Protein AF-0000000066066475 (afdb_homodimer)

pLDDT: mean 96.17, std 5.7, range [41.22, 98.94]

Radius of gyration: 22.13 Å; Cα contacts (8 Å, |Δi|>4): 880; chains: 2; bounding box: 52×69×48 Å

Solvent-accessible surface area (backbone atoms only — not comparable to full-atom values): 21867 Å² total; per-residue (Å²): 127,91,55,52,27,93,75,69,40,58,45,89,64,47,85,61,78,50,65,60,61,46,47,50,54,52,50,56,52,33,61,74,54,38,94,62,66,59,46,44,26,39,38,21,34,14,42,96,82,35,42,26,42,50,44,80,47,54,58,75,46,72,56,96,75,26,41,27,34,71,47,50,48,78,17,66,67,30,49,23,39,75,76,32,42,32,32,14,34,31,36,70,40,75,75,73,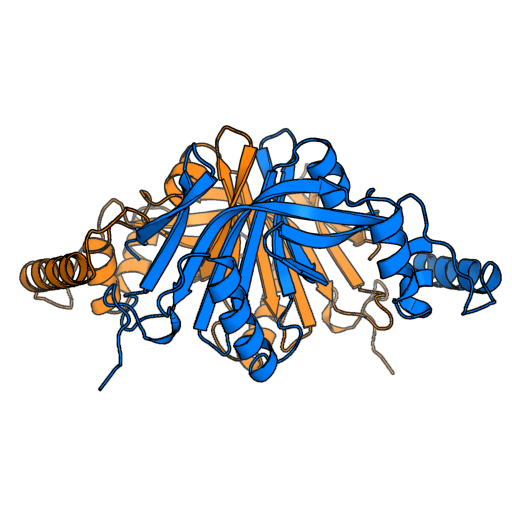42,33,37,39,32,37,34,28,40,50,42,73,53,52,69,66,58,33,47,55,54,50,68,68,46,53,58,55,47,52,43,38,64,67,38,38,59,32,66,35,80,44,93,44,66,62,58,49,53,49,35,38,52,52,45,43,64,75,39,64,49,74,90,57,64,80,76,52,89,52,49,41,32,37,30,34,36,65,49,30,43,34,42,36,35,74,34,75,70,70,51,32,46,35,43,33,36,33,52,46,98,86,67,45,66,42,81,46,37,34,32,69,128,91,55,53,28,93,75,68,41,59,45,88,64,47,87,61,75,49,65,60,61,45,47,50,54,53,49,55,52,33,62,74,53,39,94,62,67,59,45,43,28,40,39,22,33,14,41,97,82,36,42,26,42,52,43,79,46,54,59,75,47,71,55,95,75,26,41,29,35,69,47,51,47,77,16,68,69,29,49,24,38,75,76,34,42,32,30,15,34,30,38,70,40,75,72,73,41,34,36,39,32,36,34,30,42,51,43,73,54,51,69,67,59,33,48,55,55,49,69,70,47,54,58,54,48,51,43,39,63,68,39,37,58,33,66,36,80,44,94,43,64,61,60,50,54,49,34,40,51,51,45,43,63,73,40,64,49,75,89,57,66,80,74,51,89,52,50,41,32,38,30,34,35,66,49,31,42,33,40,36,35,74,34,75,68,69,51,32,46,35,43,32,36,34,51,46,98,88,67,45,67,40,79,43,38,33,32,71

Foldseek 3Di:
DQDAEPVRHGCLQHDDFQVVVSVVSVLVVLVVFAPDQSQKKKKWFAAPVRDIDIDIFGFDDDDLQFTKTKDQLQAPRNVRCVVPQWMKIWGQRPRQQKIKIFTAGKDWDDPVVFQVVLLVDFLLVLLLQQQDPYPDDDPDPVSSVVSSVVSCVVPVPSNDRGHDPRITMMGGGTQKMKMWHQDPPRQIWIWMWGQDPVRGTDIDTDGD/DQDAEPVRHGCLQHDDFQVVVSVVSVLVVLVVFAPDQSQKKKKWFAAPVRDIDIDIFGFDDDDLQFTKTKDQLQAPRNVRCVVPQWMKIWGQRPRQQKIKIFTAGKDWDDPVVFQVVLLVDFLQVLLLQQQDPPPDDDPDPVSSVVSSVVSCVVPVPSNDRGHDPRITMMGGGTQKMKMWHQDPPRQIWIWMWGQDPVRGTDIDTDGD

Secondary structure (DSSP, 8-state):
---B-TTSSBGGGTT-SSHHHHHHHHHHHHHHHSSS-TTEEEEEEE-TTS-EEEEEEE--EEETTEEEEEEETTSHHHHHHHH--EEEEEEEETTTTEEEEEEEEEEEPPHHHHHHHHHHS-HHHHHHHHH--TT-EES-HHHHHHHHHHHHHHT--TT--PPPTTEEEEEEEEEEEEEEE--GGG--EEEEEEE-TTS-EEEEEE--/---B-TTSSBGGGTT-SSHHHHHHHHHHHHHHHSSS-TTEEEEEEE-TTS-EEEEEEE--EEETTEEEEEEETTSHHHHHHHH--EEEEEEEETTTTEEEEEEEEEEEPPHHHHHHHHHHS-HHHHHHHHH--TT-EES-HHHHHHHHHHHHHHT--TT--PPPTTEEEEEEEEEEEEEEE--GGG--EEEEEEE-TTS-EEEEEE--

Sequence (416 aa):
MNQKNSLGLNKCFLDKIDPIDLFEVWMNEAKKTELNDPNALALATSDQNNFPSIRMVLLKDFNKDGFVFYTNLNSQKGNELKNNPKASMCFHWKSLLRQVRINGMVQKVSNKVADEYYSSRGYESRIGAWASKQSTVINNRDELLNSIEEYKKKYSNKNDVPRPEHWSGWNLIPTSIEFWLDGESRIHERLKYTKDTEGNWVKSLLSPMNQKNSLGLNKCFLDKIDPIDLFEVWMNEAKKTELNDPNALALATSDQNNFPSIRMVLLKDFNKDGFVFYTNLNSQKGNELKNNPKASMCFHWKSLLRQVRINGMVQKVSNKVADEYYSSRGYESRIGAWASKQSTVINNRDELLNSIEEYKKKYSNKNDVPRPEHWSGWNLIPTSIEFWLDGESRIHERLKYTKDTEGNWVKSLLSP

InterPro domains:
  IPR000659 Pyridoxamine 5'-phosphate oxidase [MF_01629] (3-208)
  IPR000659 Pyridoxamine 5'-phosphate oxidase [PIRSF000190] (2-208)
  IPR000659 Pyridoxamine 5'-phosphate oxidase [PTHR10851] (14-208)
  IPR000659 Pyridoxamine 5'-phosphate oxidase [TIGR00558] (18-208)
  IPR011576 Pyridoxamine 5'-phosphate oxidase, N-terminal [PF01243] (28-152)
  IPR012349 FMN-binding split barrel [G3DSA:2.30.110.10] (2-208)
  IPR019576 Pyridoxine 5'-phosphate oxidase, dimerisation, C-terminal [PF10590] (167-208)
  IPR019740 Pyridoxamine 5'-phosphate oxidase, conserved site [PS01064] (177-190)

Structure (mmCIF, N/CA/C/O backbone):
data_AF-0000000066066475-model_v1
#
loop_
_entity.id
_entity.type
_entity.pdbx_description
1 polymer "Pyridoxine/pyridoxamine 5'-phosphate oxidase"
#
loop_
_atom_site.group_PDB
_atom_site.id
_atom_site.type_symbol
_atom_site.label_atom_id
_atom_site.label_alt_id
_atom_site.label_comp_id
_atom_site.label_asym_id
_atom_site.label_entity_id
_atom_site.label_seq_id
_atom_site.pdbx_PDB_ins_code
_atom_site.Cartn_x
_atom_site.Cartn_y
_atom_site.Cartn_z
_atom_site.occupancy
_atom_site.B_iso_or_equiv
_atom_site.auth_seq_id
_atom_site.auth_comp_id
_atom_site.auth_asym_id
_atom_site.auth_atom_id
_atom_site.pdbx_PDB_model_num
ATOM 1 N N . MET A 1 1 ? -17.281 27.875 -9.469 1 41.25 1 MET A N 1
ATOM 2 C CA . MET A 1 1 ? -17.594 27.781 -8.047 1 41.25 1 MET A CA 1
ATOM 3 C C . MET A 1 1 ? -17.25 26.406 -7.508 1 41.25 1 MET A C 1
ATOM 5 O O . MET A 1 1 ? -17.75 25.391 -8.023 1 41.25 1 MET A O 1
ATOM 9 N N . ASN A 1 2 ? -16.094 26.156 -6.828 1 62.09 2 ASN A N 1
ATOM 10 C CA . ASN A 1 2 ? -15.617 24.844 -6.383 1 62.09 2 ASN A CA 1
ATOM 11 C C . ASN A 1 2 ? -16.656 24.141 -5.52 1 62.09 2 ASN A C 1
ATOM 13 O O . ASN A 1 2 ? -16.938 24.562 -4.398 1 62.09 2 ASN A O 1
ATOM 17 N N . GLN A 1 3 ? -17.641 23.469 -6.137 1 78.12 3 GLN A N 1
ATOM 18 C CA . GLN A 1 3 ? -18.781 22.812 -5.492 1 78.12 3 GLN A CA 1
ATOM 19 C C . GLN A 1 3 ? -18.312 21.891 -4.371 1 78.12 3 GLN A C 1
ATOM 21 O O . GLN A 1 3 ? -17.297 21.203 -4.504 1 78.12 3 GLN A O 1
ATOM 26 N N . LYS A 1 4 ? -19 22.219 -3.213 1 89.94 4 LYS A N 1
ATOM 27 C CA . LYS A 1 4 ? -18.719 21.438 -2.006 1 89.94 4 LYS A CA 1
ATOM 28 C C . LYS A 1 4 ? -19.891 20.531 -1.645 1 89.94 4 LYS A C 1
ATOM 30 O O . LYS A 1 4 ? -21.031 20.781 -2.057 1 89.94 4 LYS A O 1
ATOM 35 N N . ASN A 1 5 ? -19.641 19.453 -0.989 1 89.81 5 ASN A N 1
ATOM 36 C CA . ASN A 1 5 ? -20.719 18.625 -0.455 1 89.81 5 ASN A CA 1
ATOM 37 C C . ASN A 1 5 ? -21.281 19.188 0.843 1 89.81 5 ASN A C 1
ATOM 39 O O . ASN A 1 5 ? -20.969 20.328 1.213 1 89.81 5 ASN A O 1
ATOM 43 N N . SER A 1 6 ? -22.188 18.438 1.485 1 88.56 6 SER A N 1
ATOM 44 C CA . SER A 1 6 ? -22.891 18.953 2.66 1 88.56 6 SER A CA 1
ATOM 45 C C . SER A 1 6 ? -21.938 19.125 3.836 1 88.56 6 SER A C 1
ATOM 47 O O . SER A 1 6 ? -22.234 19.875 4.777 1 88.56 6 SER A O 1
ATOM 49 N N . LEU A 1 7 ? -20.766 18.531 3.811 1 90.25 7 LEU A N 1
ATOM 50 C CA . LEU A 1 7 ? -19.797 18.594 4.898 1 90.25 7 LEU A CA 1
ATOM 51 C C . LEU A 1 7 ? -18.719 19.641 4.613 1 90.25 7 LEU A C 1
ATOM 53 O O . LEU A 1 7 ? -17.766 19.781 5.379 1 90.25 7 LEU A O 1
ATOM 57 N N . GLY A 1 8 ? -18.828 20.281 3.455 1 90.69 8 GLY A N 1
ATOM 58 C CA . GLY A 1 8 ? -17.859 21.297 3.084 1 90.69 8 GLY A CA 1
ATOM 59 C C . GLY A 1 8 ? -16.672 20.734 2.332 1 90.69 8 GLY A C 1
ATOM 60 O O . GLY A 1 8 ? -15.664 21.422 2.135 1 90.69 8 GLY A O 1
ATOM 61 N N . LEU A 1 9 ? -16.734 19.5 1.938 1 93.44 9 LEU A N 1
ATOM 62 C CA . LEU A 1 9 ? -15.672 18.844 1.181 1 93.44 9 LEU A CA 1
ATOM 63 C C . LEU A 1 9 ? -15.914 18.969 -0.319 1 93.44 9 LEU A C 1
ATOM 65 O O . LEU A 1 9 ? -17 19.359 -0.746 1 93.44 9 LEU A O 1
ATOM 69 N N . ASN A 1 10 ? -14.844 18.734 -1.022 1 93.88 10 ASN A N 1
ATOM 70 C CA . ASN A 1 10 ? -14.961 18.688 -2.477 1 93.88 10 ASN A CA 1
ATOM 71 C C . ASN A 1 10 ? -16.188 17.891 -2.916 1 93.88 10 ASN A C 1
ATOM 73 O O . ASN A 1 10 ? -16.531 16.891 -2.297 1 93.88 10 ASN A O 1
ATOM 77 N N . LYS A 1 11 ? -16.781 18.25 -4.023 1 95.5 11 LYS A N 1
ATOM 78 C CA . LYS A 1 11 ? -18.016 17.656 -4.508 1 95.5 11 LYS A CA 1
ATOM 79 C C . LYS A 1 11 ? -17.812 16.172 -4.812 1 95.5 11 LYS A C 1
ATOM 81 O O . LYS A 1 11 ? -18.781 15.398 -4.844 1 95.5 11 LYS A O 1
ATOM 86 N N . CYS A 1 12 ? -16.641 15.758 -4.988 1 96.38 12 CYS A N 1
ATOM 87 C CA . CYS A 1 12 ? -16.391 14.359 -5.34 1 96.38 12 CYS A CA 1
ATOM 88 C C . CYS A 1 12 ? -16.703 13.438 -4.168 1 96.38 12 CYS A C 1
ATOM 90 O O . CYS A 1 12 ? -16.828 12.227 -4.344 1 96.38 12 CYS A O 1
ATOM 92 N N . PHE A 1 13 ? -16.766 13.961 -3 1 96.94 13 PHE A N 1
ATOM 93 C CA . PHE A 1 13 ? -17.062 13.164 -1.818 1 96.94 13 PHE A CA 1
ATOM 94 C C . PHE A 1 13 ? -18.562 12.836 -1.753 1 96.94 13 PHE A C 1
ATOM 96 O O . PHE A 1 13 ? -18.969 11.93 -1.026 1 96.94 13 PHE A O 1
ATOM 103 N N . LEU A 1 14 ? -19.375 13.602 -2.414 1 95.81 14 LEU A N 1
ATOM 104 C CA . LEU A 1 14 ? -20.812 13.391 -2.451 1 95.81 14 LEU A CA 1
ATOM 105 C C . LEU A 1 14 ? -21.391 13.32 -1.04 1 95.81 14 LEU A C 1
ATOM 107 O O . LEU A 1 14 ? -20.797 13.844 -0.096 1 95.81 14 LEU A O 1
ATOM 111 N N . ASP A 1 15 ? -22.641 12.969 -0.94 1 95.94 15 ASP A N 1
ATOM 112 C CA . ASP A 1 15 ? -23.328 12.828 0.343 1 95.94 15 ASP A CA 1
ATOM 113 C C . ASP A 1 15 ? -23.953 11.445 0.477 1 95.94 15 ASP A C 1
ATOM 115 O O . ASP A 1 15 ? -25.172 11.305 0.425 1 95.94 15 ASP A O 1
ATOM 119 N N . LYS A 1 16 ? -23.047 10.477 0.604 1 97 16 LYS A N 1
ATOM 120 C CA . LYS A 1 16 ? -23.516 9.102 0.72 1 97 16 LYS A CA 1
ATOM 121 C C . LYS A 1 16 ? -23.531 8.648 2.178 1 97 16 LYS A C 1
ATOM 123 O O . LYS A 1 16 ? -22.609 8.953 2.939 1 97 16 LYS A O 1
ATOM 128 N N . ILE A 1 17 ? -24.547 7.934 2.559 1 96.38 17 ILE A N 1
ATOM 129 C CA . ILE A 1 17 ? -24.625 7.375 3.902 1 96.38 17 ILE A CA 1
ATOM 130 C C . ILE A 1 17 ? -23.75 6.137 4.004 1 96.38 17 ILE A C 1
ATOM 132 O O . ILE A 1 17 ? -23.047 5.945 5.008 1 96.38 17 ILE A O 1
ATOM 136 N N . ASP A 1 18 ? -23.812 5.332 3.004 1 97.94 18 ASP A N 1
ATOM 137 C CA . ASP A 1 18 ? -23 4.117 2.936 1 97.94 18 ASP A CA 1
ATOM 138 C C . ASP A 1 18 ? -21.719 4.352 2.158 1 97.94 18 ASP A C 1
ATOM 140 O O . ASP A 1 18 ? -21.75 4.734 0.988 1 97.94 18 ASP A O 1
ATOM 144 N N . PRO A 1 19 ? -20.547 4.117 2.822 1 98.69 19 PRO A N 1
ATOM 145 C CA . PRO A 1 19 ? -19.281 4.367 2.133 1 98.69 19 PRO A CA 1
ATOM 146 C C . PRO A 1 19 ? -19.094 3.471 0.911 1 98.69 19 PRO A C 1
ATOM 148 O O . PRO A 1 19 ? -18.312 3.807 0.011 1 98.69 19 PRO A O 1
ATOM 151 N N . ILE A 1 20 ? -19.734 2.352 0.839 1 98.75 20 ILE A N 1
ATOM 152 C CA . ILE A 1 20 ? -19.625 1.465 -0.314 1 98.75 20 ILE A CA 1
ATOM 153 C C . ILE A 1 20 ? -20.188 2.158 -1.556 1 98.75 20 ILE A C 1
ATOM 155 O O . ILE A 1 20 ? -19.656 1.978 -2.66 1 98.75 20 ILE A O 1
ATOM 159 N N . ASP A 1 21 ? -21.219 2.959 -1.341 1 98.62 21 ASP A N 1
ATOM 160 C CA . ASP A 1 21 ? -21.781 3.725 -2.449 1 98.62 21 ASP A CA 1
ATOM 161 C C . ASP A 1 21 ? -20.781 4.754 -2.969 1 98.62 21 ASP A C 1
ATOM 163 O O . ASP A 1 21 ? -20.641 4.949 -4.18 1 98.62 21 ASP A O 1
ATOM 167 N N . LEU A 1 22 ? -20.141 5.41 -2.064 1 98.75 22 LEU A N 1
ATOM 168 C CA . LEU A 1 22 ? -19.141 6.383 -2.463 1 98.75 22 LEU A CA 1
ATOM 169 C C . LEU A 1 22 ? -17.953 5.695 -3.143 1 98.75 22 LEU A C 1
ATOM 171 O O . LEU A 1 22 ? -17.469 6.172 -4.168 1 98.75 22 LEU A O 1
ATOM 175 N N . PHE A 1 23 ? -17.594 4.555 -2.611 1 98.94 23 PHE A N 1
ATOM 176 C CA . PHE A 1 23 ? -16.5 3.787 -3.207 1 98.94 23 PHE A CA 1
ATOM 177 C C . PHE A 1 23 ? -16.828 3.416 -4.648 1 98.94 23 PHE A C 1
ATOM 179 O O . PHE A 1 23 ? -15.969 3.516 -5.531 1 98.94 23 PHE A O 1
ATOM 186 N N . GLU A 1 24 ? -17.953 2.998 -4.844 1 98.81 24 GLU A N 1
ATOM 187 C CA . GLU A 1 24 ? -18.359 2.602 -6.184 1 98.81 24 GLU A CA 1
ATOM 188 C C . GLU A 1 24 ? -18.203 3.75 -7.176 1 98.81 24 GLU A C 1
ATOM 190 O O . GLU A 1 24 ? -17.703 3.555 -8.281 1 98.81 24 GLU A O 1
ATOM 195 N N . VAL A 1 25 ? -18.594 4.879 -6.766 1 98.69 25 VAL A N 1
ATOM 196 C CA . VAL A 1 25 ? -18.5 6.047 -7.629 1 98.69 25 VAL A CA 1
ATOM 197 C C . VAL A 1 25 ? -17.031 6.348 -7.922 1 98.69 25 VAL A C 1
ATOM 199 O O . VAL A 1 25 ? -16.641 6.535 -9.078 1 98.69 25 VAL A O 1
ATOM 202 N N . TRP A 1 26 ? -16.219 6.367 -6.871 1 98.81 26 TRP A N 1
ATOM 203 C CA . TRP A 1 26 ? -14.805 6.664 -7.047 1 98.81 26 TRP A CA 1
ATOM 204 C C . TRP A 1 26 ? -14.125 5.598 -7.898 1 98.81 26 TRP A C 1
ATOM 206 O O . TRP A 1 26 ? -13.289 5.914 -8.758 1 98.81 26 TRP A O 1
ATOM 216 N N . MET A 1 27 ? -14.461 4.348 -7.676 1 98.75 27 MET A N 1
ATOM 217 C CA . MET A 1 27 ? -13.914 3.242 -8.453 1 98.75 27 MET A CA 1
ATOM 218 C C . MET A 1 27 ? -14.266 3.391 -9.93 1 98.75 27 MET A C 1
ATOM 220 O O . MET A 1 27 ? -13.422 3.186 -10.805 1 98.75 27 MET A O 1
ATOM 224 N N . ASN A 1 28 ? -15.477 3.736 -10.195 1 98.69 28 ASN A N 1
ATOM 225 C CA . ASN A 1 28 ? -15.906 3.914 -11.578 1 98.69 28 ASN A CA 1
ATOM 226 C C . ASN A 1 28 ? -15.148 5.051 -12.258 1 98.69 28 ASN A C 1
ATOM 228 O O . ASN A 1 28 ? -14.82 4.957 -13.438 1 98.69 28 ASN A O 1
ATOM 232 N N . GLU A 1 29 ? -14.914 6.094 -11.547 1 98.75 29 GLU A N 1
ATOM 233 C CA . GLU A 1 29 ? -14.117 7.184 -12.094 1 98.75 29 GLU A CA 1
ATOM 234 C C . GLU A 1 29 ? -12.672 6.742 -12.344 1 98.75 29 GLU A C 1
ATOM 236 O O . GLU A 1 29 ? -12.078 7.094 -13.359 1 98.75 29 GLU A O 1
ATOM 241 N N . ALA A 1 30 ? -12.141 5.969 -11.414 1 98.69 30 ALA A N 1
ATOM 242 C CA . ALA A 1 30 ? -10.789 5.449 -11.562 1 98.69 30 ALA A CA 1
ATOM 243 C C . ALA A 1 30 ? -10.672 4.566 -12.805 1 98.69 30 ALA A C 1
ATOM 245 O O . ALA A 1 30 ? -9.664 4.602 -13.508 1 98.69 30 ALA A O 1
ATOM 246 N N . LYS A 1 31 ? -11.672 3.76 -13.055 1 98.5 31 LYS A N 1
ATOM 247 C CA . LYS A 1 31 ? -11.68 2.883 -14.219 1 98.5 31 LYS A CA 1
ATOM 248 C C . LYS A 1 31 ? -11.508 3.682 -15.508 1 98.5 31 LYS A C 1
ATOM 250 O O . LYS A 1 31 ? -10.914 3.195 -16.469 1 98.5 31 LYS A O 1
ATOM 255 N N . LYS A 1 32 ? -11.922 4.898 -15.492 1 98.31 32 LYS A N 1
ATOM 256 C CA . LYS A 1 32 ? -11.898 5.738 -16.688 1 98.31 32 LYS A CA 1
ATOM 257 C C . LYS A 1 32 ? -10.555 6.453 -16.828 1 98.31 32 LYS A C 1
ATOM 259 O O . LYS A 1 32 ? -10.156 6.824 -17.938 1 98.31 32 LYS A O 1
ATOM 264 N N . THR A 1 33 ? -9.859 6.613 -15.695 1 98.12 33 THR A N 1
ATOM 265 C CA . THR A 1 33 ? -8.781 7.594 -15.766 1 98.12 33 THR A CA 1
ATOM 266 C C . THR A 1 33 ? -7.445 6.945 -15.43 1 98.12 33 THR A C 1
ATOM 268 O O . THR A 1 33 ? -6.391 7.457 -15.812 1 98.12 33 THR A O 1
ATOM 271 N N . GLU A 1 34 ? -7.414 5.848 -14.742 1 97.62 34 GLU A N 1
ATOM 272 C CA . GLU A 1 34 ? -6.148 5.215 -14.383 1 97.62 34 GLU A CA 1
ATOM 273 C C . GLU A 1 34 ? -5.457 4.625 -15.609 1 97.62 34 GLU A C 1
ATOM 275 O O . GLU A 1 34 ? -6.121 4.148 -16.531 1 97.62 34 GLU A O 1
ATOM 280 N N . LEU A 1 35 ? -4.191 4.625 -15.547 1 96.62 35 LEU A N 1
ATOM 281 C CA . LEU A 1 35 ? -3.371 4.098 -16.641 1 96.62 35 LEU A CA 1
ATOM 282 C C . LEU A 1 35 ? -3.688 2.629 -16.891 1 96.62 35 LEU A C 1
ATOM 284 O O . LEU A 1 35 ? -3.771 2.203 -18.047 1 96.62 35 LEU A O 1
ATOM 288 N N . ASN A 1 36 ? -3.783 1.899 -15.883 1 97.25 36 ASN A N 1
ATOM 289 C CA . ASN A 1 36 ? -4.133 0.483 -15.867 1 97.25 36 ASN A CA 1
ATOM 290 C C . ASN A 1 36 ? -4.516 0.016 -14.461 1 97.25 36 ASN A C 1
ATOM 292 O O . ASN A 1 36 ? -4.348 0.754 -13.492 1 97.25 36 ASN A O 1
ATOM 296 N N . ASP A 1 37 ? -5.195 -1.032 -14.367 1 97.44 37 ASP A N 1
ATOM 297 C CA . ASP A 1 37 ? -5.516 -1.737 -13.133 1 97.44 37 ASP A CA 1
ATOM 298 C C . ASP A 1 37 ? -6.102 -0.784 -12.094 1 97.44 37 ASP A C 1
ATOM 300 O O . ASP A 1 37 ? -5.57 -0.66 -10.984 1 97.44 37 ASP A O 1
ATOM 304 N N . PRO A 1 38 ? -7.203 -0.146 -12.445 1 98.62 38 PRO A N 1
ATOM 305 C CA . PRO A 1 38 ? -7.848 0.709 -11.445 1 98.62 38 PRO A CA 1
ATOM 306 C C . PRO A 1 38 ? -8.242 -0.052 -10.18 1 98.62 38 PRO A C 1
ATOM 308 O O . PRO A 1 38 ? -8.469 0.558 -9.133 1 98.62 38 PRO A O 1
ATOM 311 N N . ASN A 1 39 ? -8.281 -1.38 -10.266 1 98.75 39 ASN A N 1
ATOM 312 C CA . ASN A 1 39 ? -8.695 -2.23 -9.156 1 98.75 39 ASN A CA 1
ATOM 313 C C . ASN A 1 39 ? -7.496 -2.744 -8.359 1 98.75 39 ASN A C 1
ATOM 315 O O . ASN A 1 39 ? -7.641 -3.633 -7.52 1 98.75 39 ASN A O 1
ATOM 319 N N . ALA A 1 40 ? -6.293 -2.242 -8.664 1 98.81 40 ALA A N 1
ATOM 320 C CA . ALA A 1 40 ? -5.113 -2.604 -7.879 1 98.81 40 ALA A CA 1
ATOM 321 C C . ALA A 1 40 ? -5.102 -1.872 -6.543 1 98.81 40 ALA A C 1
ATOM 323 O O . ALA A 1 40 ? -5.441 -0.689 -6.469 1 98.81 40 ALA A O 1
ATOM 324 N N . LEU A 1 41 ? -4.758 -2.627 -5.539 1 98.88 41 LEU A N 1
ATOM 325 C CA . LEU A 1 41 ? -4.637 -2.049 -4.203 1 98.88 41 LEU A CA 1
ATOM 326 C C . LEU A 1 41 ? -3.467 -2.664 -3.445 1 98.88 41 LEU A C 1
ATOM 328 O O . LEU A 1 41 ? -3.062 -3.795 -3.73 1 98.88 41 LEU A O 1
ATOM 332 N N . ALA A 1 42 ? -2.93 -1.869 -2.527 1 98.94 42 ALA A N 1
ATOM 333 C CA . ALA A 1 42 ? -1.971 -2.406 -1.566 1 98.94 42 ALA A CA 1
ATOM 334 C C . ALA A 1 42 ? -2.686 -3.076 -0.395 1 98.94 42 ALA A C 1
ATOM 336 O O . ALA A 1 42 ? -3.584 -2.488 0.209 1 98.94 42 ALA A O 1
ATOM 337 N N . LEU A 1 43 ? -2.287 -4.305 -0.102 1 98.94 43 LEU A N 1
ATOM 338 C CA . LEU A 1 43 ? -2.826 -5.07 1.016 1 98.94 43 LEU A CA 1
ATOM 339 C C . LEU A 1 43 ? -1.787 -5.223 2.123 1 98.94 43 LEU A C 1
ATOM 341 O O . LEU A 1 43 ? -0.679 -5.707 1.878 1 98.94 43 LEU A O 1
ATOM 345 N N . ALA A 1 44 ? -2.193 -4.781 3.285 1 98.94 44 ALA A N 1
ATOM 346 C CA . ALA A 1 44 ? -1.351 -4.988 4.461 1 98.94 44 ALA A CA 1
ATOM 347 C C . ALA A 1 44 ? -1.901 -6.105 5.34 1 98.94 44 ALA A C 1
ATOM 349 O O . ALA A 1 44 ? -3.096 -6.129 5.648 1 98.94 44 ALA A O 1
ATOM 350 N N . THR A 1 45 ? -1.067 -7.039 5.664 1 98.75 45 THR A N 1
ATOM 351 C CA . THR A 1 45 ? -1.302 -8.094 6.648 1 98.75 45 THR A CA 1
ATOM 352 C C . THR A 1 45 ? -0.238 -8.055 7.742 1 98.75 45 THR A C 1
ATOM 354 O O . THR A 1 45 ? 0.691 -7.246 7.684 1 98.75 45 THR A O 1
ATOM 357 N N . SER A 1 46 ? -0.441 -8.82 8.789 1 97.44 46 SER A N 1
ATOM 358 C CA . SER A 1 46 ? 0.563 -8.883 9.844 1 97.44 46 SER A CA 1
ATOM 359 C C . SER A 1 46 ? 0.787 -10.32 10.305 1 97.44 46 SER A C 1
ATOM 361 O O . SER A 1 46 ? -0.158 -11.109 10.375 1 97.44 46 SER A O 1
ATOM 363 N N . ASP A 1 47 ? 2.047 -10.562 10.609 1 94.56 47 ASP A N 1
ATOM 364 C CA . ASP A 1 47 ? 2.334 -11.891 11.156 1 94.56 47 ASP A CA 1
ATOM 365 C C . ASP A 1 47 ? 2.131 -11.914 12.672 1 94.56 47 ASP A C 1
ATOM 367 O O . ASP A 1 47 ? 1.604 -10.961 13.25 1 94.56 47 ASP A O 1
ATOM 371 N N . GLN A 1 48 ? 2.49 -12.961 13.273 1 91 48 GLN A N 1
ATOM 372 C CA . GLN A 1 48 ? 2.215 -13.164 14.695 1 91 48 GLN A CA 1
ATOM 373 C C . GLN A 1 48 ? 3.141 -12.32 15.562 1 91 48 GLN A C 1
ATOM 375 O O . GLN A 1 48 ? 2.916 -12.18 16.766 1 91 48 GLN A O 1
ATOM 380 N N . ASN A 1 49 ? 4.133 -11.773 15.008 1 91.12 49 ASN A N 1
ATOM 381 C CA . ASN A 1 49 ? 5.074 -10.93 15.742 1 91.12 49 ASN A CA 1
ATOM 382 C C . ASN A 1 49 ? 4.809 -9.445 15.5 1 91.12 49 ASN A C 1
ATOM 384 O O . ASN A 1 49 ? 5.691 -8.609 15.703 1 91.12 49 ASN A O 1
ATOM 388 N N . ASN A 1 50 ? 3.66 -9.141 14.945 1 92.44 50 ASN A N 1
ATOM 389 C CA . ASN A 1 50 ? 3.227 -7.773 14.672 1 92.44 50 ASN A CA 1
ATOM 390 C C . ASN A 1 50 ? 4.062 -7.129 13.562 1 92.44 50 ASN A C 1
ATOM 392 O O . ASN A 1 50 ? 4.223 -5.91 13.531 1 92.44 50 ASN A O 1
ATOM 396 N N . PHE A 1 51 ? 4.73 -7.945 12.773 1 96.81 51 PHE A N 1
ATOM 397 C CA . PHE A 1 51 ? 5.426 -7.414 11.609 1 96.81 51 PHE A CA 1
ATOM 398 C C . PHE A 1 51 ? 4.48 -7.305 10.422 1 96.81 51 PHE A C 1
ATOM 400 O O . PHE A 1 51 ? 3.998 -8.32 9.906 1 96.81 51 PHE A O 1
ATOM 407 N N . PRO A 1 52 ? 4.266 -6.109 9.961 1 98.25 52 PRO A N 1
ATOM 408 C CA . PRO A 1 52 ? 3.369 -5.961 8.805 1 98.25 52 PRO A CA 1
ATOM 409 C C . PRO A 1 52 ? 4.035 -6.336 7.488 1 98.25 52 PRO A C 1
ATOM 411 O O . PRO A 1 52 ? 5.254 -6.207 7.348 1 98.25 52 PRO A O 1
ATOM 414 N N . SER A 1 53 ? 3.303 -6.859 6.633 1 98.12 53 SER A N 1
ATOM 415 C CA . SER A 1 53 ? 3.674 -7.109 5.242 1 98.12 53 SER A CA 1
ATOM 416 C C . SER A 1 53 ? 2.721 -6.406 4.281 1 98.12 53 SER A C 1
ATOM 418 O O . SER A 1 53 ? 1.552 -6.191 4.605 1 98.12 53 SER A O 1
ATOM 420 N N . ILE A 1 54 ? 3.248 -6.078 3.139 1 98.88 54 ILE A N 1
ATOM 421 C CA . ILE A 1 54 ? 2.434 -5.305 2.209 1 98.88 54 ILE A CA 1
ATOM 422 C C . ILE A 1 54 ? 2.732 -5.738 0.776 1 98.88 54 ILE A C 1
ATOM 424 O O . ILE A 1 54 ? 3.881 -6.035 0.437 1 98.88 54 ILE A O 1
ATOM 428 N N . ARG A 1 55 ? 1.735 -5.855 -0.041 1 98.88 55 ARG A N 1
ATOM 429 C CA . ARG A 1 55 ? 1.861 -6.156 -1.463 1 98.88 55 ARG A CA 1
ATOM 430 C C . ARG A 1 55 ? 0.623 -5.711 -2.23 1 98.88 55 ARG A C 1
ATOM 432 O O . ARG A 1 55 ? -0.448 -5.535 -1.645 1 98.88 55 ARG A O 1
ATOM 439 N N . MET A 1 56 ? 0.845 -5.547 -3.52 1 98.75 56 MET A N 1
ATOM 440 C CA . MET A 1 56 ? -0.293 -5.254 -4.387 1 98.75 56 MET A CA 1
ATOM 441 C C . MET A 1 56 ? -1.12 -6.508 -4.641 1 98.75 56 MET A C 1
ATOM 443 O O . MET A 1 56 ? -0.567 -7.598 -4.816 1 98.75 56 MET A O 1
ATOM 447 N N . VAL A 1 57 ? -2.43 -6.332 -4.605 1 98.62 57 VAL A N 1
ATOM 448 C CA . VAL A 1 57 ? -3.391 -7.332 -5.059 1 98.62 57 VAL A CA 1
ATOM 449 C C . VAL A 1 57 ? -4.465 -6.664 -5.914 1 98.62 57 VAL A C 1
ATOM 451 O O . VAL A 1 57 ? -4.5 -5.438 -6.031 1 98.62 57 VAL A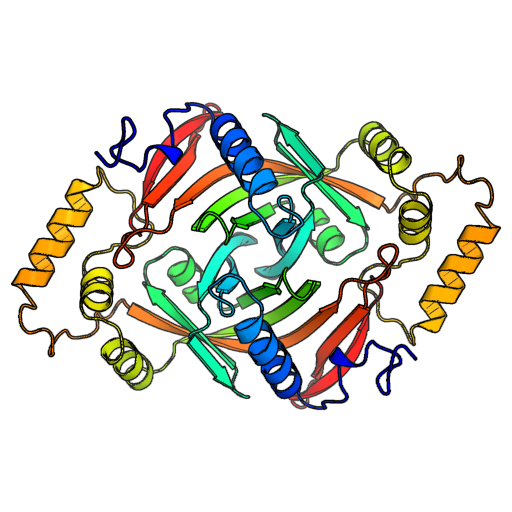 O 1
ATOM 454 N N . LEU A 1 58 ? -5.293 -7.488 -6.578 1 98.25 58 LEU A N 1
ATOM 455 C CA . LEU A 1 58 ? -6.395 -6.957 -7.379 1 98.25 58 LEU A CA 1
ATOM 456 C C . LEU A 1 58 ? -7.734 -7.203 -6.695 1 98.25 58 LEU A C 1
ATOM 458 O O . LEU A 1 58 ? -8.031 -8.328 -6.289 1 98.25 58 LEU A O 1
ATOM 462 N N . LEU A 1 59 ? -8.477 -6.109 -6.562 1 98.88 59 LEU A N 1
ATOM 463 C CA . LEU A 1 59 ? -9.859 -6.27 -6.145 1 98.88 59 LEU A CA 1
ATOM 464 C C . LEU A 1 59 ? -10.68 -6.957 -7.234 1 98.88 59 LEU A C 1
ATOM 466 O O . LEU A 1 59 ? -10.703 -6.5 -8.375 1 98.88 59 LEU A O 1
ATOM 470 N N . LYS A 1 60 ? -11.383 -8.031 -6.848 1 98.56 60 LYS A N 1
ATOM 471 C CA . LYS A 1 60 ? -12.109 -8.773 -7.879 1 98.56 60 LYS A CA 1
ATOM 472 C C . LYS A 1 60 ? -13.617 -8.602 -7.719 1 98.56 60 LYS A C 1
ATOM 474 O O . LYS A 1 60 ? -14.367 -8.781 -8.68 1 98.56 60 LYS A O 1
ATOM 479 N N . ASP A 1 61 ? -14.023 -8.297 -6.516 1 97.75 61 ASP A N 1
ATOM 480 C CA . ASP A 1 61 ? -15.438 -8.031 -6.246 1 97.75 61 ASP A CA 1
ATOM 481 C C . ASP A 1 61 ? -15.609 -7.207 -4.977 1 97.75 61 ASP A C 1
ATOM 483 O O . ASP A 1 61 ? -14.727 -7.195 -4.113 1 97.75 61 ASP A O 1
ATOM 487 N N . PHE A 1 62 ? -16.734 -6.461 -4.973 1 98.56 62 PHE A N 1
ATOM 488 C CA . PHE A 1 62 ? -17.109 -5.777 -3.736 1 98.56 62 PHE A CA 1
ATOM 489 C C . PHE A 1 62 ? -18.594 -5.496 -3.695 1 98.56 62 PHE A C 1
ATOM 491 O O . PHE A 1 62 ? -19.25 -5.402 -4.738 1 98.56 62 PHE A O 1
ATOM 498 N N . ASN A 1 63 ? -19.125 -5.473 -2.553 1 97.94 63 ASN A N 1
ATOM 499 C CA . ASN A 1 63 ? -20.5 -5.062 -2.242 1 97.94 63 ASN A CA 1
ATOM 500 C C . ASN A 1 63 ? -20.641 -4.645 -0.782 1 97.94 63 ASN A C 1
ATOM 502 O O . ASN A 1 63 ? -19.641 -4.375 -0.11 1 97.94 63 ASN A O 1
ATOM 506 N N . LYS A 1 64 ? -21.812 -4.547 -0.311 1 96.38 64 LYS A N 1
ATOM 507 C CA . LYS A 1 64 ? -22.047 -4.07 1.048 1 96.38 64 LYS A CA 1
ATOM 508 C C . LYS A 1 64 ? -21.453 -5.023 2.078 1 96.38 64 LYS A C 1
ATOM 510 O O . LYS A 1 64 ? -21.25 -4.652 3.236 1 96.38 64 LYS A O 1
ATOM 515 N N . ASP A 1 65 ? -21.125 -6.266 1.576 1 96.06 65 ASP A N 1
ATOM 516 C CA . ASP A 1 65 ? -20.625 -7.281 2.496 1 96.06 65 ASP A CA 1
ATOM 517 C C . ASP A 1 65 ? -19.094 -7.254 2.572 1 96.06 65 ASP A C 1
ATOM 519 O O . ASP A 1 65 ? -18.5 -7.879 3.451 1 96.06 65 ASP A O 1
ATOM 523 N N . GLY A 1 66 ? -18.469 -6.617 1.595 1 98.5 66 GLY A N 1
ATOM 524 C CA . GLY A 1 66 ? -17.031 -6.52 1.75 1 98.5 66 GLY A CA 1
ATOM 525 C C . GLY A 1 66 ? -16.281 -6.434 0.427 1 98.5 66 GLY A C 1
ATOM 526 O O . GLY A 1 66 ? -16.844 -5.996 -0.577 1 98.5 66 GLY A O 1
ATOM 527 N N . PHE A 1 67 ? -15 -6.66 0.458 1 98.94 67 PHE A N 1
ATOM 528 C CA . PHE A 1 67 ? -14.062 -6.531 -0.647 1 98.94 67 PHE A CA 1
ATOM 529 C C . PHE A 1 67 ? -13.312 -7.84 -0.876 1 98.94 67 PHE A C 1
ATOM 531 O O . PHE A 1 67 ? -12.625 -8.328 0.019 1 98.94 67 PHE A O 1
ATOM 538 N N . VAL A 1 68 ? -13.336 -8.391 -2.092 1 98.94 68 VAL A N 1
ATOM 539 C CA . VAL A 1 68 ? -12.859 -9.75 -2.33 1 98.94 68 VAL A CA 1
ATOM 540 C C . VAL A 1 68 ? -11.617 -9.711 -3.219 1 98.94 68 VAL A C 1
ATOM 542 O O . VAL A 1 68 ? -11.586 -9 -4.223 1 98.94 68 VAL A O 1
ATOM 545 N N . PHE A 1 69 ? -10.648 -10.453 -2.787 1 98.88 69 PHE A N 1
ATOM 546 C CA . PHE A 1 69 ? -9.484 -10.766 -3.613 1 98.88 69 PHE A CA 1
ATOM 547 C C . PHE A 1 69 ? -9.148 -12.25 -3.537 1 98.88 69 PHE A C 1
ATOM 549 O O . PHE A 1 69 ? -9.531 -12.93 -2.584 1 98.88 69 PHE A O 1
ATOM 556 N N . TYR A 1 70 ? -8.484 -12.766 -4.562 1 98.62 70 TYR A N 1
ATOM 557 C CA . TYR A 1 70 ? -8.125 -14.172 -4.629 1 98.62 70 TYR A CA 1
ATOM 558 C C . TYR A 1 70 ? -6.613 -14.359 -4.605 1 98.62 70 TYR A C 1
ATOM 560 O O . TYR A 1 70 ? -5.867 -13.461 -5.008 1 98.62 70 TYR A O 1
ATOM 568 N N . THR A 1 71 ? -6.207 -15.477 -4.082 1 98 71 THR A N 1
ATOM 569 C CA . THR A 1 71 ? -4.777 -15.711 -3.916 1 98 71 THR A CA 1
ATOM 570 C C . THR A 1 71 ? -4.504 -17.188 -3.619 1 98 71 THR A C 1
ATOM 572 O O . THR A 1 71 ? -5.434 -17.984 -3.512 1 98 71 THR A O 1
ATOM 575 N N . ASN A 1 72 ? -3.223 -17.5 -3.67 1 97.94 72 ASN A N 1
ATOM 576 C CA . ASN A 1 72 ? -2.75 -18.766 -3.133 1 97.94 72 ASN A CA 1
ATOM 577 C C . ASN A 1 72 ? -2.781 -18.781 -1.607 1 97.94 72 ASN A C 1
ATOM 579 O O . ASN A 1 72 ? -2.143 -17.938 -0.963 1 97.94 72 ASN A O 1
ATOM 583 N N . LEU A 1 73 ? -3.42 -19.734 -0.996 1 98.25 73 LEU A N 1
ATOM 584 C CA . LEU A 1 73 ? -3.639 -19.781 0.446 1 98.25 73 LEU A CA 1
ATOM 585 C C . LEU A 1 73 ? -2.354 -20.141 1.182 1 98.25 73 LEU A C 1
ATOM 587 O O . LEU A 1 73 ? -2.252 -19.953 2.396 1 98.25 73 LEU A O 1
ATOM 591 N N . ASN A 1 74 ? -1.415 -20.625 0.448 1 97.56 74 ASN A N 1
ATOM 592 C CA . ASN A 1 74 ? -0.147 -21.031 1.045 1 97.56 74 ASN A CA 1
ATOM 593 C C . ASN A 1 74 ? 0.916 -19.938 0.894 1 97.56 74 ASN A C 1
ATOM 595 O O . ASN A 1 74 ? 2.055 -20.109 1.333 1 97.56 74 ASN A O 1
ATOM 599 N N . SER A 1 75 ? 0.559 -18.844 0.235 1 97.62 75 SER A N 1
ATOM 600 C CA . SER A 1 75 ? 1.468 -17.703 0.126 1 97.62 75 SER A CA 1
ATOM 601 C C . SER A 1 75 ? 1.707 -17.062 1.486 1 97.62 75 SER A C 1
ATOM 603 O O . SER A 1 75 ? 1.058 -17.422 2.473 1 97.62 75 SER A O 1
ATOM 605 N N . GLN A 1 76 ? 2.586 -16.141 1.556 1 97.12 76 GLN A N 1
ATOM 606 C CA . GLN A 1 76 ? 2.82 -15.375 2.779 1 97.12 76 GLN A CA 1
ATOM 607 C C . GLN A 1 76 ? 1.534 -14.719 3.271 1 97.12 76 GLN A C 1
ATOM 609 O O . GLN A 1 76 ? 1.195 -14.812 4.453 1 97.12 76 GLN A O 1
ATOM 614 N N . LYS A 1 77 ? 0.88 -14.008 2.314 1 98.19 77 LYS A N 1
ATOM 615 C CA . LYS A 1 77 ? -0.346 -13.336 2.734 1 98.19 77 LYS A CA 1
ATOM 616 C C . LYS A 1 77 ? -1.392 -14.344 3.203 1 98.19 77 LYS A C 1
ATOM 618 O O . LYS A 1 77 ? -2.102 -14.102 4.18 1 98.19 77 LYS A O 1
ATOM 623 N N . GLY A 1 78 ? -1.478 -15.469 2.527 1 98.19 78 GLY A N 1
ATOM 624 C CA . GLY A 1 78 ? -2.404 -16.5 2.957 1 98.19 78 GLY A CA 1
ATOM 625 C C . GLY A 1 78 ? -2.137 -17 4.367 1 98.19 78 GLY A C 1
ATOM 626 O O . GLY A 1 78 ? -3.053 -17.078 5.188 1 98.19 78 GLY A O 1
ATOM 627 N N . ASN A 1 79 ? -0.942 -17.328 4.637 1 97.81 79 ASN A N 1
ATOM 628 C CA . ASN A 1 79 ? -0.553 -17.812 5.953 1 97.81 79 ASN A CA 1
ATOM 629 C C . ASN A 1 79 ? -0.794 -16.766 7.035 1 97.81 79 ASN A C 1
ATOM 631 O O . ASN A 1 79 ? -1.292 -17.078 8.117 1 97.81 79 ASN A O 1
ATOM 635 N N . GLU A 1 80 ? -0.445 -15.539 6.746 1 98.12 80 GLU A N 1
ATOM 636 C CA . GLU A 1 80 ? -0.642 -14.461 7.711 1 98.12 80 GLU A CA 1
ATOM 637 C C . GLU A 1 80 ? -2.123 -14.266 8.023 1 98.12 80 GLU A C 1
ATOM 639 O O . GLU A 1 80 ? -2.502 -14.094 9.18 1 98.12 80 GLU A O 1
ATOM 644 N N . LEU A 1 81 ? -2.934 -14.336 7.004 1 98.38 81 LEU A N 1
ATOM 645 C CA . LEU A 1 81 ? -4.363 -14.094 7.172 1 98.38 81 LEU A CA 1
ATOM 646 C C . LEU A 1 81 ? -5.027 -15.242 7.914 1 98.38 81 LEU A C 1
ATOM 648 O O . LEU A 1 81 ? -5.988 -15.039 8.656 1 98.38 81 LEU A O 1
ATOM 652 N N . LYS A 1 82 ? -4.523 -16.453 7.727 1 97.69 82 LYS A N 1
ATOM 653 C CA . LYS A 1 82 ? -5.039 -17.594 8.461 1 97.69 82 LYS A CA 1
ATOM 654 C C . LYS A 1 82 ? -4.801 -17.453 9.961 1 97.69 82 LYS A C 1
ATOM 656 O O . LYS A 1 82 ? -5.648 -17.828 10.773 1 97.69 82 LYS A O 1
ATOM 661 N N . ASN A 1 83 ? -3.711 -16.859 10.312 1 97.19 83 ASN A N 1
ATOM 662 C CA . ASN A 1 83 ? -3.305 -16.75 11.711 1 97.19 83 ASN A CA 1
ATOM 663 C C . ASN A 1 83 ? -3.787 -15.445 12.336 1 97.19 83 ASN A C 1
ATOM 665 O O . ASN A 1 83 ? -3.998 -15.383 13.547 1 97.19 83 ASN A O 1
ATOM 669 N N . ASN A 1 84 ? -3.875 -14.43 11.578 1 97.62 84 ASN A N 1
ATOM 670 C CA . ASN A 1 84 ? -4.336 -13.102 11.969 1 97.62 84 ASN A CA 1
ATOM 671 C C . ASN A 1 84 ? -5.262 -12.492 10.914 1 97.62 84 ASN A C 1
ATOM 673 O O . ASN A 1 84 ? -4.812 -11.742 10.055 1 97.62 84 ASN A O 1
ATOM 677 N N . PRO A 1 85 ? -6.543 -12.711 11.094 1 98.19 85 PRO A N 1
ATOM 678 C CA . PRO A 1 85 ? -7.473 -12.336 10.023 1 98.19 85 PRO A CA 1
ATOM 679 C C . PRO A 1 85 ? -7.781 -10.844 10 1 98.19 85 PRO A C 1
ATOM 681 O O . PRO A 1 85 ? -8.93 -10.445 9.789 1 98.19 85 PRO A O 1
ATOM 684 N N . LYS A 1 86 ? -6.859 -10.016 10.336 1 98.44 86 LYS A N 1
ATOM 685 C CA . LYS A 1 86 ? -6.922 -8.555 10.258 1 98.44 86 LYS A CA 1
ATOM 686 C C . LYS A 1 86 ? -6.121 -8.031 9.07 1 98.44 86 LYS A C 1
ATOM 688 O O . LYS A 1 86 ? -4.98 -8.453 8.852 1 98.44 86 LYS A O 1
ATOM 693 N N . ALA A 1 87 ? -6.734 -7.152 8.281 1 98.81 87 ALA A N 1
ATOM 694 C CA . ALA A 1 87 ? -6.047 -6.625 7.105 1 98.81 87 ALA A CA 1
ATOM 695 C C . ALA A 1 87 ? -6.488 -5.191 6.809 1 98.81 87 ALA A C 1
ATOM 697 O O . ALA A 1 87 ? -7.523 -4.738 7.309 1 98.81 87 ALA A O 1
ATOM 698 N N . SER A 1 88 ? -5.715 -4.5 6.105 1 98.88 88 SER A N 1
ATOM 699 C CA . SER A 1 88 ? -6.004 -3.156 5.613 1 98.88 88 SER A CA 1
ATOM 700 C C . SER A 1 88 ? -5.695 -3.037 4.125 1 98.88 88 SER A C 1
ATOM 702 O O . SER A 1 88 ? -4.719 -3.613 3.641 1 98.88 88 SER A O 1
ATOM 704 N N . MET A 1 89 ? -6.504 -2.289 3.422 1 98.94 89 MET A N 1
ATOM 705 C CA . MET A 1 89 ? -6.363 -2.055 1.986 1 98.94 89 MET A CA 1
ATOM 706 C C . MET A 1 89 ? -6.172 -0.57 1.694 1 98.94 89 MET A C 1
ATOM 708 O O . MET A 1 89 ? -6.773 0.28 2.355 1 98.94 89 MET A O 1
ATOM 712 N N . CYS A 1 90 ? -5.375 -0.295 0.678 1 98.94 90 CYS A N 1
ATOM 713 C CA . CYS A 1 90 ? -5.18 1.085 0.249 1 98.94 90 CYS A CA 1
ATOM 714 C C . CYS A 1 90 ? -5.207 1.192 -1.271 1 98.94 90 CYS A C 1
ATOM 716 O O . CYS A 1 90 ? -4.324 0.664 -1.951 1 98.94 90 CYS A O 1
ATOM 718 N N . PHE A 1 91 ? -6.254 1.834 -1.786 1 98.94 91 PHE A N 1
ATOM 719 C CA . PHE A 1 91 ? -6.285 2.264 -3.18 1 98.94 91 PHE A CA 1
ATOM 720 C C . PHE A 1 91 ? -5.625 3.627 -3.34 1 98.94 91 PHE A C 1
ATOM 722 O O . PHE A 1 91 ? -5.828 4.523 -2.518 1 98.94 91 PHE A O 1
ATOM 729 N N . HIS A 1 92 ? -4.836 3.727 -4.305 1 98.88 92 HIS A N 1
ATOM 730 C CA . HIS A 1 92 ? -4.254 5.016 -4.652 1 98.88 92 HIS A CA 1
ATOM 731 C C . HIS A 1 92 ? -4.359 5.281 -6.152 1 98.88 92 HIS A C 1
ATOM 733 O O . HIS A 1 92 ? -3.701 4.617 -6.953 1 98.88 92 HIS A O 1
ATOM 739 N N . TRP A 1 93 ? -5.18 6.219 -6.469 1 98.75 93 TRP A N 1
ATOM 740 C CA . TRP A 1 93 ? -5.391 6.59 -7.863 1 98.75 93 TRP A CA 1
ATOM 741 C C . TRP A 1 93 ? -4.715 7.918 -8.188 1 98.75 93 TRP A C 1
ATOM 743 O O . TRP A 1 93 ? -5.285 8.984 -7.957 1 98.75 93 TRP A O 1
ATOM 753 N N . LYS A 1 94 ? -3.568 7.82 -8.828 1 98.12 94 LYS A N 1
ATOM 754 C CA . LYS A 1 94 ? -2.764 9 -9.133 1 98.12 94 LYS A CA 1
ATOM 755 C C . LYS A 1 94 ? -3.488 9.914 -10.117 1 98.12 94 LYS A C 1
ATOM 757 O O . LYS A 1 94 ? -3.363 11.141 -10.039 1 98.12 94 LYS A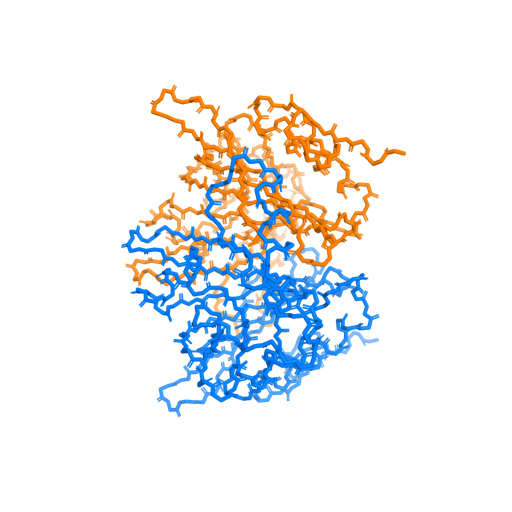 O 1
ATOM 762 N N . SER A 1 95 ? -4.254 9.367 -11.023 1 98.06 95 SER A N 1
ATOM 763 C CA . SER A 1 95 ? -4.965 10.148 -12.031 1 98.06 95 SER A CA 1
ATOM 764 C C . SER A 1 95 ? -5.992 11.078 -11.383 1 98.06 95 SER A C 1
ATOM 766 O O . SER A 1 95 ? -6.324 12.125 -11.938 1 98.06 95 SER A O 1
ATOM 768 N N . LEU A 1 96 ? -6.457 10.688 -10.25 1 98.25 96 LEU A N 1
ATOM 769 C CA . LEU A 1 96 ? -7.531 11.414 -9.586 1 98.25 96 LEU A CA 1
ATOM 770 C C . LEU A 1 96 ? -7.016 12.133 -8.344 1 98.25 96 LEU A C 1
ATOM 772 O O . LEU A 1 96 ? -7.742 12.914 -7.727 1 98.25 96 LEU A O 1
ATOM 776 N N . LEU A 1 97 ? -5.781 11.781 -7.984 1 98 97 LEU A N 1
ATOM 777 C CA . LEU A 1 97 ? -5.188 12.297 -6.75 1 98 97 LEU A CA 1
ATOM 778 C C . LEU A 1 97 ? -6.035 11.914 -5.543 1 98 97 LEU A C 1
ATOM 780 O O . LEU A 1 97 ? -6.34 12.766 -4.703 1 98 97 LEU A O 1
ATOM 784 N N . ARG A 1 98 ? -6.406 10.586 -5.547 1 98.75 98 ARG A N 1
ATOM 785 C CA . ARG A 1 98 ? -7.305 10.078 -4.516 1 98.75 98 ARG A CA 1
ATOM 786 C C . ARG A 1 98 ? -6.758 8.805 -3.885 1 98.75 98 ARG A C 1
ATOM 788 O O . ARG A 1 98 ? -6.02 8.055 -4.527 1 98.75 98 ARG A O 1
ATOM 795 N N . GLN A 1 99 ? -7.121 8.648 -2.643 1 98.88 99 GLN A N 1
ATOM 796 C CA . GLN A 1 99 ? -6.809 7.449 -1.875 1 98.88 99 GLN A CA 1
ATOM 797 C C . GLN A 1 99 ? -8.039 6.938 -1.129 1 98.88 99 GLN A C 1
ATOM 799 O O . GLN A 1 99 ? -8.852 7.73 -0.641 1 98.88 99 GLN A O 1
ATOM 804 N N . VAL A 1 100 ? -8.18 5.617 -1.066 1 98.94 100 VAL A N 1
ATOM 805 C CA . VAL A 1 100 ? -9.172 4.98 -0.2 1 98.94 100 VAL A CA 1
ATOM 806 C C . VAL A 1 100 ? -8.484 3.949 0.693 1 98.94 100 VAL A C 1
ATOM 808 O O . VAL A 1 100 ? -7.75 3.088 0.206 1 98.94 100 VAL A O 1
ATOM 811 N N . ARG A 1 101 ? -8.727 4.07 1.952 1 98.94 101 ARG A N 1
ATOM 812 C CA . ARG A 1 101 ? -8.219 3.105 2.924 1 98.94 101 ARG A CA 1
ATOM 813 C C . ARG A 1 101 ? -9.359 2.311 3.549 1 98.94 101 ARG A C 1
ATOM 815 O O . ARG A 1 101 ? -10.383 2.881 3.945 1 98.94 101 ARG A O 1
ATOM 822 N N . ILE A 1 102 ? -9.172 1.02 3.623 1 98.94 102 ILE A N 1
ATOM 823 C CA . ILE A 1 102 ? -10.195 0.124 4.16 1 98.94 102 ILE A CA 1
ATOM 824 C C . ILE A 1 102 ? -9.578 -0.788 5.215 1 98.94 102 ILE A C 1
ATOM 826 O O . ILE A 1 102 ? -8.578 -1.464 4.953 1 98.94 102 ILE A O 1
ATOM 830 N N . ASN A 1 103 ? -10.172 -0.785 6.391 1 98.62 103 ASN A N 1
ATOM 831 C CA . ASN A 1 103 ? -9.734 -1.66 7.473 1 98.62 103 ASN A CA 1
ATOM 832 C C . ASN A 1 103 ? -10.836 -2.641 7.875 1 98.62 103 ASN A C 1
ATOM 834 O O . ASN A 1 103 ? -12.016 -2.281 7.898 1 98.62 103 ASN A O 1
ATOM 838 N N . GLY A 1 104 ? -10.352 -3.867 8.102 1 98.56 104 GLY A N 1
ATOM 839 C CA . GLY A 1 104 ? -11.352 -4.812 8.57 1 98.56 104 GLY A CA 1
ATOM 840 C C . GLY A 1 104 ? -10.789 -6.207 8.797 1 98.56 104 GLY A C 1
ATOM 841 O O . GLY A 1 104 ? -9.578 -6.398 8.82 1 98.56 104 GLY A O 1
ATOM 842 N N . MET A 1 105 ? -11.711 -7.141 9.078 1 98.38 105 MET A N 1
ATOM 843 C CA . MET A 1 105 ? -11.398 -8.562 9.227 1 98.38 105 MET A CA 1
ATOM 844 C C . MET A 1 105 ? -11.703 -9.32 7.945 1 98.38 105 MET A C 1
ATOM 846 O O . MET A 1 105 ? -12.633 -8.984 7.219 1 98.38 105 MET A O 1
ATOM 850 N N . VAL A 1 106 ? -10.906 -10.375 7.73 1 98.75 106 VAL A N 1
ATOM 851 C CA . VAL A 1 106 ? -11.125 -11.133 6.504 1 98.75 106 VAL A CA 1
ATOM 852 C C . VAL A 1 106 ? -11.781 -12.469 6.832 1 98.75 106 VAL A C 1
ATOM 854 O O . VAL A 1 106 ? -11.594 -13.008 7.93 1 98.75 106 VAL A O 1
ATOM 857 N N . GLN A 1 107 ? -12.5 -12.953 5.898 1 98.69 107 GLN A N 1
ATOM 858 C CA . GLN A 1 107 ? -13.055 -14.297 5.887 1 98.69 107 GLN A CA 1
ATOM 859 C C . GLN A 1 107 ? -12.852 -14.969 4.531 1 98.69 107 GLN A C 1
ATOM 861 O O . GLN A 1 107 ? -12.992 -14.32 3.49 1 98.69 107 GLN A O 1
ATOM 866 N N . LYS A 1 108 ? -12.516 -16.25 4.609 1 98.69 108 LYS A N 1
ATOM 867 C CA . LYS A 1 108 ? -12.383 -16.984 3.355 1 98.69 108 LYS A CA 1
ATOM 868 C C . LYS A 1 108 ? -13.734 -17.109 2.648 1 98.69 108 LYS A C 1
ATOM 870 O O . LYS A 1 108 ? -14.758 -17.359 3.287 1 98.69 108 LYS A O 1
ATOM 875 N N . VAL A 1 109 ? -13.727 -16.922 1.361 1 98.69 109 VAL A N 1
ATOM 876 C CA . VAL A 1 109 ? -14.969 -17.094 0.61 1 98.69 109 VAL A CA 1
ATOM 877 C C . VAL A 1 109 ? -15.336 -18.578 0.559 1 98.69 109 VAL A C 1
ATOM 879 O O . VAL A 1 109 ? -14.492 -19.438 0.822 1 98.69 109 VAL A O 1
ATOM 882 N N . SER A 1 110 ? -16.562 -18.891 0.237 1 98.44 110 SER A N 1
ATOM 883 C CA . SER A 1 110 ? -16.984 -20.281 0.115 1 98.44 110 SER A CA 1
ATOM 884 C C . SER A 1 110 ? -16.344 -20.953 -1.092 1 98.44 110 SER A C 1
ATOM 886 O O . SER A 1 110 ? -15.922 -20.281 -2.033 1 98.44 110 SER A O 1
ATOM 888 N N . ASN A 1 111 ? -16.328 -22.266 -1.014 1 98.44 111 ASN A N 1
ATOM 889 C CA . ASN A 1 111 ? -15.805 -23.016 -2.15 1 98.44 111 ASN A CA 1
ATOM 890 C C . ASN A 1 111 ? -16.578 -22.719 -3.428 1 98.44 111 ASN A C 1
ATOM 892 O O . ASN A 1 111 ? -16 -22.609 -4.508 1 98.44 111 ASN A O 1
ATOM 896 N N . LYS A 1 112 ? -17.812 -22.562 -3.281 1 98.38 112 LYS A N 1
ATOM 897 C CA . LYS A 1 112 ? -18.641 -22.281 -4.441 1 98.38 112 LYS A CA 1
ATOM 898 C C . LYS A 1 112 ? -18.25 -20.953 -5.094 1 98.38 112 LYS A C 1
ATOM 900 O O . LYS A 1 112 ? -18.109 -20.891 -6.316 1 98.38 112 LYS A O 1
ATOM 905 N N . VAL A 1 113 ? -18.062 -19.969 -4.293 1 98.44 113 VAL A N 1
ATOM 906 C CA . VAL A 1 113 ? -17.688 -18.641 -4.777 1 98.44 113 VAL A CA 1
ATOM 907 C C . VAL A 1 113 ? -16.312 -18.703 -5.434 1 98.44 113 VAL A C 1
ATOM 909 O O . VAL A 1 113 ? -16.109 -18.156 -6.52 1 98.44 113 VAL A O 1
ATOM 912 N N . ALA A 1 114 ? -15.422 -19.391 -4.84 1 98.75 114 ALA A N 1
ATOM 913 C CA . ALA A 1 114 ? -14.062 -19.531 -5.375 1 98.75 114 ALA A CA 1
ATOM 914 C C . ALA A 1 114 ? -14.07 -20.297 -6.691 1 98.75 114 ALA A C 1
ATOM 916 O O . ALA A 1 114 ? -13.359 -19.938 -7.633 1 98.75 114 ALA A O 1
ATOM 917 N N . ASP A 1 115 ? -14.875 -21.344 -6.738 1 98.56 115 ASP A N 1
ATOM 918 C CA . ASP A 1 115 ? -14.984 -22.141 -7.957 1 98.56 115 ASP A CA 1
ATOM 919 C C . ASP A 1 115 ? -15.516 -21.312 -9.117 1 98.56 115 ASP A C 1
ATOM 921 O O . ASP A 1 115 ? -15 -21.391 -10.234 1 98.56 115 ASP A O 1
ATOM 925 N N . GLU A 1 116 ? -16.5 -20.562 -8.828 1 98.12 116 GLU A N 1
ATOM 926 C CA . GLU A 1 116 ? -17.109 -19.719 -9.852 1 98.12 116 GLU A CA 1
ATOM 927 C C . GLU A 1 116 ? -16.109 -18.703 -10.406 1 98.12 116 GLU A C 1
ATOM 929 O O . GLU A 1 116 ? -15.992 -18.547 -11.625 1 98.12 116 GLU A O 1
ATOM 934 N N . TYR A 1 117 ? -15.469 -18.062 -9.539 1 98.38 117 TYR A N 1
ATOM 935 C CA . TYR A 1 117 ? -14.5 -17.062 -10.016 1 98.38 117 TYR A CA 1
ATOM 936 C C . TYR A 1 117 ? -13.352 -17.734 -10.75 1 98.38 117 TYR A C 1
ATOM 938 O O . TYR A 1 117 ? -12.938 -17.281 -11.82 1 98.38 117 TYR A O 1
ATOM 946 N N . TYR A 1 118 ? -12.836 -18.844 -10.172 1 98.31 118 TYR A N 1
ATOM 947 C CA . TYR A 1 118 ? -11.727 -19.562 -10.781 1 98.31 118 TYR A CA 1
ATOM 948 C C . TYR A 1 118 ? -12.062 -19.953 -12.219 1 98.31 118 TYR A C 1
ATOM 950 O O . TYR A 1 118 ? -11.234 -19.812 -13.117 1 98.31 118 TYR A O 1
ATOM 958 N N . SER A 1 119 ? -13.172 -20.422 -12.438 1 97.19 119 SER A N 1
ATOM 959 C CA . SER A 1 119 ? -13.602 -20.891 -13.75 1 97.19 119 SER A CA 1
ATOM 960 C C . SER A 1 119 ? -13.703 -19.75 -14.75 1 97.19 119 SER A C 1
ATOM 962 O O . SER A 1 119 ? -13.672 -19.969 -15.961 1 97.19 119 SER A O 1
ATOM 964 N N . SER A 1 120 ? -13.898 -18.547 -14.242 1 96.75 120 SER A N 1
ATOM 965 C CA . SER A 1 120 ? -14.031 -17.391 -15.117 1 96.75 120 SER A CA 1
ATOM 966 C C . SER A 1 120 ? -12.672 -16.891 -15.578 1 96.75 120 SER A C 1
ATOM 968 O O . SER A 1 120 ? -12.586 -16.078 -16.5 1 96.75 120 SER A O 1
ATOM 970 N N . ARG A 1 121 ? -11.625 -17.344 -14.984 1 95.75 121 ARG A N 1
ATOM 971 C CA . ARG A 1 121 ? -10.273 -16.906 -15.312 1 95.75 121 ARG A CA 1
ATOM 972 C C . ARG A 1 121 ? -9.805 -17.516 -16.625 1 95.75 121 ARG A C 1
ATOM 974 O O . ARG A 1 121 ? -10.297 -18.578 -17.047 1 95.75 121 ARG A O 1
ATOM 981 N N . GLY A 1 122 ? -8.875 -16.812 -17.281 1 94.06 122 GLY A N 1
ATOM 982 C CA . GLY A 1 122 ? -8.273 -17.375 -18.484 1 94.06 122 GLY A CA 1
ATOM 983 C C . GLY A 1 122 ? -7.539 -18.672 -18.219 1 94.06 122 GLY A C 1
ATOM 984 O O . GLY A 1 122 ? -7.035 -18.906 -17.125 1 94.06 122 GLY A O 1
ATOM 985 N N . TYR A 1 123 ? -7.398 -19.484 -19.234 1 95.56 123 TYR A N 1
ATOM 986 C CA . TYR A 1 123 ? -6.77 -20.797 -19.141 1 95.56 123 TYR A CA 1
ATOM 987 C C . TYR A 1 123 ? -5.367 -20.688 -18.562 1 95.56 123 TYR A C 1
ATOM 989 O O . TYR A 1 123 ? -5.016 -21.422 -17.641 1 95.56 123 TYR A O 1
ATOM 997 N N . GLU A 1 124 ? -4.598 -19.75 -19.031 1 94.12 124 GLU A N 1
ATOM 998 C CA . GLU A 1 124 ? -3.217 -19.609 -18.578 1 94.12 124 GLU A CA 1
ATOM 999 C C . GLU A 1 124 ? -3.158 -19.25 -17.094 1 94.12 124 GLU A C 1
ATOM 1001 O O . GLU A 1 124 ? -2.266 -19.703 -16.375 1 94.12 124 GLU A O 1
ATOM 1006 N N . SER A 1 125 ? -4.09 -18.422 -16.703 1 93.75 125 SER A N 1
ATOM 1007 C CA . SER A 1 125 ? -4.152 -18.047 -15.297 1 93.75 125 SER A CA 1
ATOM 1008 C C . SER A 1 125 ? -4.527 -19.219 -14.414 1 93.75 125 SER A C 1
ATOM 1010 O O . SER A 1 125 ? -3.996 -19.375 -13.312 1 93.75 125 SER A O 1
ATOM 1012 N N . ARG A 1 126 ? -5.465 -20.031 -14.883 1 96.44 126 ARG A N 1
ATOM 1013 C CA . ARG A 1 126 ? -5.867 -21.234 -14.141 1 96.44 126 ARG A CA 1
ATOM 1014 C C . ARG A 1 126 ? -4.707 -22.219 -14.023 1 96.44 126 ARG A C 1
ATOM 1016 O O . ARG A 1 126 ? -4.457 -22.75 -12.938 1 96.44 126 ARG A O 1
ATOM 1023 N N . ILE A 1 127 ? -3.959 -22.359 -15.062 1 96.44 127 ILE A N 1
ATOM 1024 C CA . ILE A 1 127 ? -2.781 -23.219 -15.055 1 96.44 127 ILE A CA 1
ATOM 1025 C C . ILE A 1 127 ? -1.738 -22.656 -14.094 1 96.44 127 ILE A C 1
ATOM 1027 O O . ILE A 1 127 ? -1.112 -23.406 -13.336 1 96.44 127 ILE A O 1
ATOM 1031 N N . GLY A 1 128 ? -1.571 -21.359 -14.164 1 94.94 128 GLY A N 1
ATOM 1032 C CA . GLY A 1 128 ? -0.626 -20.703 -13.273 1 94.94 128 GLY A CA 1
ATOM 1033 C C . GLY A 1 128 ? -0.917 -20.953 -11.805 1 94.94 128 GLY A C 1
ATOM 1034 O O . GLY A 1 128 ? 0.004 -21.094 -11 1 94.94 128 GLY A O 1
ATOM 1035 N N . ALA A 1 129 ? -2.174 -20.969 -11.453 1 95.62 129 ALA A N 1
ATOM 1036 C CA . ALA A 1 129 ? -2.576 -21.219 -10.07 1 95.62 129 ALA A CA 1
ATOM 1037 C C . ALA A 1 129 ? -2.129 -22.594 -9.602 1 95.62 129 ALA A C 1
ATOM 1039 O O . ALA A 1 129 ? -1.862 -22.797 -8.414 1 95.62 129 ALA A O 1
ATOM 1040 N N . TRP A 1 130 ? -2.076 -23.484 -10.461 1 96.69 130 TRP A N 1
ATOM 1041 C CA . TRP A 1 130 ? -1.579 -24.828 -10.148 1 96.69 130 TRP A CA 1
ATOM 1042 C C . TRP A 1 130 ? -0.055 -24.844 -10.086 1 96.69 130 TRP A C 1
ATOM 1044 O O . TRP A 1 130 ? 0.532 -25.406 -9.164 1 96.69 130 TRP A O 1
ATOM 1054 N N . ALA A 1 131 ? 0.532 -24.188 -11.016 1 95.56 131 ALA A N 1
ATOM 1055 C CA . ALA A 1 131 ? 1.963 -24.312 -11.273 1 95.56 131 ALA A CA 1
ATOM 1056 C C . ALA A 1 131 ? 2.781 -23.531 -10.258 1 95.56 131 ALA A C 1
ATOM 1058 O O . ALA A 1 131 ? 3.904 -23.922 -9.922 1 95.56 131 ALA A O 1
ATOM 1059 N N . SER A 1 132 ? 2.223 -22.516 -9.781 1 94.38 132 SER A N 1
ATOM 1060 C CA . SER A 1 132 ? 2.982 -21.578 -8.953 1 94.38 132 SER A CA 1
ATOM 1061 C C . SER A 1 132 ? 2.836 -21.922 -7.473 1 94.38 132 SER A C 1
ATOM 1063 O O . SER A 1 132 ? 1.721 -22.016 -6.953 1 94.38 132 SER A O 1
ATOM 1065 N N . LYS A 1 133 ? 3.949 -22.188 -6.793 1 94.75 133 LYS A N 1
ATOM 1066 C CA . LYS A 1 133 ? 4.012 -22.219 -5.332 1 94.75 133 LYS A CA 1
ATOM 1067 C C . LYS A 1 133 ? 4.348 -20.844 -4.766 1 94.75 133 LYS A C 1
ATOM 1069 O O . LYS A 1 133 ? 5.469 -20.609 -4.309 1 94.75 133 LYS A O 1
ATOM 1074 N N . GLN A 1 134 ? 3.361 -20.031 -4.785 1 93.19 134 GLN A N 1
ATOM 1075 C CA . GLN A 1 134 ? 3.512 -18.594 -4.641 1 93.19 134 GLN A CA 1
ATOM 1076 C C . GLN A 1 134 ? 4.379 -18.25 -3.432 1 93.19 134 GLN A C 1
ATOM 1078 O O . GLN A 1 134 ? 4.145 -18.75 -2.33 1 93.19 134 GLN A O 1
ATOM 1083 N N . SER A 1 135 ? 5.43 -17.5 -3.656 1 94.81 135 SER A N 1
ATOM 1084 C CA . SER A 1 135 ? 6.305 -16.844 -2.688 1 94.81 135 SER A CA 1
ATOM 1085 C C . SER A 1 135 ? 7.359 -17.797 -2.158 1 94.81 135 SER A C 1
ATOM 1087 O O . SER A 1 135 ? 8.117 -17.469 -1.242 1 94.81 135 SER A O 1
ATOM 1089 N N . THR A 1 136 ? 7.383 -19.031 -2.662 1 95.88 136 THR A N 1
ATOM 1090 C CA . THR A 1 136 ? 8.484 -19.906 -2.32 1 95.88 136 THR A CA 1
ATOM 1091 C C . THR A 1 136 ? 9.695 -19.641 -3.213 1 95.88 136 THR A C 1
ATOM 1093 O O . THR A 1 136 ? 9.555 -19.109 -4.316 1 95.88 136 THR A O 1
ATOM 1096 N N . VAL A 1 137 ? 10.828 -20.031 -2.682 1 96.75 137 VAL A N 1
ATOM 1097 C CA . VAL A 1 137 ? 12.07 -19.844 -3.432 1 96.75 137 VAL A CA 1
ATOM 1098 C C . VAL A 1 137 ? 12.133 -20.859 -4.574 1 96.75 137 VAL A C 1
ATOM 1100 O O . VAL A 1 137 ? 11.805 -22.031 -4.391 1 96.75 137 VAL A O 1
ATOM 1103 N N . ILE A 1 138 ? 12.523 -20.359 -5.75 1 95.19 138 ILE A N 1
ATOM 1104 C CA . ILE A 1 138 ? 12.75 -21.25 -6.887 1 95.19 138 ILE A CA 1
ATOM 1105 C C . ILE A 1 138 ? 14.211 -21.172 -7.32 1 95.19 138 ILE A C 1
ATOM 1107 O O . ILE A 1 138 ? 14.867 -20.141 -7.125 1 95.19 138 ILE A O 1
ATOM 1111 N N . ASN A 1 139 ? 14.641 -22.203 -7.941 1 92.31 139 ASN A N 1
ATOM 1112 C CA . ASN A 1 139 ? 16.047 -22.266 -8.344 1 92.31 139 ASN A CA 1
ATOM 1113 C C . ASN A 1 139 ? 16.312 -21.406 -9.57 1 92.31 139 ASN A C 1
ATOM 1115 O O . ASN A 1 139 ? 17.375 -20.797 -9.68 1 92.31 139 ASN A O 1
ATOM 1119 N N . ASN A 1 140 ? 15.414 -21.5 -10.445 1 90.19 140 ASN A N 1
ATOM 1120 C CA . ASN A 1 140 ? 15.492 -20.734 -11.688 1 90.19 140 ASN A CA 1
ATOM 1121 C C . ASN A 1 140 ? 14.133 -20.656 -12.375 1 90.19 140 ASN A C 1
ATOM 1123 O O . ASN A 1 140 ? 13.18 -21.312 -11.953 1 90.19 140 ASN A O 1
ATOM 1127 N N . ARG A 1 141 ? 14.078 -19.906 -13.352 1 87.19 141 ARG A N 1
ATOM 1128 C CA . ARG A 1 141 ? 12.836 -19.688 -14.07 1 87.19 141 ARG A CA 1
ATOM 1129 C C . ARG A 1 141 ? 12.367 -20.969 -14.766 1 87.19 141 ARG A C 1
ATOM 1131 O O . ARG A 1 141 ? 11.164 -21.188 -14.914 1 87.19 141 ARG A O 1
ATOM 1138 N N . ASP A 1 142 ? 13.266 -21.766 -15.133 1 89.94 142 ASP A N 1
ATOM 1139 C CA . ASP A 1 142 ? 12.93 -23.016 -15.836 1 89.94 142 ASP A CA 1
ATOM 1140 C C . ASP A 1 142 ? 12.07 -23.922 -14.961 1 89.94 142 ASP A C 1
ATOM 1142 O O . ASP A 1 142 ? 11.219 -24.656 -15.469 1 89.94 142 ASP A O 1
ATOM 1146 N N . GLU A 1 143 ? 12.383 -23.859 -13.711 1 92.69 143 GLU A N 1
ATOM 1147 C CA . GLU A 1 143 ? 11.57 -24.641 -12.781 1 92.69 143 GLU A CA 1
ATOM 1148 C C . GLU A 1 143 ? 10.094 -24.281 -12.906 1 92.69 143 GLU A C 1
ATOM 1150 O O . GLU A 1 143 ? 9.234 -25.172 -12.945 1 92.69 143 GLU A O 1
ATOM 1155 N N . LEU A 1 144 ? 9.82 -23.062 -12.984 1 91.56 144 LEU A N 1
ATOM 1156 C CA . LEU A 1 144 ? 8.445 -22.578 -13.109 1 91.56 144 LEU A CA 1
ATOM 1157 C C . LEU A 1 144 ? 7.863 -22.953 -14.469 1 91.56 144 LEU A C 1
ATOM 1159 O O . LEU A 1 144 ? 6.727 -23.422 -14.555 1 91.56 144 LEU A O 1
ATOM 1163 N N . LEU A 1 145 ? 8.602 -22.766 -15.5 1 90.94 145 LEU A N 1
ATOM 1164 C CA . LEU A 1 145 ? 8.148 -23.062 -16.859 1 90.94 145 LEU A CA 1
ATOM 1165 C C . LEU A 1 145 ? 7.855 -24.547 -17.016 1 90.94 145 LEU A C 1
ATOM 1167 O O . LEU A 1 145 ? 6.879 -24.922 -17.672 1 90.94 145 LEU A O 1
ATOM 1171 N N . ASN A 1 146 ? 8.703 -25.297 -16.406 1 95.12 146 ASN A N 1
ATOM 1172 C CA . ASN A 1 146 ? 8.492 -26.734 -16.453 1 95.12 146 ASN A CA 1
ATOM 1173 C C . ASN A 1 146 ? 7.203 -27.125 -15.734 1 95.12 146 ASN A C 1
ATOM 1175 O O . ASN A 1 146 ? 6.461 -27.984 -16.203 1 95.12 146 ASN A O 1
ATOM 1179 N N . SER A 1 147 ? 7.016 -26.531 -14.641 1 95.5 147 SER A N 1
ATOM 1180 C CA . SER A 1 147 ? 5.785 -26.797 -13.898 1 95.5 147 SER A CA 1
ATOM 1181 C C . SER A 1 147 ? 4.559 -26.406 -14.719 1 95.5 147 SER A C 1
ATOM 1183 O O . SER A 1 147 ? 3.574 -27.156 -14.75 1 95.5 147 SER A O 1
ATOM 1185 N N . ILE A 1 148 ? 4.582 -25.328 -15.375 1 94.62 148 ILE A N 1
ATOM 1186 C CA . ILE A 1 148 ? 3.488 -24.859 -16.219 1 94.62 148 ILE A CA 1
ATOM 1187 C C . ILE A 1 148 ? 3.213 -25.891 -17.312 1 94.62 148 ILE A C 1
ATOM 1189 O O . ILE A 1 148 ? 2.062 -26.25 -17.547 1 94.62 148 ILE A O 1
ATOM 1193 N N . GLU A 1 149 ? 4.234 -26.344 -17.922 1 95.69 149 GLU A N 1
ATOM 1194 C CA . GLU A 1 149 ? 4.09 -27.328 -19 1 95.69 149 GLU A CA 1
ATOM 1195 C C . GLU A 1 149 ? 3.486 -28.625 -18.469 1 95.69 149 GLU A C 1
ATOM 1197 O O . GLU A 1 149 ? 2.674 -29.25 -19.156 1 95.69 149 GLU A O 1
ATOM 1202 N N . GLU A 1 150 ? 3.965 -29 -17.359 1 97.56 150 GLU A N 1
ATOM 1203 C CA . GLU A 1 150 ? 3.439 -30.219 -16.734 1 97.56 150 GLU A CA 1
ATOM 1204 C C . GLU A 1 150 ? 1.934 -30.109 -16.516 1 97.56 150 GLU A C 1
ATOM 1206 O O . GLU A 1 150 ? 1.19 -31.047 -16.828 1 97.56 150 GLU A O 1
ATOM 1211 N N . TYR A 1 151 ? 1.477 -29.016 -16.031 1 97 151 TYR A N 1
ATOM 1212 C CA . TYR A 1 151 ? 0.057 -28.875 -15.719 1 97 151 TYR A CA 1
ATOM 1213 C C . TYR A 1 151 ? -0.751 -28.625 -16.984 1 97 151 TYR A C 1
ATOM 1215 O O . TYR A 1 151 ? -1.93 -28.984 -17.062 1 97 151 TYR A O 1
ATOM 1223 N N . LYS A 1 152 ? -0.125 -28.047 -17.969 1 96.25 152 LYS A N 1
ATOM 1224 C CA . LYS A 1 152 ? -0.803 -27.938 -19.25 1 96.25 152 LYS A CA 1
ATOM 1225 C C . LYS A 1 152 ? -1.074 -29.328 -19.844 1 96.25 152 LYS A C 1
ATOM 1227 O O . LYS A 1 152 ? -2.115 -29.547 -20.469 1 96.25 152 LYS A O 1
ATOM 1232 N N . LYS A 1 153 ? -0.123 -30.188 -19.641 1 97.56 153 LYS A N 1
ATOM 1233 C CA . LYS A 1 153 ? -0.292 -31.562 -20.094 1 97.56 153 LYS A CA 1
ATOM 1234 C C . LYS A 1 153 ? -1.372 -32.281 -19.297 1 97.56 153 LYS A C 1
ATOM 1236 O O . LYS A 1 153 ? -2.199 -33 -19.859 1 97.56 153 LYS A O 1
ATOM 1241 N N . LYS A 1 154 ? -1.313 -32.094 -18.031 1 97.88 154 LYS A N 1
ATOM 1242 C CA . LYS A 1 154 ? -2.275 -32.75 -17.141 1 97.88 154 LYS A CA 1
ATOM 1243 C C . LYS A 1 154 ? -3.695 -32.25 -17.422 1 97.88 154 LYS A C 1
ATOM 1245 O O . LYS A 1 154 ? -4.645 -33.031 -17.375 1 97.88 154 LYS A O 1
ATOM 1250 N N . TYR A 1 155 ? -3.811 -30.922 -17.578 1 97.69 155 TYR A N 1
ATOM 1251 C CA . TYR A 1 155 ? -5.102 -30.312 -17.844 1 97.69 155 TYR A CA 1
ATOM 1252 C C . TYR A 1 155 ? -5.141 -29.719 -19.266 1 97.69 155 TYR A C 1
ATOM 1254 O O . TYR A 1 155 ? -5.258 -28.516 -19.438 1 97.69 155 TYR A O 1
ATOM 1262 N N . SER A 1 156 ? -5.176 -30.609 -20.219 1 95.88 156 SER A N 1
ATOM 1263 C CA . SER A 1 156 ? -5.07 -30.219 -21.625 1 95.88 156 SER A CA 1
ATOM 1264 C C . SER A 1 156 ? -6.398 -29.688 -22.156 1 95.88 156 SER A C 1
ATOM 1266 O O . SER A 1 156 ? -6.426 -28.922 -23.125 1 95.88 156 SER A O 1
ATOM 1268 N N . ASN A 1 157 ? -7.473 -30.109 -21.469 1 96.38 157 ASN A N 1
ATOM 1269 C CA . ASN A 1 157 ? -8.773 -29.562 -21.828 1 96.38 157 ASN A CA 1
ATOM 1270 C C . ASN A 1 157 ? -8.977 -28.172 -21.219 1 96.38 157 ASN A C 1
ATOM 1272 O O . ASN A 1 157 ? -9.25 -28.047 -20.031 1 96.38 157 ASN A O 1
ATOM 1276 N N . LYS A 1 158 ? -8.969 -27.172 -22.016 1 94.5 158 LYS A N 1
ATOM 1277 C CA . LYS A 1 158 ? -8.984 -25.781 -21.578 1 94.5 158 LYS A CA 1
ATOM 1278 C C . LYS A 1 158 ? -10.281 -25.453 -20.844 1 94.5 158 LYS A C 1
ATOM 1280 O O . LYS A 1 158 ? -10.336 -24.484 -20.062 1 94.5 158 LYS A O 1
ATOM 1285 N N . ASN A 1 159 ? -11.234 -26.219 -21.078 1 94.38 159 ASN A N 1
ATOM 1286 C CA . ASN A 1 159 ? -12.531 -25.953 -20.469 1 94.38 159 ASN A CA 1
ATOM 1287 C C . ASN A 1 159 ? -12.703 -26.688 -19.141 1 94.38 159 ASN A C 1
ATOM 1289 O O . ASN A 1 159 ? -13.68 -26.484 -18.422 1 94.38 159 ASN A O 1
ATOM 1293 N N . ASP A 1 160 ? -11.695 -27.5 -18.844 1 95.44 160 ASP A N 1
ATOM 1294 C CA . ASP A 1 160 ? -11.82 -28.312 -17.641 1 95.44 160 ASP A CA 1
ATOM 1295 C C . ASP A 1 160 ? -10.531 -28.297 -16.812 1 95.44 160 ASP A C 1
ATOM 1297 O O . ASP A 1 160 ? -9.781 -29.266 -16.812 1 95.44 160 ASP A O 1
ATOM 1301 N N . VAL A 1 161 ? -10.25 -27.297 -16.156 1 97.94 161 VAL A N 1
ATOM 1302 C CA . VAL A 1 161 ? -9.164 -27.141 -15.203 1 97.94 161 VAL A CA 1
ATOM 1303 C C . VAL A 1 161 ? -9.734 -26.906 -13.805 1 97.94 161 VAL A C 1
ATOM 1305 O O . VAL A 1 161 ? -10.148 -25.797 -13.477 1 97.94 161 VAL A O 1
ATOM 1308 N N . PRO A 1 162 ? -9.75 -27.906 -12.992 1 98.12 162 PRO A N 1
ATOM 1309 C CA . PRO A 1 162 ? -10.336 -27.734 -11.656 1 98.12 162 PRO A CA 1
ATOM 1310 C C . PRO A 1 162 ? -9.531 -26.781 -10.781 1 98.12 162 PRO A C 1
ATOM 1312 O O . PRO A 1 162 ? -8.312 -26.672 -10.938 1 98.12 162 PRO A O 1
ATOM 1315 N N . ARG A 1 163 ? -10.195 -26.109 -9.922 1 98.5 163 ARG A N 1
ATOM 1316 C CA . ARG A 1 163 ? -9.531 -25.219 -8.977 1 98.5 163 ARG A CA 1
ATOM 1317 C C . ARG A 1 163 ? -8.672 -26 -7.992 1 98.5 163 ARG A C 1
ATOM 1319 O O . ARG A 1 163 ? -9.148 -26.938 -7.363 1 98.5 163 ARG A O 1
ATOM 1326 N N . PRO A 1 164 ? -7.445 -25.609 -7.855 1 98.25 164 PRO A N 1
ATOM 1327 C CA . PRO A 1 164 ? -6.695 -26.25 -6.773 1 98.25 164 PRO A CA 1
ATOM 1328 C C . PRO A 1 164 ? -7.215 -25.875 -5.391 1 98.25 164 PRO A C 1
ATOM 1330 O O . PRO A 1 164 ? -7.641 -24.734 -5.18 1 98.25 164 PRO A O 1
ATOM 1333 N N . GLU A 1 165 ? -7.039 -26.703 -4.406 1 97.69 165 GLU A N 1
ATOM 1334 C CA . GLU A 1 165 ? -7.543 -26.469 -3.051 1 97.69 165 GLU A CA 1
ATOM 1335 C C . GLU A 1 165 ? -6.836 -25.297 -2.387 1 97.69 165 GLU A C 1
ATOM 1337 O O . GLU A 1 165 ? -7.422 -24.609 -1.555 1 97.69 165 GLU A O 1
ATOM 1342 N N . HIS A 1 166 ? -5.684 -25.078 -2.824 1 98.06 166 HIS A N 1
ATOM 1343 C CA . HIS A 1 166 ? -4.879 -24.047 -2.166 1 98.06 166 HIS A CA 1
ATOM 1344 C C . HIS A 1 166 ? -5.117 -22.672 -2.787 1 98.06 166 HIS A C 1
ATOM 1346 O O . HIS A 1 166 ? -4.469 -21.703 -2.404 1 98.06 166 HIS A O 1
ATOM 1352 N N . TRP A 1 167 ? -5.984 -22.594 -3.75 1 98.38 167 TRP A N 1
ATOM 1353 C CA . TRP A 1 167 ? -6.348 -21.312 -4.359 1 98.38 167 TRP A CA 1
ATOM 1354 C C . TRP A 1 167 ? -7.773 -20.922 -3.99 1 98.38 167 TRP A C 1
ATOM 1356 O O . TRP A 1 167 ? -8.711 -21.703 -4.172 1 98.38 167 TRP A O 1
ATOM 1366 N N . SER A 1 168 ? -7.957 -19.75 -3.414 1 98.69 168 SER A N 1
ATOM 1367 C CA . SER A 1 168 ? -9.266 -19.25 -3.002 1 98.69 168 SER A CA 1
ATOM 1368 C C . SER A 1 168 ? -9.242 -17.75 -2.801 1 98.69 168 SER A C 1
ATOM 1370 O O . SER A 1 168 ? -8.344 -17.062 -3.301 1 98.69 168 SER A O 1
ATOM 1372 N N . GLY A 1 169 ? -10.359 -17.219 -2.203 1 98.56 169 GLY A N 1
ATOM 1373 C CA . GLY A 1 169 ? -10.477 -15.789 -2.004 1 98.56 169 GLY A CA 1
ATOM 1374 C C . GLY A 1 169 ? -10.695 -15.406 -0.554 1 98.56 169 GLY A C 1
ATOM 1375 O O . GLY A 1 169 ? -11.031 -16.25 0.276 1 98.56 169 GLY A O 1
ATOM 1376 N N . TRP A 1 170 ? -10.375 -14.242 -0.308 1 98.88 170 TRP A N 1
ATOM 1377 C CA . TRP A 1 170 ? -10.641 -13.586 0.971 1 98.88 170 TRP A CA 1
ATOM 1378 C C . TRP A 1 170 ? -11.594 -12.414 0.795 1 98.88 170 TRP A C 1
ATOM 1380 O O . TRP A 1 170 ? -11.469 -11.641 -0.164 1 98.88 170 TRP A O 1
ATOM 1390 N N . ASN A 1 171 ? -12.523 -12.32 1.696 1 98.94 171 ASN A N 1
ATOM 1391 C CA . ASN A 1 171 ? -13.414 -11.172 1.783 1 98.94 171 ASN A CA 1
ATOM 1392 C C . ASN A 1 171 ? -13.094 -10.297 2.99 1 98.94 171 ASN A C 1
ATOM 1394 O O . ASN A 1 171 ? -13.195 -10.742 4.133 1 98.94 171 ASN A O 1
ATOM 1398 N N . LEU A 1 172 ? -12.688 -9.07 2.764 1 98.94 172 LEU A N 1
ATOM 1399 C CA . LEU A 1 172 ? -12.469 -8.133 3.859 1 98.94 172 LEU A CA 1
ATOM 1400 C C . LEU A 1 172 ? -13.773 -7.434 4.238 1 98.94 172 LEU A C 1
ATOM 1402 O O . LEU A 1 172 ? -14.359 -6.719 3.422 1 98.94 172 LEU A O 1
ATOM 1406 N N . ILE A 1 173 ? -14.195 -7.676 5.422 1 98.75 173 ILE A N 1
ATOM 1407 C CA . ILE A 1 173 ? -15.375 -7.02 5.977 1 98.75 173 ILE A CA 1
ATOM 1408 C C . ILE A 1 173 ? -14.969 -5.715 6.656 1 98.75 173 ILE A C 1
ATOM 1410 O O . ILE A 1 173 ? -14.359 -5.727 7.727 1 98.75 173 ILE A O 1
ATOM 1414 N N . PRO A 1 174 ? -15.375 -4.586 6.066 1 98.62 174 PRO A N 1
ATOM 1415 C CA . PRO A 1 174 ? -14.82 -3.318 6.543 1 98.62 174 PRO A CA 1
ATOM 1416 C C . PRO A 1 174 ? -15.414 -2.871 7.875 1 98.62 174 PRO A C 1
ATOM 1418 O O . PRO A 1 174 ? -16.625 -2.971 8.078 1 98.62 174 PRO A O 1
ATOM 1421 N N . THR A 1 175 ? -14.578 -2.393 8.773 1 98 175 THR A N 1
ATOM 1422 C CA . THR A 1 175 ? -14.984 -1.707 9.992 1 98 175 THR A CA 1
ATOM 1423 C C . THR A 1 175 ? -14.82 -0.197 9.844 1 98 175 THR A C 1
ATOM 1425 O O . THR A 1 175 ? -15.445 0.574 10.578 1 98 175 THR A O 1
ATOM 1428 N N . SER A 1 176 ? -13.992 0.208 8.922 1 98.56 176 SER A N 1
ATOM 1429 C CA . SER A 1 176 ? -13.844 1.615 8.57 1 98.56 176 SER A CA 1
ATOM 1430 C C . SER A 1 176 ? -13.398 1.774 7.117 1 98.56 176 SER A C 1
ATOM 1432 O O . SER A 1 176 ? -12.727 0.897 6.57 1 98.56 176 SER A O 1
ATOM 1434 N N . ILE A 1 177 ? -13.789 2.836 6.488 1 98.88 177 ILE A N 1
ATOM 1435 C CA . ILE A 1 177 ? -13.383 3.248 5.148 1 98.88 177 ILE A CA 1
ATOM 1436 C C . ILE A 1 177 ? -13.086 4.746 5.137 1 98.88 177 ILE A C 1
ATOM 1438 O O . ILE A 1 177 ? -13.906 5.551 5.57 1 98.88 177 ILE A O 1
ATOM 1442 N N . GLU A 1 178 ? -11.914 5.102 4.688 1 98.94 178 GLU A N 1
ATOM 1443 C CA . GLU A 1 178 ? -11.508 6.5 4.637 1 98.94 178 GLU A CA 1
ATOM 1444 C C . GLU A 1 178 ? -11.234 6.941 3.203 1 98.94 178 GLU A C 1
ATOM 1446 O O . GLU A 1 178 ? -10.508 6.266 2.467 1 98.94 178 GLU A O 1
ATOM 1451 N N . PHE A 1 179 ? -11.805 8.07 2.869 1 98.88 179 PHE A N 1
ATOM 1452 C CA . PHE A 1 179 ? -11.586 8.703 1.57 1 98.88 179 PHE A CA 1
ATOM 1453 C C . PHE A 1 179 ? -10.695 9.93 1.706 1 98.88 179 PHE A C 1
ATOM 1455 O O . PHE A 1 179 ? -10.93 10.781 2.572 1 98.88 179 PHE A O 1
ATOM 1462 N N . TRP A 1 180 ? -9.703 9.984 0.883 1 98.56 180 TRP A N 1
ATOM 1463 C CA . TRP A 1 180 ? -8.711 11.055 0.905 1 98.56 180 TRP A CA 1
ATOM 1464 C C . TRP A 1 180 ? -8.578 11.703 -0.469 1 98.56 180 TRP A C 1
ATOM 1466 O O . TRP A 1 180 ? -8.547 11.008 -1.488 1 98.56 180 TRP A O 1
ATOM 1476 N N . LEU A 1 181 ? -8.539 13.023 -0.479 1 97.88 181 LEU A N 1
ATOM 1477 C CA . LEU A 1 181 ? -8.352 13.812 -1.693 1 97.88 181 LEU A CA 1
ATOM 1478 C C . LEU A 1 181 ? -7.211 14.812 -1.523 1 97.88 181 LEU A C 1
ATOM 1480 O O . LEU A 1 181 ? -7.141 15.516 -0.514 1 97.88 181 LEU A O 1
ATOM 1484 N N . ASP A 1 182 ? -6.371 14.797 -2.494 1 96.06 182 ASP A N 1
ATOM 1485 C CA . ASP A 1 182 ? -5.293 15.781 -2.502 1 96.06 182 ASP A CA 1
ATOM 1486 C C . ASP A 1 182 ? -5.848 17.203 -2.502 1 96.06 182 ASP A C 1
ATOM 1488 O O . ASP A 1 182 ? -6.773 17.516 -3.25 1 96.06 182 ASP A O 1
ATOM 1492 N N . GLY A 1 183 ? -5.344 17.984 -1.579 1 88.81 183 GLY A N 1
ATOM 1493 C CA . GLY A 1 183 ? -5.738 19.375 -1.512 1 88.81 183 GLY A CA 1
ATOM 1494 C C . GLY A 1 183 ? -4.59 20.344 -1.766 1 88.81 183 GLY A C 1
ATOM 1495 O O . GLY A 1 183 ? -3.424 19.953 -1.672 1 88.81 183 GLY A O 1
ATOM 1496 N N . GLU A 1 184 ? -4.949 21.516 -2.01 1 80.88 184 GLU A N 1
ATOM 1497 C CA . GLU A 1 184 ? -3.943 22.547 -2.219 1 80.88 184 GLU A CA 1
ATOM 1498 C C . GLU A 1 184 ? -3.154 22.812 -0.941 1 80.88 184 GLU A C 1
ATOM 1500 O O . GLU A 1 184 ? -3.713 22.797 0.157 1 80.88 184 GLU A O 1
ATOM 1505 N N . SER A 1 185 ? -1.831 23.031 -1.062 1 76.88 185 SER A N 1
ATOM 1506 C CA . SER A 1 185 ? -0.933 23.359 0.038 1 76.88 185 SER A CA 1
ATOM 1507 C C . SER A 1 185 ? -0.979 22.312 1.136 1 76.88 185 SER A C 1
ATOM 1509 O O . SER A 1 185 ? -1.024 22.641 2.322 1 76.88 185 SER A O 1
ATOM 1511 N N . ARG A 1 186 ? -1.213 21.125 0.802 1 78.62 186 ARG A N 1
ATOM 1512 C CA . ARG A 1 186 ? -1.184 19.953 1.666 1 78.62 186 ARG A CA 1
ATOM 1513 C C . ARG A 1 186 ? -2.369 19.953 2.625 1 78.62 186 ARG A C 1
ATOM 1515 O O . ARG A 1 186 ? -2.326 19.297 3.672 1 78.62 186 ARG A O 1
ATOM 1522 N N . ILE A 1 187 ? -3.361 20.734 2.221 1 85.69 187 ILE A N 1
ATOM 1523 C CA . ILE A 1 187 ? -4.605 20.688 2.98 1 85.69 187 ILE A CA 1
ATOM 1524 C C . ILE A 1 187 ? -5.539 19.641 2.375 1 85.69 187 ILE A C 1
ATOM 1526 O O . ILE A 1 187 ? -6.57 19.984 1.79 1 85.69 187 ILE A O 1
ATOM 1530 N N . HIS A 1 188 ? -5.133 18.453 2.615 1 93.88 188 HIS A N 1
ATOM 1531 C CA . HIS A 1 188 ? -5.871 17.328 2.084 1 93.88 188 HIS A CA 1
ATOM 1532 C C . HIS A 1 188 ? -7.238 17.188 2.748 1 93.88 188 HIS A C 1
ATOM 1534 O O . HIS A 1 188 ? -7.434 17.672 3.869 1 93.88 188 HIS A O 1
ATOM 1540 N N . GLU A 1 189 ? -8.164 16.672 2.023 1 95.5 189 GLU A N 1
ATOM 1541 C CA . GLU A 1 189 ? -9.5 16.406 2.559 1 95.5 189 GLU A CA 1
ATOM 1542 C C . GLU A 1 189 ? -9.672 14.93 2.895 1 95.5 189 GLU A C 1
ATOM 1544 O O . GLU A 1 189 ? -9.32 14.055 2.092 1 95.5 189 GLU A O 1
ATOM 1549 N N . ARG A 1 190 ? -10.172 14.672 4.09 1 97.75 190 ARG A N 1
ATOM 1550 C CA . ARG A 1 190 ? -10.289 13.305 4.59 1 97.75 190 ARG A CA 1
ATOM 1551 C C . ARG A 1 190 ? -11.672 13.062 5.191 1 97.75 190 ARG A C 1
ATOM 1553 O O . ARG A 1 190 ? -12.062 13.742 6.145 1 97.75 190 ARG A O 1
ATOM 1560 N N . LEU A 1 191 ? -12.328 12.109 4.641 1 98.38 191 LEU A N 1
ATOM 1561 C CA . LEU A 1 191 ? -13.617 11.656 5.148 1 98.38 191 LEU A CA 1
ATOM 1562 C C . LEU A 1 191 ? -13.555 10.188 5.566 1 98.38 191 LEU A C 1
ATOM 1564 O O . LEU A 1 191 ? -13.273 9.312 4.746 1 98.38 191 LEU A O 1
ATOM 1568 N N . LYS A 1 192 ? -13.883 9.969 6.852 1 98.69 192 LYS A N 1
ATOM 1569 C CA . LYS A 1 192 ? -13.812 8.609 7.367 1 98.69 192 LYS A CA 1
ATOM 1570 C C . LYS A 1 192 ? -15.188 8.109 7.809 1 98.69 192 LYS A C 1
ATOM 1572 O O . LYS A 1 192 ? -15.938 8.844 8.461 1 98.69 192 LYS A O 1
ATOM 1577 N N . TYR A 1 193 ? -15.508 6.945 7.336 1 98.81 193 TYR A N 1
ATOM 1578 C CA . TYR A 1 193 ? -16.656 6.184 7.828 1 98.81 193 TYR A CA 1
ATOM 1579 C C . TYR A 1 193 ? -16.203 5.113 8.82 1 98.81 193 TYR A C 1
ATOM 1581 O O . TYR A 1 193 ? -15.266 4.367 8.555 1 98.81 193 TYR A O 1
ATOM 1589 N N . THR A 1 194 ? -16.906 5.039 9.969 1 98.56 194 THR A N 1
ATOM 1590 C CA . THR A 1 194 ? -16.641 3.994 10.953 1 98.56 194 THR A CA 1
ATOM 1591 C C . THR A 1 194 ? -17.938 3.334 11.406 1 98.56 194 THR A C 1
ATOM 1593 O O . THR A 1 194 ? -18.938 4.016 11.633 1 98.56 194 THR A O 1
ATOM 1596 N N . LYS A 1 195 ? -17.875 2.039 11.5 1 98 195 LYS A N 1
ATOM 1597 C CA . LYS A 1 195 ? -19.047 1.345 12.023 1 98 195 LYS A CA 1
ATOM 1598 C C . LYS A 1 195 ? -19.172 1.528 13.531 1 98 195 LYS A C 1
ATOM 1600 O O . LYS A 1 195 ? -18.188 1.354 14.266 1 98 195 LYS A O 1
ATOM 1605 N N . ASP A 1 196 ? -20.344 1.857 13.914 1 96.94 196 ASP A N 1
ATOM 1606 C CA . ASP A 1 196 ? -20.578 1.934 15.359 1 96.94 196 ASP A CA 1
ATOM 1607 C C . ASP A 1 196 ? -21.016 0.584 15.914 1 96.94 196 ASP A C 1
ATOM 1609 O O . ASP A 1 196 ? -21 -0.425 15.203 1 96.94 196 ASP A O 1
ATOM 1613 N N . THR A 1 197 ? -21.359 0.544 17.141 1 95.81 197 THR A N 1
ATOM 1614 C CA . THR A 1 197 ? -21.688 -0.698 17.844 1 95.81 197 THR A CA 1
ATOM 1615 C C . THR A 1 197 ? -22.953 -1.323 17.266 1 95.81 197 THR A C 1
ATOM 1617 O O . THR A 1 197 ? -23.172 -2.527 17.391 1 95.81 197 THR A O 1
ATOM 1620 N N . GLU A 1 198 ? -23.766 -0.539 16.625 1 95.75 198 GLU A N 1
ATOM 1621 C CA . GLU A 1 198 ? -25.016 -1.026 16.047 1 95.75 198 GLU A CA 1
ATOM 1622 C C . GLU A 1 198 ? -24.828 -1.39 14.578 1 95.75 198 GLU A C 1
ATOM 1624 O O . GLU A 1 198 ? -25.766 -1.841 13.922 1 95.75 198 GLU A O 1
ATOM 1629 N N . GLY A 1 199 ? -23.672 -1.145 14.117 1 94.19 199 GLY A N 1
ATOM 1630 C CA . GLY A 1 199 ? -23.391 -1.516 12.742 1 94.19 199 GLY A CA 1
ATOM 1631 C C . GLY A 1 199 ? -23.672 -0.399 11.75 1 94.19 199 GLY A C 1
ATOM 1632 O O . GLY A 1 199 ? -23.609 -0.61 10.539 1 94.19 199 GLY A O 1
ATOM 1633 N N . ASN A 1 200 ? -23.891 0.815 12.289 1 96.62 200 ASN A N 1
ATOM 1634 C CA . ASN A 1 200 ? -24.141 1.961 11.422 1 96.62 200 ASN A CA 1
ATOM 1635 C C . ASN A 1 200 ? -22.859 2.711 11.094 1 96.62 200 ASN A C 1
ATOM 1637 O O . ASN A 1 200 ? -21.969 2.82 11.93 1 96.62 200 ASN A O 1
ATOM 1641 N N . TRP A 1 201 ? -22.875 3.232 9.883 1 98.19 201 TRP A N 1
ATOM 1642 C CA . TRP A 1 201 ? -21.734 4.043 9.477 1 98.19 201 TRP A CA 1
ATOM 1643 C C . TRP A 1 201 ? -21.844 5.449 10.047 1 98.19 201 TRP A C 1
ATOM 1645 O O . TRP A 1 201 ? -22.875 6.105 9.93 1 98.19 201 TRP A O 1
ATOM 1655 N N . VAL A 1 202 ? -20.75 5.848 10.695 1 98 202 VAL A N 1
ATOM 1656 C CA . VAL A 1 202 ? -20.641 7.199 11.227 1 98 202 VAL A CA 1
ATOM 1657 C C . VAL A 1 202 ? -19.516 7.945 10.508 1 98 202 VAL A C 1
ATOM 1659 O O . VAL A 1 202 ? -18.422 7.422 10.352 1 98 202 VAL A O 1
ATOM 1662 N N . LYS A 1 203 ? -19.859 9.188 10.117 1 97.94 203 LYS A N 1
ATOM 1663 C CA . LYS A 1 203 ? -18.891 9.977 9.367 1 97.94 203 LYS A CA 1
ATOM 1664 C C . LYS A 1 203 ? -18.078 10.867 10.297 1 97.94 203 LYS A C 1
ATOM 1666 O O . LYS A 1 203 ? -18.609 11.422 11.266 1 97.94 203 LYS A O 1
ATOM 1671 N N . SER A 1 204 ? -16.812 11.016 9.992 1 97.69 204 SER A N 1
ATOM 1672 C CA . SER A 1 204 ? -15.938 11.969 10.648 1 97.69 204 SER A CA 1
ATOM 1673 C C . SER A 1 204 ? -14.984 12.625 9.648 1 97.69 204 SER A C 1
ATOM 1675 O O . SER A 1 204 ? -14.516 11.969 8.719 1 97.69 204 SER A O 1
ATOM 1677 N N . LEU A 1 205 ? -14.742 13.898 9.859 1 97.06 205 LEU A N 1
ATOM 1678 C CA . LEU A 1 205 ? -13.703 14.617 9.133 1 97.06 205 LEU A CA 1
ATOM 1679 C C . LEU A 1 205 ? -12.367 14.547 9.875 1 97.06 205 LEU A C 1
ATOM 1681 O O . LEU A 1 205 ? -12.328 14.672 11.094 1 97.06 205 LEU A O 1
ATOM 1685 N N . LEU A 1 206 ? -11.328 14.312 9.109 1 97.25 206 LEU A N 1
ATOM 1686 C CA . LEU A 1 206 ? -10.023 14.195 9.758 1 97.25 206 LEU A CA 1
ATOM 1687 C C . LEU A 1 206 ? -9.094 15.312 9.289 1 97.25 206 LEU A C 1
ATOM 1689 O O . LEU A 1 206 ? -9.141 15.727 8.133 1 97.25 206 LEU A O 1
ATOM 1693 N N . SER A 1 207 ? -8.242 15.695 10.203 1 96 207 SER A N 1
ATOM 1694 C CA . SER A 1 207 ? -7.18 16.641 9.867 1 96 207 SER A CA 1
ATOM 1695 C C . SER A 1 207 ? -6.16 16 8.922 1 96 207 SER A C 1
ATOM 1697 O O . SER A 1 207 ? -5.805 14.828 9.086 1 96 207 SER A O 1
ATOM 1699 N N . PRO A 1 208 ? -5.648 16.781 8.016 1 93.75 208 PRO A N 1
ATOM 1700 C CA . PRO A 1 208 ? -4.691 16.25 7.043 1 93.75 208 PRO A CA 1
ATOM 1701 C C . PRO A 1 208 ? -3.355 15.867 7.676 1 93.75 208 PRO A C 1
ATOM 1703 O O . PRO A 1 208 ? -2.998 16.391 8.734 1 93.75 208 PRO A O 1
ATOM 1706 N N . MET B 1 1 ? 15.523 -9.711 -29.141 1 41.22 1 MET B N 1
ATOM 1707 C CA . MET B 1 1 ? 15.938 -10.75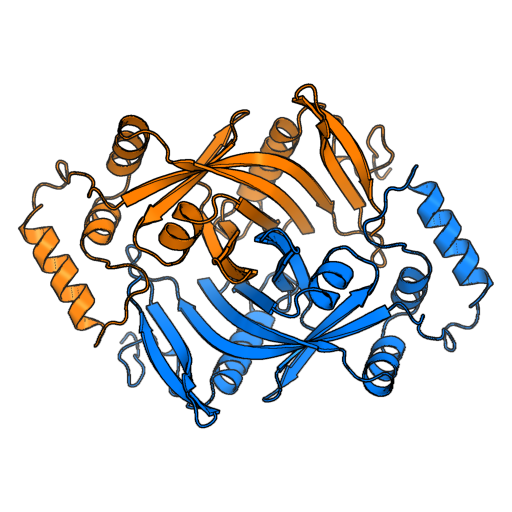 -28.203 1 41.22 1 MET B CA 1
ATOM 1708 C C . MET B 1 1 ? 15.703 -10.305 -26.766 1 41.22 1 MET B C 1
ATOM 1710 O O . MET B 1 1 ? 16.188 -9.258 -26.344 1 41.22 1 MET B O 1
ATOM 1714 N N . ASN B 1 2 ? 14.602 -10.719 -26.047 1 62.19 2 ASN B N 1
ATOM 1715 C CA . ASN B 1 2 ? 14.211 -10.266 -24.703 1 62.19 2 ASN B CA 1
ATOM 1716 C C . ASN B 1 2 ? 15.344 -10.453 -23.703 1 62.19 2 ASN B C 1
ATOM 1718 O O . ASN B 1 2 ? 15.688 -11.586 -23.359 1 62.19 2 ASN B O 1
ATOM 1722 N N . GLN B 1 3 ? 16.281 -9.523 -23.656 1 79.31 3 GLN B N 1
ATOM 1723 C CA . GLN B 1 3 ? 17.5 -9.578 -22.844 1 79.31 3 GLN B CA 1
ATOM 1724 C C . GLN B 1 3 ? 17.172 -9.867 -21.375 1 79.31 3 GLN B C 1
ATOM 1726 O O . GLN B 1 3 ? 16.188 -9.359 -20.844 1 79.31 3 GLN B O 1
ATOM 1731 N N . LYS B 1 4 ? 17.922 -10.945 -20.953 1 90.94 4 LYS B N 1
ATOM 1732 C CA . LYS B 1 4 ? 17.766 -11.398 -19.578 1 90.94 4 LYS B CA 1
ATOM 1733 C C . LYS B 1 4 ? 19.016 -11.062 -18.75 1 90.94 4 LYS B C 1
ATOM 1735 O O . LYS B 1 4 ? 20.094 -10.852 -19.297 1 90.94 4 LYS B O 1
ATOM 1740 N N . ASN B 1 5 ? 18.844 -10.914 -17.484 1 91.25 5 ASN B N 1
ATOM 1741 C CA . ASN B 1 5 ? 20 -10.758 -16.594 1 91.25 5 ASN B CA 1
ATOM 1742 C C . ASN B 1 5 ? 20.641 -12.102 -16.266 1 91.25 5 ASN B C 1
ATOM 1744 O O . ASN B 1 5 ? 20.312 -13.117 -16.891 1 91.25 5 ASN B O 1
ATOM 1748 N N . SER B 1 6 ? 21.656 -12.086 -15.383 1 90.19 6 SER B N 1
ATOM 1749 C CA . SER B 1 6 ? 22.422 -13.289 -15.102 1 90.19 6 SER B CA 1
ATOM 1750 C C . SER B 1 6 ? 21.578 -14.352 -14.43 1 90.19 6 SER B C 1
ATOM 1752 O O . SER B 1 6 ? 21.922 -15.539 -14.453 1 90.19 6 SER B O 1
ATOM 1754 N N . LEU B 1 7 ? 20.438 -14.008 -13.891 1 91.44 7 LEU B N 1
ATOM 1755 C CA . LEU B 1 7 ? 19.562 -14.938 -13.172 1 91.44 7 LEU B CA 1
ATOM 1756 C C . LEU B 1 7 ? 18.422 -15.414 -14.062 1 91.44 7 LEU B C 1
ATOM 1758 O O . LEU B 1 7 ? 17.531 -16.141 -13.609 1 91.44 7 LEU B O 1
ATOM 1762 N N . GLY B 1 8 ? 18.406 -14.914 -15.289 1 91.38 8 GLY B N 1
ATOM 1763 C CA . GLY B 1 8 ? 17.359 -15.297 -16.219 1 91.38 8 GLY B CA 1
ATOM 1764 C C . GLY B 1 8 ? 16.125 -14.406 -16.156 1 91.38 8 GLY B C 1
ATOM 1765 O O . GLY B 1 8 ? 15.086 -14.727 -16.719 1 91.38 8 GLY B O 1
ATOM 1766 N N . LEU B 1 9 ? 16.203 -13.328 -15.438 1 93.88 9 LEU B N 1
ATOM 1767 C CA . LEU B 1 9 ? 15.109 -12.367 -15.312 1 93.88 9 LEU B CA 1
ATOM 1768 C C . LEU B 1 9 ? 15.219 -11.289 -16.375 1 93.88 9 LEU B C 1
ATOM 1770 O O . LEU B 1 9 ? 16.25 -11.156 -17.031 1 93.88 9 LEU B O 1
ATOM 1774 N N . ASN B 1 10 ? 14.117 -10.633 -16.562 1 94.44 10 ASN B N 1
ATOM 1775 C CA . ASN B 1 10 ? 14.117 -9.477 -17.453 1 94.44 10 ASN B CA 1
ATOM 1776 C C . ASN B 1 10 ? 15.328 -8.586 -17.203 1 94.44 10 ASN B C 1
ATOM 1778 O O . ASN B 1 10 ? 15.766 -8.422 -16.062 1 94.44 10 ASN B O 1
ATOM 1782 N N . LYS B 1 11 ? 15.812 -7.938 -18.219 1 95.88 11 LYS B N 1
ATOM 1783 C CA . LYS B 1 11 ? 17.031 -7.129 -18.156 1 95.88 11 LYS B CA 1
ATOM 1784 C C . LYS B 1 11 ? 16.875 -5.969 -17.188 1 95.88 11 LYS B C 1
ATOM 1786 O O . LYS B 1 11 ? 17.859 -5.43 -16.688 1 95.88 11 LYS B O 1
ATOM 1791 N N . CYS B 1 12 ? 15.695 -5.617 -16.859 1 96.62 12 CYS B N 1
ATOM 1792 C CA . CYS B 1 12 ? 15.477 -4.473 -15.984 1 96.62 12 CYS B CA 1
ATOM 1793 C C . CYS B 1 12 ? 15.922 -4.789 -14.562 1 96.62 12 CYS B C 1
ATOM 1795 O O . CYS B 1 12 ? 16.094 -3.881 -13.742 1 96.62 12 CYS B O 1
ATOM 1797 N N . PHE B 1 13 ? 16.062 -6.008 -14.242 1 97.06 13 PHE B N 1
ATOM 1798 C CA . PHE B 1 13 ? 16.5 -6.41 -12.906 1 97.06 13 PHE B CA 1
ATOM 1799 C C . PHE B 1 13 ? 18 -6.195 -12.742 1 97.06 13 PHE B C 1
ATOM 1801 O O . PHE B 1 13 ? 18.5 -6.176 -11.617 1 97.06 13 PHE B O 1
ATOM 1808 N N . LEU B 1 14 ? 18.734 -6.133 -13.828 1 95.94 14 LEU B N 1
ATOM 1809 C CA . LEU B 1 14 ? 20.172 -5.914 -13.812 1 95.94 14 LEU B CA 1
ATOM 1810 C C . LEU B 1 14 ? 20.859 -6.945 -12.922 1 95.94 14 LEU B C 1
ATOM 1812 O O . LEU B 1 14 ? 20.344 -8.039 -12.711 1 95.94 14 LEU B O 1
ATOM 1816 N N . ASP B 1 15 ? 22.125 -6.746 -12.68 1 96.06 15 ASP B N 1
ATOM 1817 C CA . ASP B 1 15 ? 22.922 -7.629 -11.828 1 96.06 15 ASP B CA 1
ATOM 1818 C C . ASP B 1 15 ? 23.609 -6.848 -10.719 1 96.06 15 ASP B C 1
ATOM 1820 O O . ASP B 1 15 ? 24.844 -6.711 -10.727 1 96.06 15 ASP B O 1
ATOM 1824 N N . LYS B 1 16 ? 22.734 -6.355 -9.836 1 97.12 16 LYS B N 1
ATOM 1825 C CA . LYS B 1 16 ? 23.281 -5.562 -8.734 1 97.12 16 LYS B CA 1
ATOM 1826 C C . LYS B 1 16 ? 23.438 -6.406 -7.473 1 97.12 16 LYS B C 1
ATOM 1828 O O . LYS B 1 16 ? 22.562 -7.223 -7.152 1 97.12 16 LYS B O 1
ATOM 1833 N N . ILE B 1 17 ? 24.516 -6.207 -6.773 1 96.44 17 ILE B N 1
ATOM 1834 C CA . ILE B 1 17 ? 24.734 -6.895 -5.508 1 96.44 17 ILE B CA 1
ATOM 1835 C C . ILE B 1 17 ? 23.922 -6.227 -4.402 1 96.44 17 ILE B C 1
ATOM 1837 O O . ILE B 1 17 ? 23.312 -6.91 -3.568 1 96.44 17 ILE B O 1
ATOM 1841 N N . ASP B 1 18 ? 23.922 -4.949 -4.418 1 98 18 ASP B N 1
ATOM 1842 C CA . ASP B 1 18 ? 23.172 -4.16 -3.447 1 98 18 ASP B CA 1
ATOM 1843 C C . ASP B 1 18 ? 21.812 -3.758 -4.004 1 98 18 ASP B C 1
ATOM 1845 O O . ASP B 1 18 ? 21.734 -3.088 -5.035 1 98 18 ASP B O 1
ATOM 1849 N N . PRO B 1 19 ? 20.719 -4.16 -3.307 1 98.75 19 PRO B N 1
ATOM 1850 C CA . PRO B 1 19 ? 19.391 -3.834 -3.82 1 98.75 19 PRO B CA 1
ATOM 1851 C C . PRO B 1 19 ? 19.125 -2.33 -3.871 1 98.75 19 PRO B C 1
ATOM 1853 O O . PRO B 1 19 ? 18.266 -1.876 -4.625 1 98.75 19 PRO B O 1
ATOM 1856 N N . ILE B 1 20 ? 19.812 -1.549 -3.107 1 98.75 20 ILE B N 1
ATOM 1857 C CA . ILE B 1 20 ? 19.641 -0.101 -3.131 1 98.75 20 ILE B CA 1
ATOM 1858 C C . ILE B 1 20 ? 20.062 0.448 -4.496 1 98.75 20 ILE B C 1
ATOM 1860 O O . ILE B 1 20 ? 19.453 1.395 -5 1 98.75 20 ILE B O 1
ATOM 1864 N N . ASP B 1 21 ? 21.062 -0.18 -5.07 1 98.62 21 ASP B N 1
ATOM 1865 C CA . ASP B 1 21 ? 21.5 0.219 -6.406 1 98.62 21 ASP B CA 1
ATOM 1866 C C . ASP B 1 21 ? 20.422 -0.069 -7.445 1 98.62 21 ASP B C 1
ATOM 1868 O O . ASP B 1 21 ? 20.172 0.743 -8.344 1 98.62 21 ASP B O 1
ATOM 1872 N N . LEU B 1 22 ? 19.844 -1.208 -7.328 1 98.81 22 LEU B N 1
ATOM 1873 C CA . LEU B 1 22 ? 18.7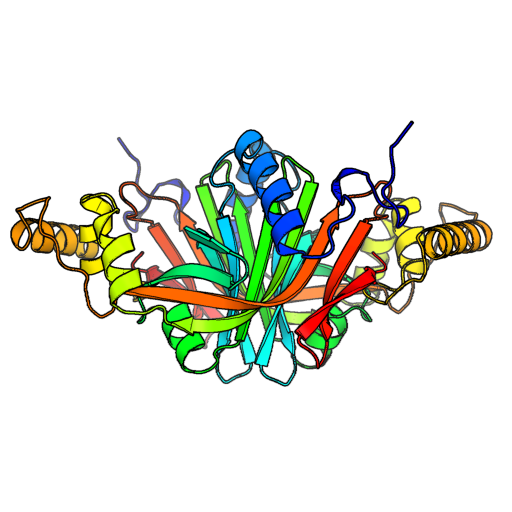66 -1.555 -8.242 1 98.81 22 LEU B CA 1
ATOM 1874 C C . LEU B 1 22 ? 17.562 -0.642 -8.039 1 98.81 22 LEU B C 1
ATOM 1876 O O . LEU B 1 22 ? 16.953 -0.171 -9.008 1 98.81 22 LEU B O 1
ATOM 1880 N N . PHE B 1 23 ? 17.297 -0.347 -6.785 1 98.94 23 PHE B N 1
ATOM 1881 C CA . PHE B 1 23 ? 16.188 0.554 -6.473 1 98.94 23 PHE B CA 1
ATOM 1882 C C . PHE B 1 23 ? 16.406 1.92 -7.113 1 98.94 23 PHE B C 1
ATOM 1884 O O . PHE B 1 23 ? 15.477 2.506 -7.668 1 98.94 23 PHE B O 1
ATOM 1891 N N . GLU B 1 24 ? 17.516 2.375 -7.012 1 98.81 24 GLU B N 1
ATOM 1892 C CA . GLU B 1 24 ? 17.844 3.682 -7.578 1 98.81 24 GLU B CA 1
ATOM 1893 C C . GLU B 1 24 ? 17.547 3.721 -9.078 1 98.81 24 GLU B C 1
ATOM 1895 O O . GLU B 1 24 ? 16.969 4.684 -9.578 1 98.81 24 GLU B O 1
ATOM 1900 N N . VAL B 1 25 ? 17.922 2.703 -9.734 1 98.75 25 VAL B N 1
ATOM 1901 C CA . VAL B 1 25 ? 17.703 2.635 -11.172 1 98.75 25 VAL B CA 1
ATOM 1902 C C . VAL B 1 25 ? 16.203 2.609 -11.461 1 98.75 25 VAL B C 1
ATOM 1904 O O . VAL B 1 25 ? 15.703 3.373 -12.297 1 98.75 25 VAL B O 1
ATOM 1907 N N . TRP B 1 26 ? 15.492 1.747 -10.742 1 98.81 26 TRP B N 1
ATOM 1908 C CA . TRP B 1 26 ? 14.055 1.635 -10.961 1 98.81 26 TRP B CA 1
ATOM 1909 C C . TRP B 1 26 ? 13.344 2.939 -10.609 1 98.81 26 TRP B C 1
ATOM 1911 O O . TRP B 1 26 ? 12.43 3.367 -11.312 1 98.81 26 TRP B O 1
ATOM 1921 N N . MET B 1 27 ? 13.75 3.566 -9.531 1 98.75 27 MET B N 1
ATOM 1922 C CA . MET B 1 27 ? 13.18 4.848 -9.117 1 98.75 27 MET B CA 1
ATOM 1923 C C . MET B 1 27 ? 13.398 5.91 -10.188 1 98.75 27 MET B C 1
ATOM 1925 O O . MET B 1 27 ? 12.492 6.68 -10.5 1 98.75 27 MET B O 1
ATOM 1929 N N . ASN B 1 28 ? 14.57 5.941 -10.727 1 98.69 28 ASN B N 1
ATOM 1930 C CA . ASN B 1 28 ? 14.875 6.918 -11.766 1 98.69 28 ASN B CA 1
ATOM 1931 C C . ASN B 1 28 ? 14.016 6.695 -13.008 1 98.69 28 ASN B C 1
ATOM 1933 O O . ASN B 1 28 ? 13.578 7.656 -13.648 1 98.69 28 ASN B O 1
ATOM 1937 N N . GLU B 1 29 ? 13.797 5.48 -13.344 1 98.81 29 GLU B N 1
ATOM 1938 C CA . GLU B 1 29 ? 12.906 5.184 -14.461 1 98.81 29 GLU B CA 1
ATOM 1939 C C . GLU B 1 29 ? 11.469 5.602 -14.148 1 98.81 29 GLU B C 1
ATOM 1941 O O . GLU B 1 29 ? 10.773 6.145 -15.008 1 98.81 29 GLU B O 1
ATOM 1946 N N . ALA B 1 30 ? 11.055 5.352 -12.93 1 98.69 30 ALA B N 1
ATOM 1947 C CA . ALA B 1 30 ? 9.711 5.746 -12.508 1 98.69 30 ALA B CA 1
ATOM 1948 C C . ALA B 1 30 ? 9.531 7.258 -12.594 1 98.69 30 ALA B C 1
ATOM 1950 O O . ALA B 1 30 ? 8.461 7.738 -12.977 1 98.69 30 ALA B O 1
ATOM 1951 N N . LYS B 1 31 ? 10.539 7.992 -12.203 1 98.56 31 LYS B N 1
ATOM 1952 C CA . LYS B 1 31 ? 10.484 9.453 -12.258 1 98.56 31 LYS B CA 1
ATOM 1953 C C . LYS B 1 31 ? 10.172 9.938 -13.672 1 98.56 31 LYS B C 1
ATOM 1955 O O . LYS B 1 31 ? 9.516 10.969 -13.844 1 98.56 31 LYS B O 1
ATOM 1960 N N . LYS B 1 32 ? 10.539 9.172 -14.641 1 98.31 32 LYS B N 1
ATOM 1961 C CA . LYS B 1 32 ? 10.383 9.57 -16.031 1 98.31 32 LYS B CA 1
ATOM 1962 C C . LYS B 1 32 ? 9.008 9.172 -16.562 1 98.31 32 LYS B C 1
ATOM 1964 O O . LYS B 1 32 ? 8.5 9.781 -17.516 1 98.31 32 LYS B O 1
ATOM 1969 N N . THR B 1 33 ? 8.398 8.172 -15.914 1 98.12 33 THR B N 1
ATOM 1970 C CA . THR B 1 33 ? 7.281 7.562 -16.625 1 98.12 33 THR B CA 1
ATOM 1971 C C . THR B 1 33 ? 6 7.656 -15.805 1 98.12 33 THR B C 1
ATOM 1973 O O . THR B 1 33 ? 4.898 7.582 -16.344 1 98.12 33 THR B O 1
ATOM 1976 N N . GLU B 1 34 ? 6.066 7.816 -14.516 1 97.69 34 GLU B N 1
ATOM 1977 C CA . GLU B 1 34 ? 4.859 7.879 -13.695 1 97.69 34 GLU B CA 1
ATOM 1978 C C . GLU B 1 34 ? 4.086 9.172 -13.953 1 97.69 34 GLU B C 1
ATOM 1980 O O . GLU B 1 34 ? 4.684 10.219 -14.227 1 97.69 34 GLU B O 1
ATOM 1985 N N . LEU B 1 35 ? 2.836 9.062 -13.797 1 96.69 35 LEU B N 1
ATOM 1986 C CA . LEU B 1 35 ? 1.941 10.195 -13.992 1 96.69 35 LEU B CA 1
ATOM 1987 C C . LEU B 1 35 ? 2.293 11.344 -13.047 1 96.69 35 LEU B C 1
ATOM 1989 O O . LEU B 1 35 ? 2.287 12.508 -13.453 1 96.69 35 LEU B O 1
ATOM 1993 N N . ASN B 1 36 ? 2.52 11.023 -11.859 1 97.25 36 ASN B N 1
ATOM 1994 C CA . ASN B 1 36 ? 2.924 11.922 -10.781 1 97.25 36 ASN B CA 1
ATOM 1995 C C . ASN B 1 36 ? 3.441 11.148 -9.57 1 97.25 36 ASN B C 1
ATOM 1997 O O . ASN B 1 36 ? 3.326 9.922 -9.516 1 97.25 36 ASN B O 1
ATOM 2001 N N . ASP B 1 37 ? 4.168 11.773 -8.766 1 97.38 37 ASP B N 1
ATOM 2002 C CA . ASP B 1 37 ? 4.621 11.273 -7.469 1 97.38 37 ASP B CA 1
ATOM 2003 C C . ASP B 1 37 ? 5.254 9.891 -7.605 1 97.38 37 ASP B C 1
ATOM 2005 O O . ASP B 1 37 ? 4.816 8.93 -6.965 1 97.38 37 ASP B O 1
ATOM 2009 N N . PRO B 1 38 ? 6.305 9.805 -8.406 1 98.62 38 PRO B N 1
ATOM 2010 C CA . PRO B 1 38 ? 6.996 8.516 -8.5 1 98.62 38 PRO B CA 1
ATOM 2011 C C . PRO B 1 38 ? 7.527 8.031 -7.156 1 98.62 38 PRO B C 1
ATOM 2013 O O . PRO B 1 38 ? 7.816 6.848 -6.992 1 98.62 38 PRO B O 1
ATOM 2016 N N . ASN B 1 39 ? 7.617 8.938 -6.184 1 98.75 39 ASN B N 1
ATOM 2017 C CA . ASN B 1 39 ? 8.156 8.625 -4.867 1 98.75 39 ASN B CA 1
ATOM 2018 C C . ASN B 1 39 ? 7.055 8.297 -3.867 1 98.75 39 ASN B C 1
ATOM 2020 O O . ASN B 1 39 ? 7.305 8.219 -2.662 1 98.75 39 ASN B O 1
ATOM 2024 N N . ALA B 1 40 ? 5.812 8.164 -4.34 1 98.81 40 ALA B N 1
ATOM 2025 C CA . ALA B 1 40 ? 4.723 7.734 -3.471 1 98.81 40 ALA B CA 1
ATOM 2026 C C . ALA B 1 40 ? 4.793 6.234 -3.197 1 98.81 40 ALA B C 1
ATOM 2028 O O . ALA B 1 40 ? 5.086 5.449 -4.098 1 98.81 40 ALA B O 1
ATOM 2029 N N . LEU B 1 41 ? 4.57 5.926 -1.958 1 98.88 41 LEU B N 1
ATOM 2030 C CA . LEU B 1 41 ? 4.543 4.523 -1.56 1 98.88 41 LEU B CA 1
ATOM 2031 C C . LEU B 1 41 ? 3.469 4.277 -0.506 1 98.88 41 LEU B C 1
ATOM 2033 O O . LEU B 1 41 ? 3.088 5.195 0.224 1 98.88 41 LEU B O 1
ATOM 2037 N N . ALA B 1 42 ? 2.977 3.037 -0.504 1 98.94 42 ALA B N 1
ATOM 2038 C CA . ALA B 1 42 ? 2.127 2.592 0.597 1 98.94 42 ALA B CA 1
ATOM 2039 C C . ALA B 1 42 ? 2.965 2.133 1.786 1 98.94 42 ALA B C 1
ATOM 2041 O O . ALA B 1 42 ? 3.889 1.331 1.631 1 98.94 42 ALA B O 1
ATOM 2042 N N . LEU B 1 43 ? 2.646 2.672 2.959 1 98.94 43 LEU B N 1
ATOM 2043 C CA . LEU B 1 43 ? 3.312 2.311 4.207 1 98.94 43 LEU B CA 1
ATOM 2044 C C . LEU B 1 43 ? 2.381 1.505 5.105 1 98.94 43 LEU B C 1
ATOM 2046 O O . LEU B 1 43 ? 1.277 1.953 5.426 1 98.94 43 LEU B O 1
ATOM 2050 N N . ALA B 1 44 ? 2.875 0.344 5.461 1 98.94 44 ALA B N 1
ATOM 2051 C CA . ALA B 1 44 ? 2.148 -0.471 6.43 1 98.94 44 ALA B CA 1
ATOM 2052 C C . ALA B 1 44 ? 2.818 -0.424 7.801 1 98.94 44 ALA B C 1
ATOM 2054 O O . ALA B 1 44 ? 4.035 -0.596 7.91 1 98.94 44 ALA B O 1
ATOM 2055 N N . THR B 1 45 ? 2.051 -0.118 8.805 1 98.75 45 THR B N 1
ATOM 2056 C CA . THR B 1 45 ? 2.412 -0.209 10.211 1 98.75 45 THR B CA 1
ATOM 2057 C C . THR B 1 45 ? 1.446 -1.122 10.961 1 98.75 45 THR B C 1
ATOM 2059 O O . THR B 1 45 ? 0.484 -1.627 10.375 1 98.75 45 THR B O 1
ATOM 2062 N N . SER B 1 46 ? 1.771 -1.439 12.188 1 97.44 46 SER B N 1
ATOM 2063 C CA . SER B 1 46 ? 0.867 -2.264 12.984 1 97.44 46 SER B CA 1
ATOM 2064 C C . SER B 1 46 ? 0.739 -1.729 14.406 1 97.44 46 SER B C 1
ATOM 2066 O O . SER B 1 46 ? 1.714 -1.238 14.977 1 97.44 46 SER B O 1
ATOM 2068 N N . ASP B 1 47 ? -0.474 -1.871 14.891 1 94.62 47 ASP B N 1
ATOM 2069 C CA . ASP B 1 47 ? -0.661 -1.473 16.281 1 94.62 47 ASP B CA 1
ATOM 2070 C C . ASP B 1 47 ? -0.332 -2.623 17.234 1 94.62 47 ASP B C 1
ATOM 2072 O O . ASP B 1 47 ? 0.203 -3.65 16.812 1 94.62 47 ASP B O 1
ATOM 2076 N N . GLN B 1 48 ? -0.595 -2.445 18.453 1 91.12 48 GLN B N 1
ATOM 2077 C CA . GLN B 1 48 ? -0.194 -3.402 19.484 1 91.12 48 GLN B CA 1
ATOM 2078 C C . GLN B 1 48 ? -1.074 -4.648 19.453 1 91.12 48 GLN B C 1
ATOM 2080 O O . GLN B 1 48 ? -0.752 -5.66 20.078 1 91.12 48 GLN B O 1
ATOM 2085 N N . ASN B 1 49 ? -2.133 -4.613 18.766 1 91.25 49 ASN B N 1
ATOM 2086 C CA . ASN B 1 49 ? -3.041 -5.75 18.656 1 91.25 49 ASN B CA 1
ATOM 2087 C C . ASN B 1 49 ? -2.855 -6.484 17.328 1 91.25 49 ASN B C 1
ATOM 2089 O O . ASN B 1 49 ? -3.744 -7.211 16.891 1 91.25 49 ASN B O 1
ATOM 2093 N N . ASN B 1 50 ? -1.776 -6.195 16.641 1 92.56 50 ASN B N 1
ATOM 2094 C CA . ASN B 1 50 ? -1.423 -6.824 15.375 1 92.56 50 ASN B CA 1
ATOM 2095 C C . ASN B 1 50 ? -2.377 -6.406 14.258 1 92.56 50 ASN B C 1
ATOM 2097 O O . ASN B 1 50 ? -2.594 -7.16 13.305 1 92.56 50 ASN B O 1
ATOM 2101 N N . PHE B 1 51 ? -3.068 -5.301 14.445 1 96.94 51 PHE B N 1
ATOM 2102 C CA . PHE B 1 51 ? -3.883 -4.762 13.367 1 96.94 51 PHE B CA 1
ATOM 2103 C C . PHE B 1 51 ? -3.049 -3.867 12.453 1 96.94 51 PHE B C 1
ATOM 2105 O O . PHE B 1 51 ? -2.574 -2.811 12.875 1 96.94 51 PHE B O 1
ATOM 2112 N N . PRO B 1 52 ? -2.924 -4.258 11.227 1 98.25 52 PRO B N 1
ATOM 2113 C CA . PRO B 1 52 ? -2.137 -3.424 10.312 1 98.25 52 PRO B CA 1
ATOM 2114 C C . PRO B 1 52 ? -2.902 -2.191 9.828 1 98.25 52 PRO B C 1
ATOM 2116 O O . PRO B 1 52 ? -4.133 -2.223 9.734 1 98.25 52 PRO B O 1
ATOM 2119 N N . SER B 1 53 ? -2.225 -1.16 9.648 1 98.19 53 SER B N 1
ATOM 2120 C CA . SER B 1 53 ? -2.703 0.057 9 1 98.19 53 SER B CA 1
ATOM 2121 C C . SER B 1 53 ? -1.87 0.393 7.766 1 98.19 53 SER B C 1
ATOM 2123 O O . SER B 1 53 ? -0.691 0.04 7.691 1 98.19 53 SER B O 1
ATOM 2125 N N . ILE B 1 54 ? -2.506 1.062 6.852 1 98.88 54 ILE B N 1
ATOM 2126 C CA . ILE B 1 54 ? -1.812 1.326 5.594 1 98.88 54 ILE B CA 1
ATOM 2127 C C . ILE B 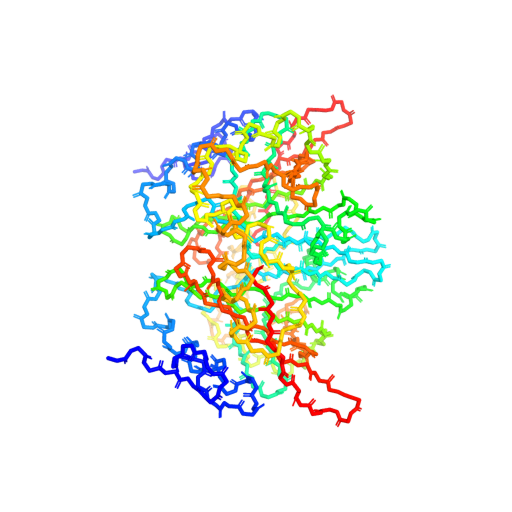1 54 ? -2.211 2.701 5.066 1 98.88 54 ILE B C 1
ATOM 2129 O O . ILE B 1 54 ? -3.369 3.107 5.184 1 98.88 54 ILE B O 1
ATOM 2133 N N . ARG B 1 55 ? -1.29 3.443 4.555 1 98.88 55 ARG B N 1
ATOM 2134 C CA . ARG B 1 55 ? -1.526 4.73 3.908 1 98.88 55 ARG B CA 1
ATOM 2135 C C . ARG B 1 55 ? -0.378 5.094 2.973 1 98.88 55 ARG B C 1
ATOM 2137 O O . ARG B 1 55 ? 0.732 4.574 3.115 1 98.88 55 ARG B O 1
ATOM 2144 N N . MET B 1 56 ? -0.712 5.969 2.053 1 98.75 56 MET B N 1
ATOM 2145 C CA . MET B 1 56 ? 0.334 6.5 1.184 1 98.75 56 MET B CA 1
ATOM 2146 C C . MET B 1 56 ? 1.189 7.523 1.924 1 98.75 56 MET B C 1
ATOM 2148 O O . MET B 1 56 ? 0.67 8.328 2.705 1 98.75 56 MET B O 1
ATOM 2152 N N . VAL B 1 57 ? 2.49 7.441 1.699 1 98.62 57 VAL B N 1
ATOM 2153 C CA . VAL B 1 57 ? 3.449 8.461 2.109 1 98.62 57 VAL B CA 1
ATOM 2154 C C . VAL B 1 57 ? 4.418 8.75 0.964 1 98.62 57 VAL B C 1
ATOM 2156 O O . VAL B 1 57 ? 4.402 8.062 -0.059 1 98.62 57 VAL B O 1
ATOM 2159 N N . LEU B 1 58 ? 5.207 9.82 1.112 1 98.25 58 LEU B N 1
ATOM 2160 C CA . LEU B 1 58 ? 6.211 10.156 0.105 1 98.25 58 LEU B CA 1
ATOM 2161 C C . LEU B 1 58 ? 7.613 9.828 0.608 1 98.25 58 LEU B C 1
ATOM 2163 O O . LEU B 1 58 ? 7.992 10.242 1.709 1 98.25 58 LEU B O 1
ATOM 2167 N N . LEU B 1 59 ? 8.32 9.07 -0.215 1 98.88 59 LEU B N 1
ATOM 2168 C CA . LEU B 1 59 ? 9.742 8.906 0.053 1 98.88 59 LEU B CA 1
ATOM 2169 C C . LEU B 1 59 ? 10.492 10.211 -0.171 1 98.88 59 LEU B C 1
ATOM 2171 O O . LEU B 1 59 ? 10.398 10.812 -1.245 1 98.88 59 LEU B O 1
ATOM 2175 N N . LYS B 1 60 ? 11.273 10.617 0.84 1 98.56 60 LYS B N 1
ATOM 2176 C CA . LYS B 1 60 ? 11.938 11.914 0.706 1 98.56 60 LYS B CA 1
ATOM 2177 C C . LYS B 1 60 ? 13.445 11.742 0.54 1 98.56 60 LYS B C 1
ATOM 2179 O O . LYS B 1 60 ? 14.117 12.625 0.002 1 98.56 60 LYS B O 1
ATOM 2184 N N . ASP B 1 61 ? 13.945 10.633 1.022 1 97.69 61 ASP B N 1
ATOM 2185 C CA . ASP B 1 61 ? 15.367 10.32 0.867 1 97.69 61 ASP B CA 1
ATOM 2186 C C . ASP B 1 61 ? 15.609 8.82 1.011 1 97.69 61 ASP B C 1
ATOM 2188 O O . ASP B 1 61 ? 14.812 8.109 1.62 1 97.69 61 ASP B O 1
ATOM 2192 N N . PHE B 1 62 ? 16.703 8.391 0.338 1 98.56 62 PHE B N 1
ATOM 2193 C CA . PHE B 1 62 ? 17.141 7.02 0.55 1 98.56 62 PHE B CA 1
ATOM 2194 C C . PHE B 1 62 ? 18.625 6.871 0.233 1 98.56 62 PHE B C 1
ATOM 2196 O O . PHE B 1 62 ? 19.188 7.648 -0.545 1 98.56 62 PHE B O 1
ATOM 2203 N N . ASN B 1 63 ? 19.25 6 0.886 1 98 63 ASN B N 1
ATOM 2204 C CA . ASN B 1 63 ? 20.609 5.555 0.644 1 98 63 ASN B CA 1
ATOM 2205 C C . ASN B 1 63 ? 20.859 4.164 1.222 1 98 63 ASN B C 1
ATOM 2207 O O . ASN B 1 63 ? 19.922 3.434 1.521 1 98 63 ASN B O 1
ATOM 2211 N N . LYS B 1 64 ? 22.062 3.787 1.346 1 96.44 64 LYS B N 1
ATOM 2212 C CA . LYS B 1 64 ? 22.406 2.441 1.803 1 96.44 64 LYS B CA 1
ATOM 2213 C C . LYS B 1 64 ? 21.938 2.219 3.24 1 96.44 64 LYS B C 1
ATOM 2215 O O . LYS B 1 64 ? 21.812 1.077 3.691 1 96.44 64 LYS B O 1
ATOM 2220 N N . ASP B 1 65 ? 21.625 3.373 3.908 1 96 65 ASP B N 1
ATOM 2221 C CA . ASP B 1 65 ? 21.25 3.277 5.316 1 96 65 ASP B CA 1
ATOM 2222 C C . ASP B 1 65 ? 19.734 3.141 5.473 1 96 65 ASP B C 1
ATOM 2224 O O . ASP B 1 65 ? 19.25 2.826 6.559 1 96 65 ASP B O 1
ATOM 2228 N N . GLY B 1 66 ? 19 3.471 4.422 1 98.5 66 GLY B N 1
ATOM 2229 C CA . GLY B 1 66 ? 17.562 3.232 4.57 1 98.5 66 GLY B CA 1
ATOM 2230 C C . GLY B 1 66 ? 16.719 4.176 3.74 1 98.5 66 GLY B C 1
ATOM 2231 O O . GLY B 1 66 ? 17.172 4.699 2.723 1 98.5 66 GLY B O 1
ATOM 2232 N N . PHE B 1 67 ? 15.445 4.234 4.039 1 98.94 67 PHE B N 1
ATOM 2233 C CA . PHE B 1 67 ? 14.406 4.973 3.33 1 98.94 67 PHE B CA 1
ATOM 2234 C C . PHE B 1 67 ? 13.703 5.945 4.266 1 98.94 67 PHE B C 1
ATOM 2236 O O . PHE B 1 67 ? 13.109 5.531 5.266 1 98.94 67 PHE B O 1
ATOM 2243 N N . VAL B 1 68 ? 13.648 7.242 3.932 1 98.94 68 VAL B N 1
ATOM 2244 C CA . VAL B 1 68 ? 13.211 8.258 4.879 1 98.94 68 VAL B CA 1
ATOM 2245 C C . VAL B 1 68 ? 11.891 8.875 4.402 1 98.94 68 VAL B C 1
ATOM 2247 O O . VAL B 1 68 ? 11.742 9.203 3.219 1 98.94 68 VAL B O 1
ATOM 2250 N N . PHE B 1 69 ? 11 8.969 5.32 1 98.88 69 PHE B N 1
ATOM 2251 C CA . PHE B 1 69 ? 9.781 9.758 5.145 1 98.88 69 PHE B CA 1
ATOM 2252 C C . PHE B 1 69 ? 9.516 10.625 6.371 1 98.88 69 PHE B C 1
ATOM 2254 O O . PHE B 1 69 ? 10.008 10.328 7.465 1 98.88 69 PHE B O 1
ATOM 2261 N N . TYR B 1 70 ? 8.789 11.711 6.195 1 98.62 70 TYR B N 1
ATOM 2262 C CA . TYR B 1 70 ? 8.484 12.641 7.277 1 98.62 70 TYR B CA 1
ATOM 2263 C C . TYR B 1 70 ? 6.992 12.68 7.562 1 98.62 70 TYR B C 1
ATOM 2265 O O . TYR B 1 70 ? 6.176 12.391 6.684 1 98.62 70 TYR B O 1
ATOM 2273 N N . THR B 1 71 ? 6.68 12.961 8.789 1 98 71 THR B N 1
ATOM 2274 C CA . THR B 1 71 ? 5.277 12.914 9.195 1 98 71 THR B CA 1
ATOM 2275 C C . THR B 1 71 ? 5.086 13.602 10.547 1 98 71 THR B C 1
ATOM 2277 O O . THR B 1 71 ? 6.055 14.07 11.156 1 98 71 THR B O 1
ATOM 2280 N N . ASN B 1 72 ? 3.83 13.781 10.867 1 97.94 72 ASN B N 1
ATOM 2281 C CA . ASN B 1 72 ? 3.455 14.148 12.234 1 97.94 72 ASN B CA 1
ATOM 2282 C C . ASN B 1 72 ? 3.615 12.969 13.195 1 97.94 72 ASN B C 1
ATOM 2284 O O . ASN B 1 72 ? 2.998 11.922 13.008 1 97.94 72 ASN B O 1
ATOM 2288 N N . LEU B 1 73 ? 4.34 13.125 14.266 1 98.31 73 LEU B N 1
ATOM 2289 C CA . LEU B 1 73 ? 4.684 12.039 15.188 1 98.31 73 LEU B CA 1
ATOM 2290 C C . LEU B 1 73 ? 3.482 11.648 16.031 1 98.31 73 LEU B C 1
ATOM 2292 O O . LEU B 1 73 ? 3.477 10.586 16.656 1 98.31 73 LEU B O 1
ATOM 2296 N N . ASN B 1 74 ? 2.508 12.492 16.031 1 97.62 74 ASN B N 1
ATOM 2297 C CA . ASN B 1 74 ? 1.315 12.234 16.828 1 97.62 74 ASN B CA 1
ATOM 2298 C C . ASN B 1 74 ? 0.198 11.617 15.984 1 97.62 74 ASN B C 1
ATOM 2300 O O . ASN B 1 74 ? -0.889 11.344 16.484 1 97.62 74 ASN B O 1
ATOM 2304 N N . SER B 1 75 ? 0.449 11.445 14.695 1 97.69 75 SER B N 1
ATOM 2305 C CA . SER B 1 75 ? -0.512 10.773 13.82 1 97.69 75 SER B CA 1
ATOM 2306 C C . SER B 1 75 ? -0.664 9.305 14.195 1 97.69 75 SER B C 1
ATOM 2308 O O . SER B 1 75 ? 0.081 8.789 15.031 1 97.69 75 SER B O 1
ATOM 2310 N N . GLN B 1 76 ? -1.571 8.641 13.586 1 97.19 76 GLN B N 1
ATOM 2311 C CA . GLN B 1 76 ? -1.73 7.199 13.781 1 97.19 76 GLN B CA 1
ATOM 2312 C C . GLN B 1 76 ? -0.435 6.457 13.469 1 97.19 76 GLN B C 1
ATOM 2314 O O . GLN B 1 76 ? 0.007 5.613 14.25 1 97.19 76 GLN B O 1
ATOM 2319 N N . LYS B 1 77 ? 0.108 6.773 12.266 1 98.25 77 LYS B N 1
ATOM 2320 C CA . LYS B 1 77 ? 1.338 6.074 11.906 1 98.25 77 LYS B CA 1
ATOM 2321 C C . LYS B 1 77 ? 2.459 6.391 12.891 1 98.25 77 LYS B C 1
ATOM 2323 O O . LYS B 1 77 ? 3.242 5.508 13.258 1 98.25 77 LYS B O 1
ATOM 2328 N N . GLY B 1 78 ? 2.531 7.633 13.336 1 98.19 78 GLY B N 1
ATOM 2329 C CA . GLY B 1 78 ? 3.529 7.992 14.328 1 98.19 78 GLY B CA 1
ATOM 2330 C C . GLY B 1 78 ? 3.404 7.199 15.617 1 98.19 78 GLY B C 1
ATOM 2331 O O . GLY B 1 78 ? 4.391 6.652 16.109 1 98.19 78 GLY B O 1
ATOM 2332 N N . ASN B 1 79 ? 2.258 7.133 16.141 1 97.88 79 ASN B N 1
ATOM 2333 C CA . ASN B 1 79 ? 2.004 6.402 17.375 1 97.88 79 ASN B CA 1
ATOM 2334 C C . ASN B 1 79 ? 2.299 4.914 17.219 1 97.88 79 ASN B C 1
ATOM 2336 O O . ASN B 1 79 ? 2.902 4.301 18.094 1 97.88 79 ASN B O 1
ATOM 2340 N N . GLU B 1 80 ? 1.879 4.355 16.125 1 98.12 80 GLU B N 1
ATOM 2341 C CA . GLU B 1 80 ? 2.115 2.938 15.867 1 98.12 80 GLU B CA 1
ATOM 2342 C C . GLU B 1 80 ? 3.607 2.635 15.773 1 98.12 80 GLU B C 1
ATOM 2344 O O . GLU B 1 80 ? 4.078 1.643 16.344 1 98.12 80 GLU B O 1
ATOM 2349 N N . LEU B 1 81 ? 4.328 3.502 15.125 1 98.44 81 LEU B N 1
ATOM 2350 C CA . LEU B 1 81 ? 5.754 3.275 14.914 1 98.44 81 LEU B CA 1
ATOM 2351 C C . LEU B 1 81 ? 6.527 3.453 16.219 1 98.44 81 LEU B C 1
ATOM 2353 O O . LEU B 1 81 ? 7.539 2.781 16.438 1 98.44 81 LEU B O 1
ATOM 2357 N N . LYS B 1 82 ? 6.066 4.344 17.078 1 97.75 82 LYS B N 1
ATOM 2358 C CA . LYS B 1 82 ? 6.691 4.52 18.391 1 97.75 82 LYS B CA 1
ATOM 2359 C C . LYS B 1 82 ? 6.578 3.252 19.234 1 97.75 82 LYS B C 1
ATOM 2361 O O . LYS B 1 82 ? 7.508 2.896 19.953 1 97.75 82 LYS B O 1
ATOM 2366 N N . ASN B 1 83 ? 5.492 2.562 19.078 1 97.19 83 ASN B N 1
ATOM 2367 C CA . ASN B 1 83 ? 5.203 1.397 19.906 1 97.19 83 ASN B CA 1
ATOM 2368 C C . ASN B 1 83 ? 5.68 0.107 19.25 1 97.19 83 ASN B C 1
ATOM 2370 O O . ASN B 1 83 ? 5.984 -0.87 19.938 1 97.19 83 ASN B O 1
ATOM 2374 N N . ASN B 1 84 ? 5.66 0.062 17.984 1 97.62 84 ASN B N 1
ATOM 2375 C CA . ASN B 1 84 ? 6.098 -1.062 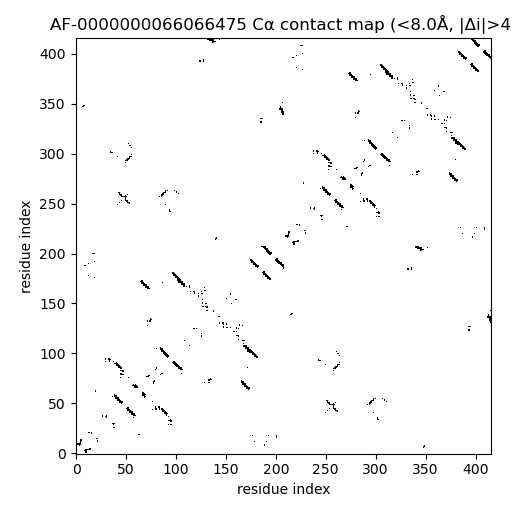17.156 1 97.62 84 ASN B CA 1
ATOM 2376 C C . ASN B 1 84 ? 6.902 -0.592 15.945 1 97.62 84 ASN B C 1
ATOM 2378 O O . ASN B 1 84 ? 6.355 -0.426 14.859 1 97.62 84 ASN B O 1
ATOM 2382 N N . PRO B 1 85 ? 8.203 -0.537 16.125 1 98.19 85 PRO B N 1
ATOM 2383 C CA . PRO B 1 85 ? 9.023 0.093 15.086 1 98.19 85 PRO B CA 1
ATOM 2384 C C . PRO B 1 85 ? 9.273 -0.829 13.891 1 98.19 85 PRO B C 1
ATOM 2386 O O . PRO B 1 85 ? 10.383 -0.876 13.367 1 98.19 85 PRO B O 1
ATOM 2389 N N . LYS B 1 86 ? 8.344 -1.635 13.523 1 98.44 86 LYS B N 1
ATOM 2390 C CA . LYS B 1 86 ? 8.344 -2.49 12.344 1 98.44 86 LYS B CA 1
ATOM 2391 C C . LYS B 1 86 ? 7.418 -1.935 11.258 1 98.44 86 LYS B C 1
ATOM 2393 O O . LYS B 1 86 ? 6.281 -1.545 11.547 1 98.44 86 LYS B O 1
ATOM 2398 N N . ALA B 1 87 ? 7.922 -1.854 10.039 1 98.81 87 ALA B N 1
ATOM 2399 C CA . ALA B 1 87 ? 7.113 -1.308 8.953 1 98.81 87 ALA B CA 1
ATOM 2400 C C . ALA B 1 87 ? 7.469 -1.964 7.617 1 98.81 87 ALA B C 1
ATOM 2402 O O . ALA B 1 87 ? 8.516 -2.604 7.492 1 98.81 87 ALA B O 1
ATOM 2403 N N . SER B 1 88 ? 6.613 -1.881 6.703 1 98.88 88 SER B N 1
ATOM 2404 C CA . SER B 1 88 ? 6.801 -2.334 5.332 1 98.88 88 SER B CA 1
ATOM 2405 C C . SER B 1 88 ? 6.355 -1.271 4.332 1 98.88 88 SER B C 1
ATOM 2407 O O . SER B 1 88 ? 5.367 -0.57 4.559 1 98.88 88 SER B O 1
ATOM 2409 N N . MET B 1 89 ? 7.066 -1.168 3.236 1 98.94 89 MET B N 1
ATOM 2410 C CA . MET B 1 89 ? 6.793 -0.21 2.17 1 98.94 89 MET B CA 1
ATOM 2411 C C . MET B 1 89 ? 6.512 -0.928 0.854 1 98.94 89 MET B C 1
ATOM 2413 O O . MET B 1 89 ? 7.125 -1.953 0.557 1 98.94 89 MET B O 1
ATOM 2417 N N . CYS B 1 90 ? 5.621 -0.343 0.079 1 98.94 90 CYS B N 1
ATOM 2418 C CA . CYS B 1 90 ? 5.332 -0.887 -1.243 1 98.94 90 CYS B CA 1
ATOM 2419 C C . CYS B 1 90 ? 5.227 0.226 -2.279 1 98.94 90 CYS B C 1
ATOM 2421 O O . CYS B 1 90 ? 4.316 1.054 -2.217 1 98.94 90 CYS B O 1
ATOM 2423 N N . PHE B 1 91 ? 6.188 0.257 -3.197 1 98.94 91 PHE B N 1
ATOM 2424 C CA . PHE B 1 91 ? 6.086 1.069 -4.406 1 98.94 91 PHE B CA 1
ATOM 2425 C C . PHE B 1 91 ? 5.355 0.309 -5.508 1 98.94 91 PHE B C 1
ATOM 2427 O O . PHE B 1 91 ? 5.598 -0.882 -5.711 1 98.94 91 PHE B O 1
ATOM 2434 N N . HIS B 1 92 ? 4.484 0.955 -6.113 1 98.88 92 HIS B N 1
ATOM 2435 C CA . HIS B 1 92 ? 3.82 0.39 -7.285 1 98.88 92 HIS B CA 1
ATOM 2436 C C . HIS B 1 92 ? 3.789 1.389 -8.438 1 98.88 92 HIS B C 1
ATOM 2438 O O . HIS B 1 92 ? 3.098 2.406 -8.367 1 98.88 92 HIS B O 1
ATOM 2444 N N . TRP B 1 93 ? 4.535 1.075 -9.438 1 98.75 93 TRP B N 1
ATOM 2445 C CA . TRP B 1 93 ? 4.613 1.93 -10.617 1 98.75 93 TRP B CA 1
ATOM 2446 C C . TRP B 1 93 ? 3.855 1.312 -11.789 1 98.75 93 TRP B C 1
ATOM 2448 O O . TRP B 1 93 ? 4.402 0.488 -12.523 1 98.75 93 TRP B O 1
ATOM 2458 N N . LYS B 1 94 ? 2.658 1.829 -12.023 1 98.19 94 LYS B N 1
ATOM 2459 C CA . LYS B 1 94 ? 1.785 1.292 -13.062 1 98.19 94 LYS B CA 1
ATOM 2460 C C . LYS B 1 94 ? 2.387 1.506 -14.445 1 98.19 94 LYS B C 1
ATOM 2462 O O . LYS B 1 94 ? 2.221 0.669 -15.336 1 98.19 94 LYS B O 1
ATOM 2467 N N . SER B 1 95 ? 3.096 2.59 -14.641 1 98.12 95 SER B N 1
ATOM 2468 C CA . SER B 1 95 ? 3.689 2.908 -15.938 1 98.12 95 SER B CA 1
ATOM 2469 C C . SER B 1 95 ? 4.73 1.871 -16.344 1 98.12 95 SER B C 1
ATOM 2471 O O . SER B 1 95 ? 4.977 1.657 -17.531 1 98.12 95 SER B O 1
ATOM 2473 N N . LEU B 1 96 ? 5.305 1.25 -15.367 1 98.31 96 LEU B N 1
ATOM 2474 C CA . LEU B 1 96 ? 6.402 0.319 -15.602 1 98.31 96 LEU B CA 1
ATOM 2475 C C . LEU B 1 96 ? 5.965 -1.117 -15.344 1 98.31 96 LEU B C 1
ATOM 2477 O O . LEU B 1 96 ? 6.707 -2.061 -15.625 1 98.31 96 LEU B O 1
ATOM 2481 N N . LEU B 1 97 ? 4.773 -1.228 -14.742 1 98.06 97 LEU B N 1
ATOM 2482 C CA . LEU B 1 97 ? 4.266 -2.527 -14.312 1 98.06 97 LEU B CA 1
ATOM 2483 C C . LEU B 1 97 ? 5.23 -3.193 -13.336 1 98.06 97 LEU B C 1
ATOM 2485 O O . LEU B 1 97 ? 5.562 -4.371 -13.492 1 98.06 97 LEU B O 1
ATOM 2489 N N . ARG B 1 98 ? 5.656 -2.334 -12.336 1 98.81 98 ARG B N 1
ATOM 2490 C CA . ARG B 1 98 ? 6.66 -2.783 -11.383 1 98.81 98 ARG B CA 1
ATOM 2491 C C . ARG B 1 98 ? 6.223 -2.488 -9.953 1 98.81 98 ARG B C 1
ATOM 2493 O O . ARG B 1 98 ? 5.461 -1.55 -9.711 1 98.81 98 ARG B O 1
ATOM 2500 N N . GLN B 1 99 ? 6.703 -3.344 -9.078 1 98.88 99 GLN B N 1
ATOM 2501 C CA . GLN B 1 99 ? 6.504 -3.195 -7.641 1 98.88 99 GLN B CA 1
ATOM 2502 C C . GLN B 1 99 ? 7.812 -3.402 -6.883 1 98.88 99 GLN B C 1
ATOM 2504 O O . GLN B 1 99 ? 8.633 -4.246 -7.262 1 98.88 99 GLN B O 1
ATOM 2509 N N . VAL B 1 100 ? 8.023 -2.602 -5.84 1 98.94 100 VAL B N 1
ATOM 2510 C CA . VAL B 1 100 ? 9.102 -2.834 -4.887 1 98.94 100 VAL B CA 1
ATOM 2511 C C . VAL B 1 100 ? 8.539 -2.906 -3.471 1 98.94 100 VAL B C 1
ATOM 2513 O O . VAL B 1 100 ? 7.793 -2.018 -3.045 1 98.94 100 VAL B O 1
ATOM 2516 N N . ARG B 1 101 ? 8.883 -3.955 -2.793 1 98.94 101 ARG B N 1
ATOM 2517 C CA . ARG B 1 101 ? 8.508 -4.121 -1.394 1 98.94 101 ARG B CA 1
ATOM 2518 C C . ARG B 1 101 ? 9.727 -4.055 -0.486 1 98.94 101 ARG B C 1
ATOM 2520 O O . ARG B 1 101 ? 10.75 -4.684 -0.767 1 98.94 101 ARG B O 1
ATOM 2527 N N . ILE B 1 102 ? 9.609 -3.293 0.568 1 98.94 102 ILE B N 1
ATOM 2528 C CA . ILE B 1 102 ? 10.711 -3.102 1.509 1 98.94 102 ILE B CA 1
ATOM 2529 C C . ILE B 1 102 ? 10.227 -3.371 2.932 1 98.94 102 ILE B C 1
ATOM 2531 O O . ILE B 1 102 ? 9.234 -2.781 3.379 1 98.94 102 ILE B O 1
ATOM 2535 N N . ASN B 1 103 ? 10.914 -4.266 3.615 1 98.62 103 ASN B N 1
ATOM 2536 C CA . ASN B 1 103 ? 10.609 -4.57 5.008 1 98.62 103 ASN B CA 1
ATOM 2537 C C . ASN B 1 103 ? 11.781 -4.219 5.926 1 98.62 103 ASN B C 1
ATOM 2539 O O . ASN B 1 103 ? 12.938 -4.418 5.562 1 98.62 103 ASN B O 1
ATOM 2543 N N . GLY B 1 104 ? 11.375 -3.641 7.059 1 98.56 104 GLY B N 1
ATOM 2544 C CA . GLY B 1 104 ? 12.453 -3.365 8 1 98.56 104 GLY B CA 1
ATOM 2545 C C . GLY B 1 104 ? 11.977 -2.688 9.266 1 98.56 104 GLY B C 1
ATOM 2546 O O . GLY B 1 104 ? 10.773 -2.633 9.539 1 98.56 104 GLY B O 1
ATOM 2547 N N . MET B 1 105 ? 12.953 -2.27 10.086 1 98.38 105 MET B N 1
ATOM 2548 C CA . MET B 1 105 ? 12.719 -1.506 11.312 1 98.38 105 MET B CA 1
ATOM 2549 C C . MET B 1 105 ? 12.93 -0.015 11.07 1 98.38 105 MET B C 1
ATOM 2551 O O . MET B 1 105 ? 13.781 0.373 10.266 1 98.38 105 MET B O 1
ATOM 2555 N N . VAL B 1 106 ? 12.164 0.778 11.82 1 98.75 106 VAL B N 1
ATOM 2556 C CA . VAL B 1 106 ? 12.312 2.217 11.625 1 98.75 106 VAL B CA 1
ATOM 2557 C C . VAL B 1 106 ? 13.047 2.83 12.812 1 98.75 106 VAL B C 1
ATOM 2559 O O . VAL B 1 106 ? 12.977 2.312 13.93 1 98.75 106 VAL B O 1
ATOM 2562 N N . GLN B 1 107 ? 13.703 3.889 12.539 1 98.69 107 GLN B N 1
ATOM 2563 C CA . GLN B 1 107 ? 14.312 4.77 13.539 1 98.69 107 GLN B CA 1
ATOM 2564 C C . GLN B 1 107 ? 14.016 6.234 13.227 1 98.69 107 GLN B C 1
ATOM 2566 O O . GLN B 1 107 ? 14.031 6.641 12.062 1 98.69 107 GLN B O 1
ATOM 2571 N N . LYS B 1 108 ? 13.742 6.949 14.289 1 98.69 108 LYS B N 1
ATOM 2572 C CA . LYS B 1 108 ? 13.539 8.383 14.086 1 98.69 108 LYS B CA 1
ATOM 2573 C C . LYS B 1 108 ? 14.82 9.062 13.625 1 98.69 108 LYS B C 1
ATOM 2575 O O . LYS B 1 108 ? 15.906 8.773 14.133 1 98.69 108 LYS B O 1
ATOM 2580 N N . VAL B 1 109 ? 14.695 9.953 12.672 1 98.69 109 VAL B N 1
ATOM 2581 C CA . VAL B 1 109 ? 15.867 10.695 12.234 1 98.69 109 VAL B CA 1
ATOM 2582 C C . VAL B 1 109 ? 16.281 11.688 13.312 1 98.69 109 VAL B C 1
ATOM 2584 O O . VAL B 1 109 ? 15.508 11.992 14.219 1 98.69 109 VAL B O 1
ATOM 2587 N N . SER B 1 110 ? 17.5 12.188 13.258 1 98.38 110 SER B N 1
ATOM 2588 C CA . SER B 1 110 ? 17.953 13.18 14.227 1 98.38 110 SER B CA 1
ATOM 2589 C C . SER B 1 110 ? 17.234 14.508 14.055 1 98.38 110 SER B C 1
ATOM 2591 O O . SER B 1 110 ? 16.703 14.797 12.977 1 98.38 110 SER B O 1
ATOM 2593 N N . ASN B 1 111 ? 17.281 15.273 15.117 1 98.38 111 ASN B N 1
ATOM 2594 C CA . ASN B 1 111 ? 16.703 16.594 15.031 1 98.38 111 ASN B CA 1
ATOM 2595 C C . ASN B 1 111 ? 17.344 17.438 13.93 1 98.38 111 ASN B C 1
ATOM 2597 O O . ASN B 1 111 ? 16.672 18.188 13.227 1 98.38 111 ASN B O 1
ATOM 2601 N N . LYS B 1 112 ? 18.578 17.281 13.797 1 98.38 112 LYS B N 1
ATOM 2602 C CA . LYS B 1 112 ? 19.297 18.031 12.781 1 98.38 112 LYS B CA 1
ATOM 2603 C C . LYS B 1 112 ? 18.797 17.688 11.375 1 98.38 112 LYS B C 1
ATOM 2605 O O . LYS B 1 112 ? 18.547 18.594 10.57 1 98.38 112 LYS B O 1
ATOM 2610 N N . VAL B 1 113 ? 18.641 16.438 11.125 1 98.44 113 VAL B N 1
ATOM 2611 C CA . VAL B 1 113 ? 18.172 15.961 9.828 1 98.44 113 VAL B CA 1
ATOM 2612 C C . VAL B 1 113 ? 16.75 16.453 9.586 1 98.44 113 VAL B C 1
ATOM 2614 O O . VAL B 1 113 ? 16.422 16.938 8.5 1 98.44 113 VAL B O 1
ATOM 2617 N N . ALA B 1 114 ? 15.93 16.391 10.562 1 98.75 114 ALA B N 1
ATOM 2618 C CA . ALA B 1 114 ? 14.547 16.828 10.453 1 98.75 114 ALA B CA 1
ATOM 2619 C C . ALA B 1 114 ? 14.469 18.344 10.219 1 98.75 114 ALA B C 1
ATOM 2621 O O . ALA B 1 114 ? 13.672 18.812 9.406 1 98.75 114 ALA B O 1
ATOM 2622 N N . ASP B 1 115 ? 15.305 19.078 10.938 1 98.56 115 ASP B N 1
ATOM 2623 C CA . ASP B 1 115 ? 15.344 20.516 10.781 1 98.56 115 ASP B CA 1
ATOM 2624 C C . ASP B 1 115 ? 15.742 20.906 9.359 1 98.56 115 ASP B C 1
ATOM 2626 O O . ASP B 1 115 ? 15.133 21.812 8.766 1 98.56 115 ASP B O 1
ATOM 2630 N N . GLU B 1 116 ? 16.719 20.25 8.875 1 98.12 116 GLU B N 1
ATOM 2631 C CA . GLU B 1 116 ? 17.203 20.547 7.531 1 98.12 116 GLU B CA 1
ATOM 2632 C C . GLU B 1 116 ? 16.125 20.297 6.484 1 98.12 116 GLU B C 1
ATOM 2634 O O . GLU B 1 116 ? 15.883 21.125 5.613 1 98.12 116 GLU B O 1
ATOM 2639 N N . TYR B 1 117 ? 15.523 19.188 6.582 1 98.38 117 TYR B N 1
ATOM 2640 C CA . TYR B 1 117 ? 14.484 18.891 5.605 1 98.38 117 TYR B CA 1
ATOM 2641 C C . TYR B 1 117 ? 13.297 19.844 5.758 1 98.38 117 TYR B C 1
ATOM 2643 O O . TYR B 1 117 ? 12.781 20.359 4.77 1 98.38 117 TYR B O 1
ATOM 2651 N N . TYR B 1 118 ? 12.883 20.062 7.023 1 98.31 118 TYR B N 1
ATOM 2652 C CA . TYR B 1 118 ? 11.758 20.953 7.301 1 98.31 118 TYR B CA 1
ATOM 2653 C C . TYR B 1 118 ? 11.984 22.328 6.676 1 98.31 118 TYR B C 1
ATOM 2655 O O . TYR B 1 118 ? 11.07 22.891 6.066 1 98.31 118 TYR B O 1
ATOM 2663 N N . SER B 1 119 ? 13.078 22.828 6.789 1 97.19 119 SER B N 1
ATOM 2664 C CA . SER B 1 119 ? 13.414 24.156 6.309 1 97.19 119 SER B CA 1
ATOM 2665 C C . SER B 1 119 ? 13.383 24.219 4.785 1 97.19 119 SER B C 1
ATOM 2667 O O . SER B 1 119 ? 13.258 25.312 4.203 1 97.19 119 SER B O 1
ATOM 2669 N N . SER B 1 120 ? 13.578 23.094 4.16 1 96.75 120 SER B N 1
ATOM 2670 C CA . SER B 1 120 ? 13.594 23.047 2.703 1 96.75 120 SER B CA 1
ATOM 2671 C C . SER B 1 120 ? 12.18 23.031 2.135 1 96.75 120 SER B C 1
ATOM 2673 O O . SER B 1 120 ? 11.984 23.234 0.934 1 96.75 120 SER B O 1
ATOM 2675 N N . ARG B 1 121 ? 11.203 22.812 2.957 1 95.75 121 ARG B N 1
ATOM 2676 C CA . ARG B 1 121 ? 9.812 22.734 2.523 1 95.75 121 ARG B CA 1
ATOM 2677 C C . ARG B 1 121 ? 9.25 24.125 2.217 1 95.75 121 ARG B C 1
ATOM 2679 O O . ARG B 1 121 ? 9.75 25.125 2.727 1 95.75 121 ARG B O 1
ATOM 2686 N N . GLY B 1 122 ? 8.234 24.141 1.34 1 94.06 122 GLY B N 1
ATOM 2687 C CA . GLY B 1 122 ? 7.551 25.406 1.077 1 94.06 122 GLY B CA 1
ATOM 2688 C C . GLY B 1 122 ? 6.895 26 2.309 1 94.06 122 GLY B C 1
ATOM 2689 O O . GLY B 1 122 ? 6.496 25.266 3.219 1 94.06 122 GLY B O 1
ATOM 2690 N N . TYR B 1 123 ? 6.711 27.281 2.309 1 95.62 123 TYR B N 1
ATOM 2691 C CA . TYR B 1 123 ? 6.148 28.016 3.441 1 95.62 123 TYR B CA 1
ATOM 2692 C C . TYR B 1 123 ? 4.797 27.438 3.844 1 95.62 123 TYR B C 1
ATOM 2694 O O . TYR B 1 123 ? 4.551 27.172 5.023 1 95.62 123 TYR B O 1
ATOM 2702 N N . GLU B 1 124 ? 3.955 27.172 2.885 1 94.12 124 GLU B N 1
ATOM 2703 C CA . GLU B 1 124 ? 2.613 26.672 3.176 1 94.12 124 GLU B CA 1
ATOM 2704 C C . GLU B 1 124 ? 2.668 25.297 3.828 1 94.12 124 GLU B C 1
ATOM 2706 O O . GLU B 1 124 ? 1.86 24.984 4.707 1 94.12 124 GLU B O 1
ATOM 2711 N N . SER B 1 125 ? 3.584 24.516 3.361 1 93.75 125 SER B N 1
ATOM 2712 C CA . SER B 1 125 ? 3.75 23.188 3.934 1 93.75 125 SER B CA 1
ATOM 2713 C C . SER B 1 125 ? 4.25 23.266 5.371 1 93.75 125 SER B C 1
ATOM 2715 O O . SER B 1 125 ? 3.822 22.484 6.227 1 93.75 125 SER B O 1
ATOM 2717 N N . ARG B 1 126 ? 5.176 24.172 5.633 1 96.44 126 ARG B N 1
ATOM 2718 C CA . ARG B 1 126 ? 5.691 24.375 6.984 1 96.44 126 ARG B CA 1
ATOM 2719 C C . ARG B 1 126 ? 4.586 24.844 7.926 1 96.44 126 ARG B C 1
ATOM 2721 O O . ARG B 1 126 ? 4.453 24.344 9.039 1 96.44 126 ARG B O 1
ATOM 2728 N N . ILE B 1 127 ? 3.76 25.719 7.449 1 96.44 127 ILE B N 1
ATOM 2729 C CA . ILE B 1 127 ? 2.623 26.203 8.227 1 96.44 127 ILE B CA 1
ATOM 2730 C C . ILE B 1 127 ? 1.644 25.047 8.477 1 96.44 127 ILE B C 1
ATOM 2732 O O . ILE B 1 127 ? 1.118 24.906 9.578 1 96.44 127 ILE B O 1
ATOM 2736 N N . GLY B 1 128 ? 1.424 24.281 7.445 1 94.94 128 GLY B N 1
ATOM 2737 C CA . GLY B 1 128 ? 0.532 23.141 7.574 1 94.94 128 GLY B CA 1
ATOM 2738 C C . GLY B 1 128 ? 0.959 22.172 8.656 1 94.94 128 GLY B C 1
ATOM 2739 O O . GLY B 1 128 ? 0.116 21.594 9.352 1 94.94 128 GLY B O 1
ATOM 2740 N N . ALA B 1 129 ? 2.234 21.969 8.781 1 95.56 129 ALA B N 1
ATOM 2741 C CA . ALA B 1 129 ? 2.766 21.062 9.797 1 95.56 129 ALA B CA 1
ATOM 2742 C C . ALA B 1 129 ? 2.414 21.547 11.203 1 95.56 129 ALA B C 1
ATOM 2744 O O . ALA B 1 129 ? 2.258 20.734 12.117 1 95.56 129 ALA B O 1
ATOM 2745 N N . TRP B 1 130 ? 2.334 22.766 11.367 1 96.69 130 TRP B N 1
ATOM 2746 C CA . TRP B 1 130 ? 1.918 23.344 12.641 1 96.69 130 TRP B CA 1
ATOM 2747 C C . TRP B 1 130 ? 0.406 23.25 12.812 1 96.69 130 TRP B C 1
ATOM 2749 O O . TRP B 1 130 ? -0.074 22.859 13.883 1 96.69 130 TRP B O 1
ATOM 2759 N N . ALA B 1 131 ? -0.287 23.531 11.773 1 95.56 131 ALA B N 1
ATOM 2760 C CA . ALA B 1 131 ? -1.729 23.75 11.836 1 95.56 131 ALA B CA 1
ATOM 2761 C C . ALA B 1 131 ? -2.484 22.438 11.938 1 95.56 131 ALA B C 1
ATOM 2763 O O . ALA B 1 131 ? -3.557 22.359 12.547 1 95.56 131 ALA B O 1
ATOM 2764 N N . SER B 1 132 ? -1.932 21.453 11.383 1 94.5 132 SER B N 1
ATOM 2765 C CA . SER B 1 132 ? -2.648 20.188 11.25 1 94.5 132 SER B CA 1
ATOM 2766 C C . SER B 1 132 ? -2.359 19.25 12.43 1 94.5 132 SER B C 1
ATOM 2768 O O . SER B 1 132 ? -1.2 18.953 12.711 1 94.5 132 SER B O 1
ATOM 2770 N N . LYS B 1 133 ? -3.391 18.859 13.156 1 94.81 133 LYS B N 1
ATOM 2771 C CA . LYS B 1 133 ? -3.324 17.75 14.102 1 94.81 133 LYS B CA 1
ATOM 2772 C C . LYS B 1 133 ? -3.664 16.422 13.414 1 94.81 133 LYS B C 1
ATOM 2774 O O . LYS B 1 133 ? -4.75 15.883 13.617 1 94.81 133 LYS B O 1
ATOM 2779 N N . GLN B 1 134 ? -2.719 15.977 12.703 1 93.31 134 GLN B N 1
ATOM 2780 C CA . GLN B 1 134 ? -2.918 14.953 11.68 1 93.31 134 GLN B CA 1
ATOM 2781 C C . GLN B 1 134 ? -3.695 13.766 12.242 1 93.31 134 GLN B C 1
ATOM 2783 O O . GLN B 1 134 ? -3.348 13.227 13.289 1 93.31 134 GLN B O 1
ATOM 2788 N N . SER B 1 135 ? -4.793 13.422 11.609 1 94.81 135 SER B N 1
ATOM 2789 C CA . SER B 1 135 ? -5.613 12.227 11.773 1 94.81 135 SER B CA 1
ATOM 2790 C C . SER B 1 135 ? -6.578 12.375 12.945 1 94.81 135 SER B C 1
ATOM 2792 O O . SER B 1 135 ? -7.27 11.422 13.312 1 94.81 135 SER B O 1
ATOM 2794 N N . THR B 1 136 ? -6.586 13.547 13.586 1 95.94 136 THR B N 1
ATOM 2795 C CA . THR B 1 136 ? -7.621 13.789 14.578 1 95.94 136 THR B CA 1
ATOM 2796 C C . THR B 1 136 ? -8.914 14.266 13.914 1 95.94 136 THR B C 1
ATOM 2798 O O . THR B 1 136 ? -8.883 14.797 12.805 1 95.94 136 THR B O 1
ATOM 2801 N N . VAL B 1 137 ? -9.984 14.055 14.648 1 96.81 137 VAL B N 1
ATOM 2802 C CA . VAL B 1 137 ? -11.289 14.469 14.141 1 96.81 137 VAL B CA 1
ATOM 2803 C C . VAL B 1 137 ? -11.414 15.992 14.219 1 96.81 137 VAL B C 1
ATOM 2805 O O . VAL B 1 137 ? -11.016 16.609 15.211 1 96.81 137 VAL B O 1
ATOM 2808 N N . ILE B 1 138 ? -11.922 16.562 13.141 1 95.25 138 ILE B N 1
ATOM 2809 C CA . ILE B 1 138 ? -12.211 18 13.133 1 95.25 138 ILE B CA 1
ATOM 2810 C C . ILE B 1 138 ? -13.711 18.219 12.938 1 95.25 138 ILE B C 1
ATOM 2812 O O . ILE B 1 138 ? -14.391 17.406 12.32 1 95.25 138 ILE B O 1
ATOM 2816 N N . ASN B 1 139 ? -14.148 19.328 13.391 1 92.25 139 ASN B N 1
ATOM 2817 C CA . ASN B 1 139 ? -15.578 19.625 13.312 1 92.25 139 ASN B CA 1
ATOM 2818 C C . ASN B 1 139 ? -15.992 20.016 11.898 1 92.25 139 ASN B C 1
ATOM 2820 O O . ASN B 1 139 ? -17.094 19.688 11.453 1 92.25 139 ASN B O 1
ATOM 2824 N N . ASN B 1 140 ? -15.164 20.797 11.344 1 90.12 140 ASN B N 1
ATOM 2825 C CA . ASN B 1 140 ? -15.375 21.266 9.984 1 90.12 140 ASN B CA 1
ATOM 2826 C C . ASN B 1 140 ? -14.086 21.812 9.375 1 90.12 140 ASN B C 1
ATOM 2828 O O . ASN B 1 140 ? -13.07 21.922 10.062 1 90.12 140 ASN B O 1
ATOM 2832 N N . ARG B 1 141 ? -14.148 22.094 8.18 1 87.38 141 ARG B N 1
ATOM 2833 C CA . ARG B 1 141 ? -12.977 22.562 7.441 1 87.38 141 ARG B CA 1
ATOM 2834 C C . ARG B 1 141 ? -12.508 23.922 7.957 1 87.38 141 ARG B C 1
ATOM 2836 O O . ARG B 1 141 ? -11.312 24.219 7.934 1 87.38 141 ARG B O 1
ATOM 2843 N N . ASP B 1 142 ? -13.391 24.688 8.422 1 90.06 142 ASP B N 1
ATOM 2844 C CA . ASP B 1 142 ? -13.07 26.016 8.914 1 90.06 142 ASP B CA 1
ATOM 2845 C C . ASP B 1 142 ? -12.102 25.953 10.094 1 90.06 142 ASP B C 1
ATOM 2847 O O . ASP B 1 142 ? -11.258 26.828 10.266 1 90.06 142 ASP B O 1
ATOM 2851 N N . GLU B 1 143 ? -12.305 24.938 10.852 1 92.81 143 GLU B N 1
ATOM 2852 C CA . GLU B 1 143 ? -11.391 24.734 11.969 1 92.81 143 GLU B CA 1
ATOM 2853 C C . GLU B 1 143 ? -9.938 24.672 11.492 1 92.81 143 GLU B C 1
ATOM 2855 O O . GLU B 1 143 ? -9.055 25.281 12.086 1 92.81 143 GLU B O 1
ATOM 2860 N N . LEU B 1 144 ? -9.734 23.969 10.469 1 91.69 144 LEU B N 1
ATOM 2861 C CA . LEU B 1 144 ? -8.398 23.828 9.906 1 91.69 144 LEU B CA 1
ATOM 2862 C C . LEU B 1 144 ? -7.922 25.141 9.297 1 91.69 144 LEU B C 1
ATOM 2864 O O . LEU B 1 144 ? -6.773 25.547 9.5 1 91.69 144 LEU B O 1
ATOM 2868 N N . LEU B 1 145 ? -8.742 25.781 8.562 1 90.94 145 LEU B N 1
ATOM 2869 C CA . LEU B 1 145 ? -8.398 27.047 7.906 1 90.94 145 LEU B CA 1
ATOM 2870 C C . LEU B 1 145 ? -8.055 28.125 8.938 1 90.94 145 LEU B C 1
ATOM 2872 O O . LEU B 1 145 ? -7.121 28.891 8.734 1 90.94 145 LEU B O 1
ATOM 2876 N N . ASN B 1 146 ? -8.82 28.078 9.969 1 95.19 146 ASN B N 1
ATOM 2877 C CA . ASN B 1 146 ? -8.555 29.031 11.047 1 95.19 146 ASN B CA 1
ATOM 2878 C C . ASN B 1 146 ? -7.195 28.766 11.688 1 95.19 146 ASN B C 1
ATOM 2880 O O . ASN B 1 146 ? -6.465 29.719 12 1 95.19 146 ASN B O 1
ATOM 2884 N N . SER B 1 147 ? -6.941 27.562 11.891 1 95.5 147 SER B N 1
ATOM 2885 C CA . SER B 1 147 ? -5.645 27.188 12.445 1 95.5 147 SER B CA 1
ATOM 2886 C C . SER B 1 147 ? -4.508 27.641 11.531 1 95.5 147 SER B C 1
ATOM 2888 O O . SER B 1 147 ? -3.5 28.172 12.008 1 95.5 147 SER B O 1
ATOM 2890 N N . ILE B 1 148 ? -4.633 27.484 10.289 1 94.62 148 ILE B N 1
ATOM 2891 C CA . ILE B 1 148 ? -3.637 27.891 9.305 1 94.62 148 ILE B CA 1
ATOM 2892 C C . ILE B 1 148 ? -3.416 29.391 9.391 1 94.62 148 ILE B C 1
ATOM 2894 O O . ILE B 1 148 ? -2.275 29.859 9.43 1 94.62 148 ILE B O 1
ATOM 2898 N N . GLU B 1 149 ? -4.473 30.109 9.445 1 95.75 149 GLU B N 1
ATOM 2899 C CA . GLU B 1 149 ? -4.379 31.562 9.531 1 95.75 149 GLU B CA 1
ATOM 2900 C C . GLU B 1 149 ? -3.68 32 10.812 1 95.75 149 GLU B C 1
ATOM 2902 O O . GLU B 1 149 ? -2.9 32.969 10.812 1 95.75 149 GLU B O 1
ATOM 2907 N N . GLU B 1 150 ? -4.035 31.359 11.852 1 97.62 150 GLU B N 1
ATOM 2908 C CA . GLU B 1 150 ? -3.41 31.656 13.133 1 97.62 150 GLU B CA 1
ATOM 2909 C C . GLU B 1 150 ? -1.896 31.484 13.062 1 97.62 150 GLU B C 1
ATOM 2911 O O . GLU B 1 150 ? -1.145 32.344 13.531 1 97.62 150 GLU B O 1
ATOM 2916 N N . TYR B 1 151 ? -1.448 30.438 12.469 1 97 151 TYR B N 1
ATOM 2917 C CA . TYR B 1 151 ? -0.015 30.156 12.422 1 97 151 TYR B CA 1
ATOM 2918 C C . TYR B 1 151 ? 0.669 31.016 11.367 1 97 151 TYR B C 1
ATOM 2920 O O . TYR B 1 151 ? 1.85 31.359 11.5 1 97 151 TYR B O 1
ATOM 2928 N N . LYS B 1 152 ? -0.058 31.391 10.375 1 96.25 152 LYS B N 1
ATOM 2929 C CA . LYS B 1 152 ? 0.5 32.344 9.43 1 96.25 152 LYS B CA 1
ATOM 2930 C C . LYS B 1 152 ? 0.775 33.688 10.109 1 96.25 152 LYS B C 1
ATOM 2932 O O . LYS B 1 152 ? 1.767 34.375 9.805 1 96.25 152 LYS B O 1
ATOM 2937 N N . LYS B 1 153 ? -0.12 34.031 10.984 1 97.56 153 LYS B N 1
ATOM 2938 C CA . LYS B 1 153 ? 0.064 35.281 11.75 1 97.56 153 LYS B CA 1
ATOM 2939 C C . LYS B 1 153 ? 1.237 35.156 12.719 1 97.56 153 LYS B C 1
ATOM 2941 O O . LYS B 1 153 ? 2.039 36.062 12.852 1 97.56 153 LYS B O 1
ATOM 2946 N N . LYS B 1 154 ? 1.277 34.031 13.367 1 97.88 154 LYS B N 1
ATOM 2947 C CA . LYS B 1 154 ? 2.338 33.781 14.344 1 97.88 154 LYS B CA 1
ATOM 2948 C C . LYS B 1 154 ? 3.707 33.75 13.672 1 97.88 154 LYS B C 1
ATOM 2950 O O . LYS B 1 154 ? 4.688 34.281 14.227 1 97.88 154 LYS B O 1
ATOM 2955 N N . TYR B 1 155 ? 3.752 33.062 12.539 1 97.69 155 TYR B N 1
ATOM 2956 C CA . TYR B 1 155 ? 4.992 32.938 11.773 1 97.69 155 TYR B CA 1
ATOM 2957 C C . TYR B 1 155 ? 4.883 33.656 10.438 1 97.69 155 TYR B C 1
ATOM 2959 O O . TYR B 1 155 ? 4.934 33.031 9.383 1 97.69 155 TYR B O 1
ATOM 2967 N N . SER B 1 156 ? 4.875 34.969 10.523 1 95.81 156 SER B N 1
ATOM 2968 C CA . SER B 1 156 ? 4.633 35.812 9.359 1 95.81 156 SER B CA 1
ATOM 2969 C C . SER B 1 156 ? 5.887 35.938 8.5 1 95.81 156 SER B C 1
ATOM 2971 O O . SER B 1 156 ? 5.797 36.219 7.301 1 95.81 156 SER B O 1
ATOM 2973 N N . ASN B 1 157 ? 7.039 35.719 9.156 1 96.31 157 ASN B N 1
ATOM 2974 C CA . ASN B 1 157 ? 8.273 35.688 8.391 1 96.31 157 ASN B CA 1
ATOM 2975 C C . ASN B 1 157 ? 8.469 34.375 7.68 1 96.31 157 ASN B C 1
ATOM 2977 O O . ASN B 1 157 ? 8.844 33.375 8.305 1 96.31 157 ASN B O 1
ATOM 2981 N N . LYS B 1 158 ? 8.359 34.344 6.402 1 94.44 158 LYS B N 1
ATOM 2982 C CA . LYS B 1 158 ? 8.352 33.125 5.598 1 94.44 158 LYS B CA 1
ATOM 2983 C C . LYS B 1 158 ? 9.695 32.406 5.684 1 94.44 158 LYS B C 1
ATOM 2985 O O . LYS B 1 158 ? 9.773 31.203 5.418 1 94.44 158 LYS B O 1
ATOM 2990 N N . ASN B 1 159 ? 10.648 33.094 6.074 1 94.31 159 ASN B N 1
ATOM 2991 C CA . ASN B 1 159 ? 11.984 32.5 6.133 1 94.31 159 ASN B CA 1
ATOM 2992 C C . ASN B 1 159 ? 12.289 31.969 7.52 1 94.31 159 ASN B C 1
ATOM 2994 O O . ASN B 1 159 ? 13.32 31.312 7.719 1 94.31 159 ASN B O 1
ATOM 2998 N N . ASP B 1 160 ? 11.352 32.188 8.422 1 95.38 160 ASP B N 1
ATOM 2999 C CA . ASP B 1 160 ? 11.617 31.766 9.789 1 95.38 160 ASP B CA 1
ATOM 3000 C C . ASP B 1 160 ? 10.406 31.078 10.398 1 95.38 160 ASP B C 1
ATOM 3002 O O . ASP B 1 160 ? 9.695 31.641 11.227 1 95.38 160 ASP B O 1
ATOM 3006 N N . VAL B 1 161 ? 10.133 29.922 10.047 1 97.94 161 VAL B N 1
ATOM 3007 C CA . VAL B 1 161 ? 9.125 29.031 10.625 1 97.94 161 VAL B CA 1
ATOM 3008 C C . VAL B 1 161 ? 9.805 27.828 11.273 1 97.94 161 VAL B C 1
ATOM 3010 O O . VAL B 1 161 ? 10.211 26.891 10.578 1 97.94 161 VAL B O 1
ATOM 3013 N N . PRO B 1 162 ? 9.93 27.828 12.547 1 98.19 162 PRO B N 1
ATOM 3014 C CA . PRO B 1 162 ? 10.625 26.703 13.195 1 98.19 162 PRO B CA 1
ATOM 3015 C C . PRO B 1 162 ? 9.859 25.391 13.07 1 98.19 162 PRO B C 1
ATOM 3017 O O . PRO B 1 162 ? 8.625 25.391 12.984 1 98.19 162 PRO B O 1
ATOM 3020 N N . ARG B 1 163 ? 10.562 24.328 13.039 1 98.5 163 ARG B N 1
ATOM 3021 C CA . ARG B 1 163 ? 9.945 23.016 12.992 1 98.5 163 ARG B CA 1
ATOM 3022 C C . ARG B 1 163 ? 9.211 22.703 14.297 1 98.5 163 ARG B C 1
ATOM 3024 O O . ARG B 1 163 ? 9.781 22.828 15.383 1 98.5 163 ARG B O 1
ATOM 3031 N N . PRO B 1 164 ? 7.992 22.312 14.18 1 98.25 164 PRO B N 1
ATOM 3032 C CA . PRO B 1 164 ? 7.363 21.844 15.414 1 98.25 164 PRO B CA 1
ATOM 3033 C C . PRO B 1 164 ? 7.988 20.547 15.945 1 98.25 164 PRO B C 1
ATOM 3035 O O . PRO B 1 164 ? 8.391 19.688 15.156 1 98.25 164 PRO B O 1
ATOM 3038 N N . GLU B 1 165 ? 7.926 20.312 17.219 1 97.62 165 GLU B N 1
ATOM 3039 C CA . GLU B 1 165 ? 8.531 19.141 17.844 1 97.62 165 GLU B CA 1
ATOM 3040 C C . GLU B 1 165 ? 7.84 17.859 17.406 1 97.62 165 GLU B C 1
ATOM 3042 O O . GLU B 1 165 ? 8.469 16.797 17.344 1 97.62 165 GLU B O 1
ATOM 3047 N N . HIS B 1 166 ? 6.648 17.984 17.062 1 98.06 166 HIS B N 1
ATOM 3048 C CA . HIS B 1 166 ? 5.863 16.797 16.75 1 98.06 166 HIS B CA 1
ATOM 3049 C C . HIS B 1 166 ? 5.996 16.422 15.273 1 98.06 166 HIS B C 1
ATOM 3051 O O . HIS B 1 166 ? 5.352 15.484 14.812 1 98.06 166 HIS B O 1
ATOM 3057 N N . TRP B 1 167 ? 6.762 17.156 14.531 1 98.38 167 TRP B N 1
ATOM 3058 C CA . TRP B 1 167 ? 7.023 16.844 13.133 1 98.38 167 TRP B CA 1
ATOM 3059 C C . TRP B 1 167 ? 8.461 16.375 12.938 1 98.38 167 TRP B C 1
ATOM 3061 O O . TRP B 1 167 ? 9.406 17.047 13.359 1 98.38 167 TRP B O 1
ATOM 3071 N N . SER B 1 168 ? 8.641 15.203 12.367 1 98.69 168 SER B N 1
ATOM 3072 C CA . SER B 1 168 ? 9.961 14.617 12.133 1 98.69 168 SER B CA 1
ATOM 3073 C C . SER B 1 168 ? 9.898 13.516 11.086 1 98.69 168 SER B C 1
ATOM 3075 O O . SER B 1 168 ? 8.938 13.43 10.32 1 98.69 168 SER B O 1
ATOM 3077 N N . GLY B 1 169 ? 11.047 12.773 10.969 1 98.56 169 GLY B N 1
ATOM 3078 C CA . GLY B 1 169 ? 11.133 11.719 9.969 1 98.56 169 GLY B CA 1
ATOM 3079 C C . GLY B 1 169 ? 11.453 10.359 10.555 1 98.56 169 GLY B C 1
ATOM 3080 O O . GLY B 1 169 ? 11.891 10.266 11.703 1 98.56 169 GLY B O 1
ATOM 3081 N N . TRP B 1 170 ? 11.094 9.422 9.836 1 98.88 170 TRP B N 1
ATOM 3082 C CA . TRP B 1 170 ? 11.438 8.031 10.102 1 98.88 170 TRP B CA 1
ATOM 3083 C C . TRP B 1 170 ? 12.32 7.465 9 1 98.88 170 TRP B C 1
ATOM 3085 O O . TRP B 1 170 ? 12.086 7.719 7.816 1 98.88 170 TRP B O 1
ATOM 3095 N N . ASN B 1 171 ? 13.328 6.754 9.422 1 98.94 171 ASN B N 1
ATOM 3096 C CA . ASN B 1 171 ? 14.18 5.996 8.508 1 98.94 171 ASN B CA 1
ATOM 3097 C C . ASN B 1 171 ? 13.922 4.496 8.609 1 98.94 171 ASN B C 1
ATOM 3099 O O . ASN B 1 171 ? 14.148 3.896 9.664 1 98.94 171 ASN B O 1
ATOM 3103 N N . LEU B 1 172 ? 13.445 3.883 7.551 1 98.94 172 LEU B N 1
ATOM 3104 C CA . LEU B 1 172 ? 13.281 2.434 7.527 1 98.94 172 LEU B CA 1
ATOM 3105 C C . LEU B 1 172 ? 14.586 1.75 7.113 1 98.94 172 LEU B C 1
ATOM 3107 O O . LEU B 1 172 ? 15.07 1.959 6 1 98.94 172 LEU B O 1
ATOM 3111 N N . ILE B 1 173 ? 15.125 1 8.008 1 98.75 173 ILE B N 1
ATOM 3112 C CA . ILE B 1 173 ? 16.328 0.202 7.746 1 98.75 173 ILE B CA 1
ATOM 3113 C C . ILE B 1 173 ? 15.922 -1.163 7.191 1 98.75 173 ILE B C 1
ATOM 3115 O O . ILE B 1 173 ? 15.398 -2.008 7.926 1 98.75 173 ILE B O 1
ATOM 3119 N N . PRO B 1 174 ? 16.219 -1.399 5.914 1 98.62 174 PRO B N 1
ATOM 3120 C CA . PRO B 1 174 ? 15.656 -2.59 5.273 1 98.62 174 PRO B CA 1
ATOM 3121 C C . PRO B 1 174 ? 16.344 -3.879 5.711 1 98.62 174 PRO B C 1
ATOM 3123 O O . PRO B 1 174 ? 17.578 -3.92 5.816 1 98.62 174 PRO B O 1
ATOM 3126 N N . THR B 1 175 ? 15.57 -4.902 5.977 1 98 175 THR B N 1
ATOM 3127 C CA . THR B 1 175 ? 16.062 -6.266 6.172 1 98 175 THR B CA 1
ATOM 3128 C C . THR B 1 175 ? 15.82 -7.113 4.926 1 98 175 THR B C 1
ATOM 3130 O O . THR B 1 175 ? 16.469 -8.141 4.738 1 98 175 THR B O 1
ATOM 3133 N N . SER B 1 176 ? 14.898 -6.695 4.109 1 98.56 176 SER B N 1
ATOM 3134 C CA . SER B 1 176 ? 14.664 -7.312 2.809 1 98.56 176 SER B CA 1
ATOM 3135 C C . SER B 1 176 ? 14.078 -6.312 1.816 1 98.56 176 SER B C 1
ATOM 3137 O O . SER B 1 176 ? 13.398 -5.359 2.211 1 98.56 176 SER B O 1
ATOM 3139 N N . ILE B 1 177 ? 14.375 -6.48 0.562 1 98.88 177 ILE B N 1
ATOM 3140 C CA . ILE B 1 177 ? 13.836 -5.715 -0.559 1 98.88 177 ILE B CA 1
ATOM 3141 C C . ILE B 1 177 ? 13.477 -6.66 -1.702 1 98.88 177 ILE B C 1
ATOM 3143 O O . ILE B 1 177 ? 14.305 -7.473 -2.127 1 98.88 177 ILE B O 1
ATOM 3147 N N . GLU B 1 178 ? 12.258 -6.586 -2.154 1 98.94 178 GLU B N 1
ATOM 3148 C CA . GLU B 1 178 ? 11.789 -7.445 -3.238 1 98.94 178 GLU B CA 1
ATOM 3149 C C . GLU B 1 178 ? 11.375 -6.621 -4.453 1 98.94 178 GLU B C 1
ATOM 3151 O O . GLU B 1 178 ? 10.617 -5.656 -4.328 1 98.94 178 GLU B O 1
ATOM 3156 N N . PHE B 1 179 ? 11.867 -7.059 -5.59 1 98.88 179 PHE B N 1
ATOM 3157 C CA . PHE B 1 179 ? 11.516 -6.457 -6.871 1 98.88 179 PHE B CA 1
ATOM 3158 C C . PHE B 1 179 ? 10.586 -7.371 -7.66 1 98.88 179 PHE B C 1
ATOM 3160 O O . PHE B 1 179 ? 10.852 -8.57 -7.793 1 98.88 179 PHE B O 1
ATOM 3167 N N . TRP B 1 180 ? 9.523 -6.809 -8.141 1 98.62 180 TRP B N 1
ATOM 3168 C CA . TRP B 1 180 ? 8.492 -7.539 -8.867 1 98.62 180 TRP B CA 1
ATOM 3169 C C . TRP B 1 180 ? 8.211 -6.891 -10.219 1 98.62 180 TRP B C 1
ATOM 3171 O O . TRP B 1 180 ? 8.125 -5.664 -10.32 1 98.62 180 TRP B O 1
ATOM 3181 N N . LEU B 1 181 ? 8.117 -7.715 -11.242 1 97.94 181 LEU B N 1
ATOM 3182 C CA . LEU B 1 181 ? 7.789 -7.277 -12.594 1 97.94 181 LEU B CA 1
ATOM 3183 C C . LEU B 1 181 ? 6.629 -8.086 -13.164 1 97.94 181 LEU B C 1
ATOM 3185 O O . LEU B 1 181 ? 6.621 -9.32 -13.07 1 97.94 181 LEU B O 1
ATOM 3189 N N . ASP B 1 182 ? 5.707 -7.367 -13.688 1 96.25 182 ASP B N 1
ATOM 3190 C CA . ASP B 1 182 ? 4.594 -8.023 -14.359 1 96.25 182 ASP B CA 1
ATOM 3191 C C . ASP B 1 182 ? 5.086 -8.898 -15.508 1 96.25 182 ASP B C 1
ATOM 3193 O O . ASP B 1 182 ? 5.93 -8.477 -16.297 1 96.25 182 ASP B O 1
ATOM 3197 N N . GLY B 1 183 ? 4.625 -10.133 -15.5 1 89 183 GLY B N 1
ATOM 3198 C CA . GLY B 1 183 ? 4.973 -11.047 -16.562 1 89 183 GLY B CA 1
ATOM 3199 C C . GLY B 1 183 ? 3.771 -11.5 -17.375 1 89 183 GLY B C 1
ATOM 3200 O O . GLY B 1 183 ? 2.631 -11.375 -16.922 1 89 183 GLY B O 1
ATOM 3201 N N . GLU B 1 184 ? 4.07 -12.055 -18.469 1 80.94 184 GLU B N 1
ATOM 3202 C CA . GLU B 1 184 ? 3.012 -12.586 -19.328 1 80.94 184 GLU B CA 1
ATOM 3203 C C . GLU B 1 184 ? 2.318 -13.773 -18.656 1 80.94 184 GLU B C 1
ATOM 3205 O O . GLU B 1 184 ? 2.967 -14.594 -18 1 80.94 184 GLU B O 1
ATOM 3210 N N . SER B 1 185 ? 0.985 -13.859 -18.797 1 77.06 185 SER B N 1
ATOM 3211 C CA . SER B 1 185 ? 0.168 -14.961 -18.281 1 77.06 185 SER B CA 1
ATOM 3212 C C . SER B 1 185 ? 0.35 -15.133 -16.781 1 77.06 185 SER B C 1
ATOM 3214 O O . SER B 1 185 ? 0.484 -16.266 -16.297 1 77.06 185 SER B O 1
ATOM 3216 N N . ARG B 1 186 ? 0.59 -14.125 -16.094 1 78.81 186 ARG B N 1
ATOM 3217 C CA . ARG B 1 186 ? 0.682 -14.055 -14.641 1 78.81 186 ARG B CA 1
ATOM 3218 C C . ARG B 1 186 ? 1.942 -14.742 -14.133 1 78.81 186 ARG B C 1
ATOM 3220 O O . ARG B 1 186 ? 2.014 -15.148 -12.969 1 78.81 186 ARG B O 1
ATOM 3227 N N . ILE B 1 187 ? 2.867 -14.891 -15.078 1 85.75 187 ILE B N 1
ATOM 3228 C CA . ILE B 1 187 ? 4.172 -15.391 -14.672 1 85.75 187 ILE B CA 1
ATOM 3229 C C . ILE B 1 187 ? 5.094 -14.227 -14.328 1 85.75 187 ILE B C 1
ATOM 3231 O O . ILE B 1 187 ? 6.051 -13.945 -15.047 1 85.75 187 ILE B O 1
ATOM 3235 N N . HIS B 1 188 ? 4.762 -13.688 -13.219 1 94.12 188 HIS B N 1
ATOM 3236 C CA . HIS B 1 188 ? 5.5 -12.523 -12.734 1 94.12 188 HIS B CA 1
ATOM 3237 C C . HIS B 1 188 ? 6.926 -12.898 -12.336 1 94.12 188 HIS B C 1
ATOM 3239 O O . HIS B 1 188 ? 7.199 -14.062 -12.023 1 94.12 188 HIS B O 1
ATOM 3245 N N . GLU B 1 189 ? 7.812 -11.969 -12.469 1 95.62 189 GLU B N 1
ATOM 3246 C CA . GLU B 1 189 ? 9.195 -12.156 -12.039 1 95.62 189 GLU B CA 1
ATOM 3247 C C . GLU B 1 189 ? 9.453 -11.484 -10.695 1 95.62 189 GLU B C 1
ATOM 3249 O O . GLU B 1 189 ? 9.07 -10.336 -10.492 1 95.62 189 GLU B O 1
ATOM 3254 N N . ARG B 1 190 ? 10.062 -12.234 -9.797 1 97.81 190 ARG B N 1
ATOM 3255 C CA . ARG B 1 190 ? 10.281 -11.758 -8.43 1 97.81 190 ARG B CA 1
ATOM 3256 C C . ARG B 1 190 ? 11.719 -12.016 -7.984 1 97.81 190 ARG B C 1
ATOM 3258 O O . ARG B 1 190 ? 12.164 -13.164 -7.945 1 97.81 190 ARG B O 1
ATOM 3265 N N . LEU B 1 191 ? 12.367 -10.953 -7.652 1 98.38 191 LEU B N 1
ATOM 3266 C CA . LEU B 1 191 ? 13.719 -11 -7.098 1 98.38 191 LEU B CA 1
ATOM 3267 C C . LEU B 1 191 ? 13.75 -10.406 -5.691 1 98.38 191 LEU B C 1
ATOM 3269 O O . LEU B 1 191 ? 13.438 -9.234 -5.504 1 98.38 191 LEU B O 1
ATOM 3273 N N . LYS B 1 192 ? 14.203 -11.258 -4.746 1 98.69 192 LYS B N 1
ATOM 3274 C CA . LYS B 1 192 ? 14.234 -10.797 -3.361 1 98.69 192 LYS B CA 1
ATOM 3275 C C . LYS B 1 192 ? 15.664 -10.773 -2.82 1 98.69 192 LYS B C 1
ATOM 3277 O O . LYS B 1 192 ? 16.438 -11.703 -3.041 1 98.69 192 LYS B O 1
ATOM 3282 N N . TYR B 1 193 ? 15.984 -9.656 -2.242 1 98.81 193 TYR B N 1
ATOM 3283 C CA . TYR B 1 193 ? 17.203 -9.508 -1.441 1 98.81 193 TYR B CA 1
ATOM 3284 C C . TYR B 1 193 ? 16.891 -9.617 0.046 1 98.81 193 TYR B C 1
ATOM 3286 O O . TYR B 1 193 ? 15.953 -8.984 0.54 1 98.81 193 TYR B O 1
ATOM 3294 N N . THR B 1 194 ? 17.672 -10.438 0.767 1 98.56 194 THR B N 1
ATOM 3295 C CA . THR B 1 194 ? 17.531 -10.547 2.215 1 98.56 194 THR B CA 1
ATOM 3296 C C . THR B 1 194 ? 18.891 -10.43 2.898 1 98.56 194 THR B C 1
ATOM 3298 O O . THR B 1 194 ? 19.891 -10.992 2.43 1 98.56 194 THR B O 1
ATOM 3301 N N . LYS B 1 195 ? 18.906 -9.68 3.965 1 98 195 LYS B N 1
ATOM 3302 C CA . LYS B 1 195 ? 20.141 -9.602 4.73 1 98 195 LYS B CA 1
ATOM 3303 C C . LYS B 1 195 ? 20.391 -10.883 5.523 1 98 195 LYS B C 1
ATOM 3305 O O . LYS B 1 195 ? 19.484 -11.375 6.203 1 98 195 LYS B O 1
ATOM 3310 N N . ASP B 1 196 ? 21.578 -11.328 5.398 1 96.94 196 ASP B N 1
ATOM 3311 C CA . ASP B 1 196 ? 21.922 -12.484 6.219 1 96.94 196 ASP B CA 1
ATOM 3312 C C . ASP B 1 196 ? 22.469 -12.047 7.574 1 96.94 196 ASP B C 1
ATOM 3314 O O . ASP B 1 196 ? 22.422 -10.867 7.918 1 96.94 196 ASP B O 1
ATOM 3318 N N . THR B 1 197 ? 22.922 -12.969 8.352 1 95.81 197 THR B N 1
ATOM 3319 C CA . THR B 1 197 ? 23.344 -12.703 9.719 1 95.81 197 THR B CA 1
ATOM 3320 C C . THR B 1 197 ? 24.594 -11.812 9.734 1 95.81 197 THR B C 1
ATOM 3322 O O . THR B 1 197 ? 24.875 -11.148 10.727 1 95.81 197 THR B O 1
ATOM 3325 N N . GLU B 1 198 ? 25.328 -11.789 8.656 1 95.75 198 GLU B N 1
ATOM 3326 C CA . GLU B 1 198 ? 26.531 -10.977 8.562 1 95.75 198 GLU B CA 1
ATOM 3327 C C . GLU B 1 198 ? 26.234 -9.609 7.941 1 95.75 198 GLU B C 1
ATOM 3329 O O . GLU B 1 198 ? 27.141 -8.781 7.805 1 95.75 198 GLU B O 1
ATOM 3334 N N . GLY B 1 199 ? 25.047 -9.461 7.57 1 94.12 199 GLY B N 1
ATOM 3335 C CA . GLY B 1 199 ? 24.641 -8.172 7.023 1 94.12 199 GLY B CA 1
ATOM 3336 C C . GLY B 1 199 ? 24.797 -8.094 5.516 1 94.12 199 GLY B C 1
ATOM 3337 O O . GLY B 1 199 ? 24.641 -7.02 4.926 1 94.12 199 GLY B O 1
ATOM 3338 N N . ASN B 1 200 ? 25.016 -9.258 4.887 1 96.56 200 ASN B N 1
ATOM 3339 C CA . ASN B 1 200 ? 25.141 -9.297 3.434 1 96.56 200 ASN B CA 1
ATOM 3340 C C . ASN B 1 200 ? 23.797 -9.57 2.76 1 96.56 200 ASN B C 1
ATOM 3342 O O . ASN B 1 200 ? 22.984 -10.328 3.281 1 96.56 200 ASN B O 1
ATOM 3346 N N . TRP B 1 201 ? 23.688 -8.977 1.593 1 98.19 201 TRP B N 1
ATOM 3347 C CA . TRP B 1 201 ? 22.484 -9.219 0.81 1 98.19 201 TRP B CA 1
ATOM 3348 C C . TRP B 1 201 ? 22.578 -10.555 0.071 1 98.19 201 TRP B C 1
ATOM 3350 O O . TRP B 1 201 ? 23.578 -10.828 -0.597 1 98.19 201 TRP B O 1
ATOM 3360 N N . VAL B 1 202 ? 21.547 -11.336 0.263 1 98 202 VAL B N 1
ATOM 3361 C CA . VAL B 1 202 ? 21.422 -12.609 -0.444 1 98 202 VAL B CA 1
ATOM 3362 C C . VAL B 1 202 ? 20.219 -12.57 -1.378 1 98 202 VAL B C 1
ATOM 3364 O O . VAL B 1 202 ? 19.125 -12.156 -0.974 1 98 202 VAL B O 1
ATOM 3367 N N . LYS B 1 203 ? 20.469 -13.039 -2.609 1 98 203 LYS B N 1
ATOM 3368 C CA . LYS B 1 203 ? 19.422 -13 -3.613 1 98 203 LYS B CA 1
ATOM 3369 C C . LYS B 1 203 ? 18.641 -14.312 -3.65 1 98 203 LYS B C 1
ATOM 3371 O O . LYS B 1 203 ? 19.234 -15.391 -3.523 1 98 203 LYS B O 1
ATOM 3376 N N . SER B 1 204 ? 17.359 -14.219 -3.846 1 97.75 204 SER B N 1
ATOM 3377 C CA . SER B 1 204 ? 16.5 -15.367 -4.098 1 97.75 204 SER B CA 1
ATOM 3378 C C . SER B 1 204 ? 15.438 -15.039 -5.148 1 97.75 204 SER B C 1
ATOM 3380 O O . SER B 1 204 ? 14.922 -13.922 -5.188 1 97.75 204 SER B O 1
ATOM 3382 N N . LEU B 1 205 ? 15.156 -16.016 -5.98 1 97.19 205 LEU B N 1
ATOM 3383 C CA . LEU B 1 205 ? 14.023 -15.945 -6.902 1 97.19 205 LEU B CA 1
ATOM 3384 C C . LEU B 1 205 ? 12.766 -16.531 -6.27 1 97.19 205 LEU B C 1
ATOM 3386 O O . LEU B 1 205 ? 12.828 -17.562 -5.598 1 97.19 205 LEU B O 1
ATOM 3390 N N . LEU B 1 206 ? 11.672 -15.844 -6.469 1 97.25 206 LEU B N 1
ATOM 3391 C CA . LEU B 1 206 ? 10.438 -16.328 -5.863 1 97.25 206 LEU B CA 1
ATOM 3392 C C . LEU B 1 206 ? 9.422 -16.703 -6.934 1 97.25 206 LEU B C 1
ATOM 3394 O O . LEU B 1 206 ? 9.352 -16.062 -7.984 1 97.25 206 LEU B O 1
ATOM 3398 N N . SER B 1 207 ? 8.648 -17.688 -6.598 1 96.06 207 SER B N 1
ATOM 3399 C CA . SER B 1 207 ? 7.516 -18.062 -7.441 1 96.06 207 SER B CA 1
ATOM 3400 C C . SER B 1 207 ? 6.445 -16.984 -7.445 1 96.06 207 SER B C 1
ATOM 3402 O O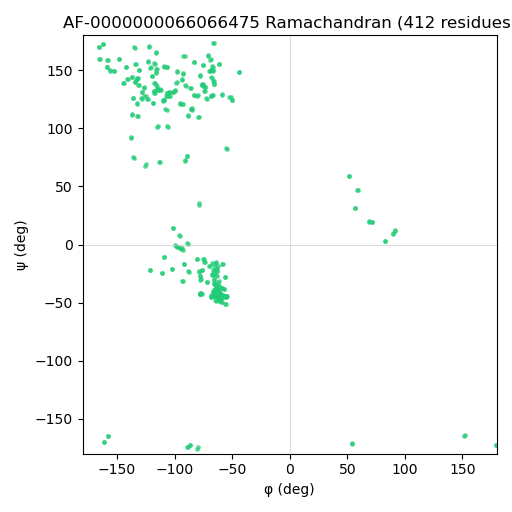 . SER B 1 207 ? 6.145 -16.391 -6.402 1 96.06 207 SER B O 1
ATOM 3404 N N . PRO B 1 208 ? 5.82 -16.797 -8.578 1 93.81 208 PRO B N 1
ATOM 3405 C CA . PRO B 1 208 ? 4.809 -15.75 -8.688 1 93.81 208 PRO B CA 1
ATOM 3406 C C . PRO B 1 208 ? 3.545 -16.062 -7.887 1 93.81 208 PRO B C 1
ATOM 3408 O O . PRO B 1 208 ? 3.264 -17.234 -7.605 1 93.81 208 PRO B O 1
#

Nearest PDB structures (foldseek):
  1dnl-assembly1_A  TM=9.718E-01  e=7.306E-27  Escherichia coli K-12
  1jnw-assembly1_A-2  TM=9.821E-01  e=4.337E-26  Escherichia coli
  6ylz-assembly1_AAA-2  TM=9.749E-01  e=3.392E-26  Escherichia coli K-12
  1nrg-assembly1_A-2  TM=9.656E-01  e=7.088E-26  Homo sapiens
  2a2j-assembly1_B  TM=9.566E-01  e=3.397E-22  Mycobacterium tuberculosis

Organism: Pelagibacter ubique (strain HTCC1062) (NCBI:txid335992)